Protein AF-A0A812IQA5-F1 (afdb_monomer)

Organism: Symbiodinium pilosum (NCBI:txid2952)

Structure (mmCIF, N/CA/C/O backbone):
data_AF-A0A812IQA5-F1
#
_entry.id   AF-A0A812IQA5-F1
#
loop_
_atom_site.group_PDB
_atom_site.id
_atom_site.type_symbol
_atom_site.label_atom_id
_atom_site.label_alt_id
_atom_site.label_comp_id
_atom_site.label_asym_id
_atom_site.label_entity_id
_atom_site.label_seq_id
_atom_site.pdbx_PDB_ins_code
_atom_site.Cartn_x
_atom_site.Cartn_y
_atom_site.Cartn_z
_atom_site.occupancy
_atom_site.B_iso_or_equiv
_atom_site.auth_seq_id
_atom_site.auth_comp_id
_atom_site.auth_asym_id
_atom_site.auth_atom_id
_atom_site.pdbx_PDB_model_num
ATOM 1 N N . MET A 1 1 ? 38.360 0.880 -17.223 1.00 26.31 1 MET A N 1
ATOM 2 C CA . MET A 1 1 ? 37.354 1.786 -16.631 1.00 26.31 1 MET A CA 1
ATOM 3 C C . MET A 1 1 ? 36.271 0.894 -16.059 1.00 26.31 1 MET A C 1
ATOM 5 O O . MET A 1 1 ? 35.450 0.382 -16.800 1.00 26.31 1 MET A O 1
ATOM 9 N N . THR A 1 2 ? 36.413 0.530 -14.790 1.00 23.48 2 THR A N 1
ATOM 10 C CA . THR A 1 2 ? 35.737 -0.622 -14.186 1.00 23.48 2 THR A CA 1
ATOM 11 C C . THR A 1 2 ? 34.393 -0.229 -13.582 1.00 23.48 2 THR A C 1
ATOM 13 O O . THR A 1 2 ? 34.337 0.437 -12.552 1.00 23.48 2 THR A O 1
ATOM 16 N N . SER A 1 3 ? 33.327 -0.639 -14.265 1.00 32.03 3 SER A N 1
ATOM 17 C CA . SER A 1 3 ? 32.239 -1.472 -13.732 1.00 32.03 3 SER A CA 1
ATOM 18 C C . SER A 1 3 ? 32.180 -1.653 -12.200 1.00 32.03 3 SER A C 1
ATOM 20 O O . SER A 1 3 ? 32.793 -2.570 -11.651 1.00 32.03 3 SER A O 1
ATOM 22 N N . SER A 1 4 ? 31.393 -0.819 -11.521 1.00 27.16 4 SER A N 1
ATOM 23 C CA . SER A 1 4 ? 30.667 -1.153 -10.282 1.00 27.16 4 SER A CA 1
ATOM 24 C C . SER A 1 4 ? 29.976 0.107 -9.762 1.00 27.16 4 SER A C 1
ATOM 26 O O . SER A 1 4 ? 30.590 0.900 -9.048 1.00 27.16 4 SER A O 1
ATOM 28 N N . ALA A 1 5 ? 28.701 0.308 -10.090 1.00 27.55 5 ALA A N 1
ATOM 29 C CA . ALA A 1 5 ? 27.875 1.256 -9.352 1.00 27.55 5 ALA A CA 1
ATOM 30 C C . ALA A 1 5 ? 27.618 0.660 -7.953 1.00 27.55 5 ALA A C 1
ATOM 32 O O . ALA A 1 5 ? 26.691 -0.114 -7.754 1.00 27.55 5 ALA A O 1
ATOM 33 N N . PHE A 1 6 ? 28.520 1.005 -7.028 1.00 27.02 6 PHE A N 1
ATOM 34 C CA . PHE A 1 6 ? 28.547 0.705 -5.592 1.00 27.02 6 PHE A CA 1
ATOM 35 C C . PHE A 1 6 ? 28.817 -0.752 -5.185 1.00 27.02 6 PHE A C 1
ATOM 37 O O . PHE A 1 6 ? 27.957 -1.455 -4.665 1.00 27.02 6 PHE A O 1
ATOM 44 N N . LYS A 1 7 ? 30.086 -1.168 -5.292 1.00 25.61 7 LYS A N 1
ATOM 45 C CA . LYS A 1 7 ? 30.652 -2.135 -4.340 1.00 25.61 7 LYS A CA 1
ATOM 46 C C . LYS A 1 7 ? 31.037 -1.379 -3.067 1.00 25.61 7 LYS A C 1
ATOM 48 O O . LYS A 1 7 ? 32.005 -0.626 -3.080 1.00 25.61 7 LYS A O 1
ATOM 53 N N . CYS A 1 8 ? 30.325 -1.598 -1.966 1.00 28.62 8 CYS A N 1
ATOM 54 C CA . CYS A 1 8 ? 30.925 -1.401 -0.649 1.00 28.62 8 CYS A CA 1
ATOM 55 C C . CYS A 1 8 ? 31.662 -2.694 -0.305 1.00 28.62 8 CYS A C 1
ATOM 57 O O . CYS A 1 8 ? 31.029 -3.727 -0.099 1.00 28.62 8 CYS A O 1
ATOM 59 N N . SER A 1 9 ? 32.993 -2.661 -0.287 1.00 25.81 9 SER A N 1
ATOM 60 C CA . SER A 1 9 ? 33.766 -3.746 0.308 1.00 25.81 9 SER A CA 1
ATOM 61 C C . SER A 1 9 ? 33.688 -3.626 1.826 1.00 25.81 9 SER A C 1
ATOM 63 O O . SER A 1 9 ? 34.120 -2.622 2.392 1.00 25.81 9 SER A O 1
ATOM 65 N N . THR A 1 10 ? 33.221 -4.668 2.498 1.00 27.59 10 THR A N 1
ATOM 66 C CA . THR A 1 10 ? 33.747 -4.999 3.819 1.00 27.59 10 THR A CA 1
ATOM 67 C C . THR A 1 10 ? 35.150 -5.565 3.596 1.00 27.59 10 THR A C 1
ATOM 69 O O . THR A 1 10 ? 35.298 -6.759 3.349 1.00 27.59 10 THR A O 1
ATOM 72 N N . GLU A 1 11 ? 36.191 -4.720 3.608 1.00 25.66 11 GLU A N 1
ATOM 73 C CA . GLU A 1 11 ? 37.501 -5.248 4.006 1.00 25.66 11 GLU A CA 1
ATOM 74 C C . GLU A 1 11 ? 37.342 -5.632 5.476 1.00 25.66 11 GLU A C 1
ATOM 76 O O . GLU A 1 11 ? 37.294 -4.779 6.362 1.00 25.66 11 GLU A O 1
ATOM 81 N N . GLU A 1 12 ? 37.208 -6.929 5.726 1.00 37.09 12 GLU A N 1
ATOM 82 C CA . GLU A 1 12 ? 37.552 -7.492 7.016 1.00 37.09 12 GLU A CA 1
ATOM 83 C C . GLU A 1 12 ? 39.066 -7.301 7.168 1.00 37.09 12 GLU A C 1
ATOM 85 O O . GLU A 1 12 ? 39.873 -8.031 6.593 1.00 37.09 12 GLU A O 1
ATOM 90 N N . LYS A 1 13 ? 39.468 -6.246 7.877 1.00 28.80 13 LYS A N 1
ATOM 91 C CA . LYS A 1 13 ? 40.841 -6.097 8.347 1.00 28.80 13 LYS A CA 1
ATOM 92 C C . LYS A 1 13 ? 40.847 -6.115 9.857 1.00 28.80 13 LYS A C 1
ATOM 94 O O . LYS A 1 13 ? 40.530 -5.119 10.492 1.00 28.80 13 LYS A O 1
ATOM 99 N N . GLY A 1 14 ? 41.259 -7.275 10.355 1.00 25.27 14 GLY A N 1
ATOM 100 C CA . GLY A 1 14 ? 42.124 -7.405 11.514 1.00 25.27 14 GLY A CA 1
ATOM 101 C C . GLY A 1 14 ? 41.494 -7.000 12.832 1.00 25.27 14 GLY A C 1
ATOM 102 O O . GLY A 1 14 ? 41.385 -5.825 13.162 1.00 25.27 14 GLY A O 1
ATOM 103 N N . THR A 1 15 ? 41.198 -8.015 13.634 1.00 39.09 15 THR A N 1
ATOM 104 C CA . THR A 1 15 ? 41.432 -7.978 15.079 1.00 39.09 15 THR A CA 1
ATOM 105 C C . THR A 1 15 ? 42.587 -7.033 15.443 1.00 39.09 15 THR A C 1
ATOM 107 O O . THR A 1 15 ? 43.662 -7.150 14.857 1.00 39.09 15 THR A O 1
ATOM 110 N N . ASP A 1 16 ? 42.340 -6.161 16.424 1.00 32.84 16 ASP A N 1
ATOM 111 C CA . ASP A 1 16 ? 43.286 -5.249 17.093 1.00 32.84 16 ASP A CA 1
ATOM 112 C C . ASP A 1 16 ? 43.366 -3.803 16.566 1.00 32.84 16 ASP A C 1
ATOM 114 O O . ASP A 1 16 ? 44.422 -3.363 16.134 1.00 32.84 16 ASP A O 1
ATOM 118 N N . ASP A 1 17 ? 42.301 -3.001 16.713 1.00 30.28 17 ASP A N 1
ATOM 119 C CA . ASP A 1 17 ? 42.470 -1.665 17.320 1.00 30.28 17 ASP A CA 1
ATOM 120 C C . ASP A 1 17 ? 41.134 -1.037 17.756 1.00 30.28 17 ASP A C 1
ATOM 122 O O . ASP A 1 17 ? 40.242 -0.763 16.954 1.00 30.28 17 ASP A O 1
ATOM 126 N N . ALA A 1 18 ? 40.993 -0.735 19.046 1.00 32.41 18 ALA A N 1
ATOM 127 C CA . ALA A 1 18 ? 39.806 -0.110 19.637 1.00 32.41 18 ALA A CA 1
ATOM 128 C C . ALA A 1 18 ? 39.704 1.410 19.350 1.00 32.41 18 ALA A C 1
ATOM 130 O O . ALA A 1 18 ? 39.201 2.167 20.183 1.00 32.41 18 ALA A O 1
ATOM 131 N N . ARG A 1 19 ? 40.239 1.898 18.221 1.00 31.25 19 ARG A N 1
ATOM 132 C CA . ARG A 1 19 ? 40.428 3.338 17.954 1.00 31.25 19 ARG A CA 1
ATOM 133 C C . ARG A 1 19 ? 40.271 3.754 16.489 1.00 31.25 19 ARG A C 1
ATOM 135 O O . ARG A 1 19 ? 41.036 4.582 16.001 1.00 31.25 19 ARG A O 1
ATOM 142 N N . THR A 1 20 ? 39.246 3.287 15.782 1.00 28.50 20 THR A N 1
ATOM 143 C CA . THR A 1 20 ? 38.805 4.026 14.584 1.00 28.50 20 THR A CA 1
ATOM 144 C C . THR A 1 20 ? 38.183 5.372 15.006 1.00 28.50 20 THR A C 1
ATOM 146 O O . THR A 1 20 ? 37.180 5.369 15.722 1.00 28.50 20 THR A O 1
ATOM 149 N N . PRO A 1 21 ? 38.731 6.529 14.582 1.00 29.64 21 PRO A N 1
ATOM 150 C CA . PRO A 1 21 ? 38.407 7.852 15.131 1.00 29.64 21 PRO A CA 1
ATOM 151 C C . PRO A 1 21 ? 37.111 8.482 14.582 1.00 29.64 21 PRO A C 1
ATOM 153 O O . PRO A 1 21 ? 36.900 9.680 14.741 1.00 29.64 21 PRO A O 1
ATOM 156 N N . PHE A 1 22 ? 36.220 7.698 13.968 1.00 31.23 22 PHE A N 1
ATOM 157 C CA . PHE A 1 22 ? 34.947 8.181 13.404 1.00 31.23 22 PHE A CA 1
ATOM 158 C C . PHE A 1 22 ? 33.717 7.536 14.054 1.00 31.23 22 PHE A C 1
ATOM 160 O O . PHE A 1 22 ? 32.647 7.437 13.462 1.00 31.23 22 PHE A O 1
ATOM 167 N N . PHE A 1 23 ? 33.866 7.124 15.311 1.00 32.41 23 PHE A N 1
ATOM 168 C CA . PHE A 1 23 ? 32.754 6.833 16.203 1.00 32.41 23 PHE A CA 1
ATOM 169 C C . PHE A 1 23 ? 32.533 8.082 17.061 1.00 32.41 23 PHE A C 1
ATOM 171 O O . PHE A 1 23 ? 33.305 8.329 17.983 1.00 32.41 23 PHE A O 1
ATOM 178 N N . TYR A 1 24 ? 31.531 8.906 16.742 1.00 30.58 24 TYR A N 1
ATOM 179 C CA . TYR A 1 24 ? 31.124 10.013 17.613 1.00 30.58 24 TYR A CA 1
ATOM 180 C C . TYR A 1 24 ? 29.982 9.537 18.521 1.00 30.58 24 TYR A C 1
ATOM 182 O O . TYR A 1 24 ? 28.840 9.464 18.067 1.00 30.58 24 TYR A O 1
ATOM 190 N N . PRO A 1 25 ? 30.237 9.250 19.813 1.00 33.84 25 PRO A N 1
ATOM 191 C CA . PRO A 1 25 ? 29.221 8.736 20.736 1.00 33.84 25 PRO A CA 1
ATOM 192 C C . PRO A 1 25 ? 28.160 9.786 21.111 1.00 33.84 25 PRO A C 1
ATOM 194 O O . PRO A 1 25 ? 27.193 9.472 21.796 1.00 33.84 25 PRO A O 1
ATOM 197 N N . ALA A 1 26 ? 28.354 11.046 20.704 1.00 32.19 26 ALA A N 1
ATOM 198 C CA . ALA A 1 26 ? 27.538 12.183 21.121 1.00 32.19 26 ALA A CA 1
ATOM 199 C C . ALA A 1 26 ? 26.220 12.341 20.339 1.00 32.19 26 ALA A C 1
ATOM 201 O O . ALA A 1 26 ? 25.354 13.088 20.780 1.00 32.19 26 ALA A O 1
ATOM 202 N N . PHE A 1 27 ? 26.032 11.629 19.223 1.00 33.38 27 PHE A N 1
ATOM 203 C CA . PHE A 1 27 ? 24.758 11.594 18.493 1.00 33.38 27 PHE A CA 1
ATOM 204 C C . PHE A 1 27 ? 23.940 10.360 18.887 1.00 33.38 27 PHE A C 1
ATOM 206 O O . PHE A 1 27 ? 23.565 9.534 18.060 1.00 33.38 27 PHE A O 1
ATOM 213 N N . ASN A 1 28 ? 23.672 10.235 20.186 1.00 33.66 28 ASN A N 1
ATOM 214 C CA . ASN A 1 28 ? 22.593 9.393 20.685 1.00 33.66 28 ASN A CA 1
ATOM 215 C C . ASN A 1 28 ? 21.272 10.150 20.499 1.00 33.66 28 ASN A C 1
ATOM 217 O O . ASN A 1 28 ? 20.727 10.704 21.451 1.00 33.66 28 ASN A O 1
ATOM 221 N N . ASP A 1 29 ? 20.802 10.232 19.256 1.00 29.80 29 ASP A N 1
ATOM 222 C CA . ASP A 1 29 ? 19.423 10.619 18.990 1.00 29.80 29 ASP A CA 1
ATOM 223 C C . ASP A 1 29 ? 18.600 9.331 19.074 1.00 29.80 29 ASP A C 1
ATOM 225 O O . ASP A 1 29 ? 18.625 8.485 18.177 1.00 29.80 29 ASP A O 1
ATOM 229 N N . SER A 1 30 ? 17.949 9.132 20.218 1.00 31.44 30 SER A N 1
ATOM 230 C CA . SER A 1 30 ? 17.305 7.890 20.673 1.00 31.44 30 SER A CA 1
ATOM 231 C C . SER A 1 30 ? 16.124 7.407 19.815 1.00 31.44 30 SER A C 1
ATOM 233 O O . SER A 1 30 ? 15.365 6.548 20.247 1.00 31.44 30 SER A O 1
ATOM 235 N N . HIS A 1 31 ? 15.955 7.953 18.612 1.00 29.36 31 HIS A N 1
ATOM 236 C CA . HIS A 1 31 ? 14.840 7.694 17.707 1.00 29.36 31 HIS A CA 1
ATOM 237 C C . HIS A 1 31 ? 15.262 7.036 16.384 1.00 29.36 31 HIS A C 1
ATOM 239 O O . HIS A 1 31 ? 14.399 6.799 15.547 1.00 29.36 31 HIS A O 1
ATOM 245 N N . TRP A 1 32 ? 16.551 6.731 16.154 1.00 28.27 32 TRP A N 1
ATOM 246 C CA . TRP A 1 32 ? 17.011 6.092 14.907 1.00 28.27 32 TRP A CA 1
ATOM 247 C C . TRP A 1 32 ? 18.226 5.161 15.122 1.00 28.27 32 TRP A C 1
ATOM 249 O O . TRP A 1 32 ? 19.057 5.415 15.996 1.00 28.27 32 TRP A O 1
ATOM 259 N N . PRO A 1 33 ? 18.376 4.065 14.347 1.00 31.86 33 PRO A N 1
ATOM 260 C CA . PRO A 1 33 ? 19.575 3.228 14.399 1.00 31.86 33 PRO A CA 1
ATOM 261 C C . PRO A 1 33 ? 20.843 3.935 13.879 1.00 31.86 33 PRO A C 1
ATOM 263 O O . PRO A 1 33 ? 20.771 4.873 13.088 1.00 31.86 33 PRO A O 1
ATOM 266 N N . ILE A 1 34 ? 22.009 3.461 14.347 1.00 32.03 34 ILE A N 1
ATOM 267 C CA . ILE A 1 34 ? 23.347 4.056 14.145 1.00 32.03 34 ILE A CA 1
ATOM 268 C C . ILE A 1 34 ? 23.674 4.221 12.653 1.00 32.03 34 ILE A C 1
ATOM 270 O O . ILE A 1 34 ? 23.636 3.258 11.889 1.00 32.03 34 ILE A O 1
ATOM 274 N N . SER A 1 35 ? 24.058 5.435 12.257 1.00 31.41 35 SER A N 1
ATOM 275 C CA . SER A 1 35 ? 24.627 5.741 10.943 1.00 31.41 35 SER A CA 1
ATOM 276 C C . SER A 1 35 ? 26.122 5.413 10.906 1.00 31.41 35 SER A C 1
ATOM 278 O O . SER A 1 35 ? 26.868 5.902 11.753 1.00 31.41 35 SER A O 1
ATOM 280 N N . ALA A 1 36 ? 26.578 4.655 9.908 1.00 32.62 36 ALA A N 1
ATOM 281 C CA . ALA A 1 36 ? 27.998 4.575 9.561 1.00 32.62 36 ALA A CA 1
ATOM 282 C C . ALA A 1 36 ? 28.327 5.644 8.504 1.00 32.62 36 ALA A C 1
ATOM 284 O O . ALA A 1 36 ? 27.586 5.799 7.531 1.00 32.62 36 ALA A O 1
ATOM 285 N N . GLU A 1 37 ? 29.414 6.394 8.691 1.00 32.72 37 GLU A N 1
ATOM 286 C CA . GLU A 1 37 ? 29.862 7.399 7.723 1.00 32.72 37 GLU A CA 1
ATOM 287 C C . GLU A 1 37 ? 30.648 6.734 6.576 1.00 32.72 37 GLU A C 1
ATOM 289 O O . GLU A 1 37 ? 31.534 5.915 6.818 1.00 32.72 37 GLU A O 1
ATOM 294 N N . GLN A 1 38 ? 30.330 7.081 5.322 1.00 35.94 38 GLN A N 1
ATOM 295 C CA . GLN A 1 38 ? 31.084 6.663 4.131 1.00 35.94 38 GLN A CA 1
ATOM 296 C C . GLN A 1 38 ? 31.637 7.869 3.358 1.00 35.94 38 GLN A C 1
ATOM 298 O O . GLN A 1 38 ? 31.126 8.984 3.478 1.00 35.94 38 GLN A O 1
ATOM 303 N N . GLN A 1 39 ? 32.696 7.632 2.572 1.00 33.91 39 GLN A N 1
ATOM 304 C CA . GLN A 1 39 ? 33.440 8.656 1.827 1.00 33.91 39 GLN A CA 1
ATOM 305 C C . GLN A 1 39 ? 32.573 9.446 0.826 1.00 33.91 39 GLN A C 1
ATOM 307 O O . GLN A 1 39 ? 31.611 8.931 0.253 1.00 33.91 39 GLN A O 1
ATOM 312 N N . GLU A 1 40 ? 32.974 10.702 0.585 1.00 32.91 40 GLU A N 1
ATOM 313 C CA . GLU A 1 40 ? 32.249 11.758 -0.148 1.00 32.91 40 GLU A CA 1
ATOM 314 C C . GLU A 1 40 ? 31.692 11.365 -1.526 1.00 32.91 40 GLU A C 1
ATOM 316 O O . GLU A 1 40 ? 30.670 11.908 -1.937 1.00 32.91 40 GLU A O 1
ATOM 321 N N . GLY A 1 41 ? 32.287 10.388 -2.217 1.00 35.31 41 GLY A N 1
ATOM 322 C CA . GLY A 1 41 ? 31.836 9.946 -3.542 1.00 35.31 41 GLY A CA 1
ATOM 323 C C . GLY A 1 41 ? 30.523 9.147 -3.567 1.00 35.31 41 GLY A C 1
ATOM 324 O O . GLY A 1 41 ? 29.964 8.950 -4.642 1.00 35.31 41 GLY A O 1
ATOM 325 N N . CYS A 1 42 ? 30.014 8.686 -2.416 1.00 34.28 42 CYS A N 1
ATOM 326 C CA . CYS A 1 42 ? 28.812 7.838 -2.350 1.00 34.28 42 CYS A CA 1
ATOM 327 C C . CYS A 1 42 ? 27.500 8.599 -2.089 1.00 34.28 42 CYS A C 1
ATOM 329 O O . CYS A 1 42 ? 26.430 7.991 -2.086 1.00 34.28 42 CYS A O 1
ATOM 331 N N . CYS A 1 43 ? 27.565 9.919 -1.884 1.00 40.00 43 CYS A N 1
ATOM 332 C CA . CYS A 1 43 ? 26.435 10.746 -1.463 1.00 40.00 43 CYS A CA 1
ATOM 333 C C . CYS A 1 43 ? 26.248 11.967 -2.378 1.00 40.00 43 CYS A C 1
ATOM 335 O O . CYS A 1 43 ? 26.956 12.956 -2.195 1.00 40.00 43 CYS A O 1
ATOM 337 N N . PRO A 1 44 ? 25.259 11.973 -3.296 1.00 37.44 44 PRO A N 1
ATOM 338 C CA . PRO A 1 44 ? 25.021 13.089 -4.226 1.00 37.44 44 PRO A CA 1
ATOM 339 C C . PRO A 1 44 ? 24.787 14.455 -3.552 1.00 37.44 44 PRO A C 1
ATOM 341 O O . PRO A 1 44 ? 24.936 15.495 -4.177 1.00 37.44 44 PRO A O 1
ATOM 344 N N . TRP A 1 45 ? 24.418 14.468 -2.271 1.00 42.22 45 TRP A N 1
ATOM 345 C CA . TRP A 1 45 ? 24.174 15.672 -1.467 1.00 42.22 45 TRP A CA 1
ATOM 346 C C . TRP A 1 45 ? 25.399 16.219 -0.731 1.00 42.22 45 TRP A C 1
ATOM 348 O O . TRP A 1 45 ? 25.294 17.266 -0.092 1.00 42.22 45 TRP A O 1
ATOM 358 N N . ARG A 1 46 ? 26.550 15.540 -0.812 1.00 35.94 46 ARG A N 1
ATOM 359 C CA . ARG A 1 46 ? 27.841 16.087 -0.371 1.00 35.94 46 ARG A CA 1
ATOM 360 C C . ARG A 1 46 ? 28.532 16.922 -1.459 1.00 35.94 46 ARG A C 1
ATOM 362 O O . ARG A 1 46 ? 29.564 17.508 -1.167 1.00 35.94 46 ARG A O 1
ATOM 369 N N . ASP A 1 47 ? 27.947 17.046 -2.659 1.00 39.88 47 ASP A N 1
ATOM 370 C CA . ASP A 1 47 ? 28.304 18.069 -3.654 1.00 39.88 47 ASP A CA 1
ATOM 371 C C . ASP A 1 47 ? 27.393 19.304 -3.475 1.00 39.88 47 ASP A C 1
ATOM 373 O O . ASP A 1 47 ? 26.238 19.312 -3.919 1.00 39.88 47 ASP A O 1
ATOM 377 N N . PRO A 1 48 ? 27.868 20.361 -2.791 1.00 42.19 48 PRO A N 1
ATOM 378 C CA . PRO A 1 48 ? 27.047 21.516 -2.455 1.00 42.19 48 PRO A CA 1
ATOM 379 C C . PRO A 1 48 ? 26.847 22.486 -3.630 1.00 42.19 48 PRO A C 1
ATOM 381 O O . PRO A 1 48 ? 26.162 23.492 -3.440 1.00 42.19 48 PRO A O 1
ATOM 384 N N . ARG A 1 49 ? 27.450 22.248 -4.808 1.00 42.06 49 ARG A N 1
ATOM 385 C CA . ARG A 1 49 ? 27.478 23.228 -5.910 1.00 42.06 49 ARG A CA 1
ATOM 386 C C . ARG A 1 49 ? 26.608 22.833 -7.098 1.00 42.06 49 ARG A C 1
ATOM 388 O O . ARG A 1 49 ? 25.749 23.623 -7.483 1.00 42.06 49 ARG A O 1
ATOM 395 N N . ASP A 1 50 ? 26.786 21.637 -7.656 1.00 40.66 50 ASP A N 1
ATOM 396 C CA . ASP A 1 50 ? 26.278 21.363 -9.011 1.00 40.66 50 ASP A CA 1
ATOM 397 C C . ASP A 1 50 ? 24.978 20.551 -9.066 1.00 40.66 50 ASP A C 1
ATOM 399 O O . ASP A 1 50 ? 24.198 20.693 -10.012 1.00 40.66 50 ASP A O 1
ATOM 403 N N . ILE A 1 51 ? 24.693 19.719 -8.063 1.00 43.75 51 ILE A N 1
ATOM 404 C CA . ILE A 1 51 ? 23.586 18.750 -8.149 1.00 43.75 51 ILE A CA 1
ATOM 405 C C . ILE A 1 51 ? 22.245 19.356 -7.701 1.00 43.75 51 ILE A C 1
ATOM 407 O O . ILE A 1 51 ? 21.217 19.134 -8.345 1.00 43.75 51 ILE A O 1
ATOM 411 N N . TRP A 1 52 ? 22.231 20.211 -6.675 1.00 40.81 52 TRP A N 1
ATOM 412 C CA . TRP A 1 52 ? 20.997 20.846 -6.179 1.00 40.81 52 TRP A CA 1
ATOM 413 C C . TRP A 1 52 ? 20.372 21.839 -7.165 1.00 40.81 52 TRP A C 1
ATOM 415 O O . TRP A 1 52 ? 19.148 21.978 -7.221 1.00 40.81 52 TRP A O 1
ATOM 425 N N . GLY A 1 53 ? 21.204 22.486 -7.987 1.00 37.62 53 GLY A N 1
ATOM 426 C CA . GLY A 1 53 ? 20.746 23.325 -9.094 1.00 37.62 53 GLY A CA 1
ATOM 427 C C . GLY A 1 53 ? 20.022 22.524 -10.180 1.00 37.62 53 GLY A C 1
ATOM 428 O O . GLY A 1 53 ? 19.038 23.013 -10.735 1.00 37.62 53 GLY A O 1
ATOM 429 N N . ARG A 1 54 ? 20.451 21.278 -10.432 1.00 38.81 54 ARG A N 1
ATOM 430 C CA . ARG A 1 54 ? 19.845 20.367 -11.422 1.00 38.81 54 ARG A CA 1
ATOM 431 C C . ARG A 1 54 ? 18.515 19.771 -10.955 1.00 38.81 54 ARG A C 1
ATOM 433 O O . ARG A 1 54 ? 17.659 19.501 -11.785 1.00 38.81 54 ARG A O 1
ATOM 440 N N . LEU A 1 55 ? 18.322 19.613 -9.642 1.00 36.34 55 LEU A N 1
ATOM 441 C CA . LEU A 1 55 ? 17.076 19.114 -9.034 1.00 36.34 55 LEU A CA 1
ATOM 442 C C . LEU A 1 55 ? 16.016 20.208 -8.800 1.00 36.34 55 LEU A C 1
ATOM 444 O O . LEU A 1 55 ? 14.976 19.938 -8.207 1.00 36.34 55 LEU A O 1
ATOM 448 N N . ASN A 1 56 ? 16.284 21.453 -9.214 1.00 36.00 56 ASN A N 1
ATOM 449 C CA . ASN A 1 56 ? 15.425 22.625 -9.002 1.00 36.00 56 ASN A CA 1
ATOM 450 C C . ASN A 1 56 ? 15.004 22.859 -7.526 1.00 36.00 56 ASN A C 1
ATOM 452 O O . ASN A 1 56 ? 14.038 23.562 -7.240 1.00 36.00 56 ASN A O 1
ATOM 456 N N . ALA A 1 57 ? 15.765 22.317 -6.566 1.00 36.53 57 ALA A N 1
ATOM 457 C CA . ALA A 1 57 ? 15.486 22.346 -5.128 1.00 36.53 57 ALA A CA 1
ATOM 458 C C . ALA A 1 57 ? 16.326 23.416 -4.398 1.00 36.53 57 ALA A C 1
ATOM 460 O O . ALA A 1 57 ? 16.977 23.163 -3.385 1.00 36.53 57 ALA A O 1
ATOM 461 N N . ARG A 1 58 ? 16.319 24.649 -4.924 1.00 34.97 58 ARG A N 1
ATOM 462 C CA . ARG A 1 58 ? 17.194 25.767 -4.491 1.00 34.97 58 ARG A CA 1
ATOM 463 C C . ARG A 1 58 ? 17.004 26.227 -3.037 1.00 34.97 58 ARG A C 1
ATOM 465 O O . ARG A 1 58 ? 17.852 26.926 -2.500 1.00 34.97 58 ARG A O 1
ATOM 472 N N . TRP A 1 59 ? 15.901 25.837 -2.413 1.00 38.62 59 TRP A N 1
ATOM 473 C CA . TRP A 1 59 ? 15.491 26.174 -1.049 1.00 38.62 59 TRP A CA 1
ATOM 474 C C . TRP A 1 59 ? 16.149 25.283 0.021 1.00 38.62 59 TRP A C 1
ATOM 476 O O . TRP A 1 59 ? 16.102 25.609 1.204 1.00 38.62 59 TRP A O 1
ATOM 486 N N . ILE A 1 60 ? 16.784 24.183 -0.400 1.00 37.22 60 ILE A N 1
ATOM 487 C CA . ILE A 1 60 ? 17.461 23.201 0.461 1.00 37.22 60 ILE A CA 1
ATOM 488 C C . ILE A 1 60 ? 18.989 23.435 0.483 1.00 37.22 60 ILE A C 1
ATOM 490 O O . ILE A 1 60 ? 19.672 23.046 1.431 1.00 37.22 60 ILE A O 1
ATOM 494 N N . GLY A 1 61 ? 19.525 24.094 -0.552 1.00 41.28 61 GLY A N 1
ATOM 495 C CA . GLY A 1 61 ? 20.956 24.350 -0.739 1.00 41.28 61 GLY A CA 1
ATOM 496 C C . GLY A 1 61 ? 21.476 25.661 -0.130 1.00 41.28 61 GLY A C 1
ATOM 497 O O . GLY A 1 61 ? 20.735 26.482 0.415 1.00 41.28 61 GLY A O 1
ATOM 498 N N . LEU A 1 62 ? 22.794 25.862 -0.240 1.00 39.28 62 LEU A N 1
ATOM 499 C CA . LEU A 1 62 ? 23.466 27.105 0.154 1.00 39.28 62 LEU A CA 1
ATOM 500 C C . LEU A 1 62 ? 23.005 28.276 -0.723 1.00 39.28 62 LEU A C 1
ATOM 502 O O . LEU A 1 62 ? 22.835 28.124 -1.932 1.00 39.28 62 LEU A O 1
ATOM 506 N N . ASN A 1 63 ? 22.875 29.468 -0.133 1.00 42.66 63 ASN A N 1
ATOM 507 C CA . ASN A 1 63 ? 22.748 30.691 -0.917 1.00 42.66 63 ASN A CA 1
ATOM 508 C C . ASN A 1 63 ? 24.059 30.907 -1.698 1.00 42.66 63 ASN A C 1
ATOM 510 O O . ASN A 1 63 ? 25.104 31.080 -1.064 1.00 42.66 63 ASN A O 1
ATOM 514 N N . PRO A 1 64 ? 24.042 30.937 -3.042 1.00 42.16 64 PRO A N 1
ATOM 515 C CA . PRO A 1 64 ? 25.264 31.057 -3.837 1.00 42.16 64 PRO A CA 1
ATOM 516 C C . PRO A 1 64 ? 25.997 32.392 -3.634 1.00 42.16 64 PRO A C 1
ATOM 518 O O . PRO A 1 64 ? 27.182 32.480 -3.940 1.00 42.16 64 PRO A O 1
ATOM 521 N N . LEU A 1 65 ? 25.324 33.424 -3.107 1.00 42.38 65 LEU A N 1
ATOM 522 C CA . LEU A 1 65 ? 25.915 34.743 -2.857 1.00 42.38 65 LEU A CA 1
ATOM 523 C C . LEU A 1 65 ? 26.598 34.861 -1.492 1.00 42.38 65 LEU A C 1
ATOM 525 O O . LEU A 1 65 ? 27.482 35.698 -1.328 1.00 42.38 65 LEU A O 1
ATOM 529 N N . THR A 1 66 ? 26.186 34.066 -0.504 1.00 46.88 66 THR A N 1
ATOM 530 C CA . THR A 1 66 ? 26.676 34.201 0.878 1.00 46.88 66 THR A CA 1
ATOM 531 C C . THR A 1 66 ? 27.303 32.929 1.435 1.00 46.88 66 THR A C 1
ATOM 533 O O . THR A 1 66 ? 27.878 32.983 2.515 1.00 46.88 66 THR A O 1
ATOM 536 N N . PHE A 1 67 ? 27.224 31.793 0.729 1.00 47.84 67 PHE A N 1
ATOM 537 C CA . PHE A 1 67 ? 27.669 30.473 1.205 1.00 47.84 67 PHE A CA 1
ATOM 538 C C . PHE A 1 67 ? 27.074 30.067 2.567 1.00 47.84 67 PHE A C 1
ATOM 540 O O . PHE A 1 67 ? 27.589 29.177 3.239 1.00 47.84 67 PHE A O 1
ATOM 547 N N . VAL A 1 68 ? 25.961 30.688 2.966 1.00 41.78 68 VAL A N 1
ATOM 548 C CA . VAL A 1 68 ? 25.193 30.342 4.166 1.00 41.78 68 VAL A CA 1
ATOM 549 C C . VAL A 1 68 ? 23.953 29.566 3.734 1.00 41.78 68 VAL A C 1
ATOM 551 O O . VAL A 1 68 ? 23.309 29.910 2.739 1.00 41.78 68 VAL A O 1
ATOM 554 N N . ASN A 1 69 ? 23.615 28.501 4.463 1.00 41.16 69 ASN A N 1
ATOM 555 C CA . ASN A 1 69 ? 22.406 27.727 4.197 1.00 41.16 69 ASN A CA 1
ATOM 556 C C . ASN A 1 69 ? 21.167 28.600 4.452 1.00 41.16 69 ASN A C 1
ATOM 558 O O . ASN A 1 69 ? 20.988 29.106 5.561 1.00 41.16 69 ASN A O 1
ATOM 562 N N . ILE A 1 70 ? 20.314 28.761 3.435 1.00 43.03 70 ILE A N 1
ATOM 563 C CA . ILE A 1 70 ? 19.083 29.573 3.500 1.00 43.03 70 ILE A CA 1
ATOM 564 C C . ILE A 1 70 ? 18.134 29.035 4.583 1.00 43.03 70 ILE A C 1
ATOM 566 O O . ILE A 1 70 ? 17.357 29.786 5.166 1.00 43.03 70 ILE A O 1
ATOM 570 N N . SER A 1 71 ? 18.240 27.742 4.893 1.00 39.19 71 SER A N 1
ATOM 571 C CA . SER A 1 71 ? 17.396 27.025 5.847 1.00 39.19 71 SER A CA 1
ATOM 572 C C . SER A 1 71 ? 18.101 26.655 7.166 1.00 39.19 71 SER A C 1
ATOM 574 O O . SER A 1 71 ? 17.560 25.864 7.942 1.00 39.19 71 SER A O 1
ATOM 576 N N . GLY A 1 72 ? 19.283 27.231 7.440 1.00 38.41 72 GLY A N 1
ATOM 577 C CA . GLY A 1 72 ? 20.136 26.872 8.585 1.00 38.41 72 GLY A CA 1
ATOM 578 C C . GLY A 1 72 ? 20.945 25.581 8.359 1.00 38.41 72 GLY A C 1
ATOM 579 O O . GLY A 1 72 ? 20.771 24.928 7.335 1.00 38.41 72 GLY A O 1
ATOM 580 N N . PRO A 1 73 ? 21.877 25.200 9.253 1.00 35.59 73 PRO A N 1
ATOM 581 C CA . PRO A 1 73 ? 22.726 24.024 9.052 1.00 35.59 73 PRO A CA 1
ATOM 582 C C . PRO A 1 73 ? 21.876 22.745 9.025 1.00 35.59 73 PRO A C 1
ATOM 584 O O . PRO A 1 73 ? 21.293 22.352 10.032 1.00 35.59 73 PRO A O 1
ATOM 587 N N . ARG A 1 74 ? 21.802 22.091 7.861 1.00 37.00 74 ARG A N 1
ATOM 588 C CA . ARG A 1 74 ? 21.148 20.789 7.680 1.00 37.00 74 ARG A CA 1
ATOM 589 C C . ARG A 1 74 ? 22.184 19.770 7.223 1.00 37.00 74 ARG A C 1
ATOM 591 O O . ARG A 1 74 ? 22.838 19.982 6.206 1.00 37.00 74 ARG A O 1
ATOM 598 N N . ASN A 1 75 ? 22.311 18.674 7.968 1.00 33.22 75 ASN A N 1
ATOM 599 C CA . ASN A 1 75 ? 23.133 17.526 7.591 1.00 33.22 75 ASN A CA 1
ATOM 600 C C . ASN A 1 75 ? 22.258 16.490 6.877 1.00 33.22 75 ASN A C 1
ATOM 602 O O . ASN A 1 75 ? 21.202 16.110 7.383 1.00 33.22 75 ASN A O 1
ATOM 606 N N . PHE A 1 76 ? 22.703 16.028 5.710 1.00 33.41 76 PHE A N 1
ATOM 607 C CA . PHE A 1 76 ? 22.016 15.018 4.904 1.00 33.41 76 PHE A CA 1
ATOM 608 C C . PHE A 1 76 ? 22.805 13.702 4.961 1.00 33.41 76 PHE A C 1
ATOM 610 O O . PHE A 1 76 ? 23.986 13.671 4.616 1.00 33.41 76 PHE A O 1
ATOM 617 N N . ASN A 1 77 ? 22.163 12.606 5.377 1.00 34.06 77 ASN A N 1
ATOM 618 C CA . ASN A 1 77 ? 22.808 11.299 5.569 1.00 34.06 77 ASN A CA 1
ATOM 619 C C . ASN A 1 77 ? 22.333 10.268 4.531 1.00 34.06 77 ASN A C 1
ATOM 621 O O . ASN A 1 77 ? 21.128 10.102 4.345 1.00 34.06 77 ASN A O 1
ATOM 625 N N . CYS A 1 78 ? 23.278 9.570 3.882 1.00 31.62 78 CYS A N 1
ATOM 626 C CA . CYS A 1 78 ? 23.045 8.463 2.936 1.00 31.62 78 CYS A CA 1
ATOM 627 C C . CYS A 1 78 ? 22.413 7.243 3.579 1.00 31.62 78 CYS A C 1
ATOM 629 O O . CYS A 1 78 ? 22.828 6.803 4.646 1.00 31.62 78 CYS A O 1
ATOM 631 N N . ARG A 1 79 ? 21.414 6.688 2.888 1.00 36.06 79 ARG A N 1
ATOM 632 C CA . ARG A 1 79 ? 20.763 5.419 3.211 1.00 36.06 79 ARG A CA 1
ATOM 633 C C . ARG A 1 79 ? 20.781 4.558 1.943 1.00 36.06 79 ARG A C 1
ATOM 635 O O . ARG A 1 79 ? 20.486 5.062 0.862 1.00 36.06 79 ARG A O 1
ATOM 642 N N . TYR A 1 80 ? 21.209 3.303 2.071 1.00 30.31 80 TYR A N 1
ATOM 643 C CA . TYR A 1 80 ? 21.381 2.361 0.957 1.00 30.31 80 TYR A CA 1
ATOM 644 C C . TYR A 1 80 ? 20.072 2.010 0.250 1.00 30.31 80 TYR A C 1
ATOM 646 O O . TYR A 1 80 ? 19.009 2.094 0.844 1.00 30.31 80 TYR A O 1
ATOM 654 N N . ARG A 1 81 ? 20.170 1.540 -0.998 1.00 30.45 81 ARG A N 1
ATOM 655 C CA . ARG A 1 81 ? 19.081 0.920 -1.762 1.00 30.45 81 ARG A CA 1
ATOM 656 C C . ARG A 1 81 ? 19.173 -0.602 -1.593 1.00 30.45 81 ARG A C 1
ATOM 658 O O . ARG A 1 81 ? 20.145 -1.187 -2.056 1.00 30.45 81 ARG A O 1
ATOM 665 N N . ILE A 1 82 ? 18.200 -1.227 -0.934 1.00 32.59 82 ILE A N 1
ATOM 666 C CA . ILE A 1 82 ? 18.004 -2.689 -0.957 1.00 32.59 82 ILE A CA 1
ATOM 667 C C . ILE A 1 82 ? 16.676 -2.928 -1.697 1.00 32.59 82 ILE A C 1
ATOM 669 O O . ILE A 1 82 ? 15.723 -2.216 -1.386 1.00 32.59 82 ILE A O 1
ATOM 673 N N . PRO A 1 83 ? 16.604 -3.812 -2.710 1.00 34.38 83 PRO A N 1
ATOM 674 C CA . PRO A 1 83 ? 15.368 -4.092 -3.442 1.00 34.38 83 PRO A CA 1
ATOM 675 C C . PRO A 1 83 ? 14.259 -4.643 -2.533 1.00 34.38 83 P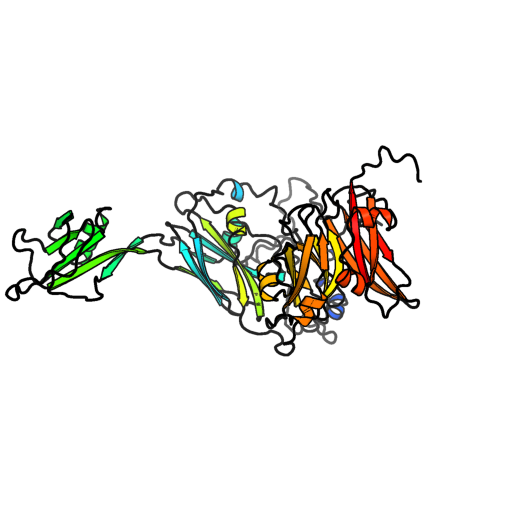RO A C 1
ATOM 677 O O . PRO A 1 83 ? 14.529 -5.435 -1.629 1.00 34.38 83 PRO A O 1
ATOM 680 N N . GLY A 1 84 ? 13.017 -4.233 -2.803 1.00 34.28 84 GLY A N 1
ATOM 681 C CA . GLY A 1 84 ? 11.842 -4.462 -1.951 1.00 34.28 84 GLY A CA 1
ATOM 682 C C . GLY A 1 84 ? 11.439 -5.923 -1.729 1.00 34.28 84 GLY A C 1
ATOM 683 O O . GLY A 1 84 ? 10.709 -6.187 -0.777 1.00 34.28 84 GLY A O 1
ATOM 684 N N . ASP A 1 85 ? 11.980 -6.859 -2.513 1.00 39.09 85 ASP A N 1
ATOM 685 C CA . ASP A 1 85 ? 11.538 -8.263 -2.524 1.00 39.09 85 ASP A CA 1
ATOM 686 C C . ASP A 1 85 ? 12.589 -9.244 -1.991 1.00 39.09 85 ASP A C 1
ATOM 688 O O . ASP A 1 85 ? 12.356 -10.450 -1.910 1.00 39.09 85 ASP A O 1
ATOM 692 N N . THR A 1 86 ? 13.767 -8.757 -1.590 1.00 40.25 86 THR A N 1
ATOM 693 C CA . THR A 1 86 ? 14.729 -9.625 -0.905 1.00 40.25 86 THR A CA 1
ATOM 694 C C . THR A 1 86 ? 14.226 -9.930 0.502 1.00 40.25 86 THR A C 1
ATOM 696 O O . THR A 1 86 ? 14.408 -9.126 1.419 1.00 40.25 86 THR A O 1
ATOM 699 N N . VAL A 1 87 ? 13.641 -11.121 0.690 1.00 43.12 87 VAL A N 1
ATOM 700 C CA . VAL A 1 87 ? 13.651 -11.803 1.993 1.00 43.12 87 VAL A CA 1
ATOM 701 C C . VAL A 1 87 ? 15.084 -11.677 2.505 1.00 43.12 87 VAL A C 1
ATOM 703 O O . VAL A 1 87 ? 15.995 -12.120 1.800 1.00 43.12 87 VAL A O 1
ATOM 706 N N . PRO A 1 88 ? 15.341 -11.031 3.656 1.00 48.22 88 PRO A N 1
ATOM 707 C CA . PRO A 1 88 ? 16.708 -10.890 4.121 1.00 48.22 88 PRO A CA 1
ATOM 708 C C . PRO A 1 88 ? 17.241 -12.300 4.391 1.00 48.22 88 PRO A C 1
ATOM 710 O O . PRO A 1 88 ? 16.869 -12.936 5.373 1.00 48.22 88 PRO A O 1
ATOM 713 N N . THR A 1 89 ? 18.086 -12.817 3.496 1.00 40.41 89 THR A N 1
ATOM 714 C CA . THR A 1 89 ? 18.568 -14.208 3.530 1.00 40.41 89 THR A CA 1
ATOM 715 C C . THR A 1 89 ? 19.489 -14.487 4.717 1.00 40.41 89 THR A C 1
ATOM 717 O O . THR A 1 89 ? 19.859 -15.631 4.936 1.00 40.41 89 THR A O 1
ATOM 720 N N . ASN A 1 90 ? 19.807 -13.464 5.519 1.00 47.97 90 ASN A N 1
ATOM 721 C CA . ASN A 1 90 ? 20.605 -13.538 6.738 1.00 47.97 90 ASN A CA 1
ATOM 722 C C . ASN A 1 90 ? 20.109 -12.504 7.765 1.00 47.97 90 ASN A C 1
ATOM 724 O O . ASN A 1 90 ? 20.784 -11.508 8.037 1.00 47.97 90 ASN A O 1
ATOM 728 N N . LEU A 1 91 ? 18.903 -12.692 8.310 1.00 50.69 91 LEU A N 1
ATOM 729 C CA . LEU A 1 91 ? 18.477 -11.911 9.476 1.00 50.69 91 LEU A CA 1
ATOM 730 C C . LEU A 1 91 ? 19.404 -12.209 10.676 1.00 50.69 91 LEU A C 1
ATOM 732 O O . LEU A 1 91 ? 19.868 -13.343 10.816 1.00 50.69 91 LEU A O 1
ATOM 736 N N . PRO A 1 92 ? 19.691 -11.223 11.550 1.00 53.41 92 PRO A N 1
ATOM 737 C CA . PRO A 1 92 ? 20.494 -11.458 12.747 1.00 53.41 92 PRO A CA 1
ATOM 738 C C . PRO A 1 92 ? 19.874 -12.565 13.606 1.00 53.41 92 PRO A C 1
ATOM 740 O O . PRO A 1 92 ? 18.652 -12.642 13.712 1.00 53.41 92 PRO A O 1
ATOM 743 N N . ALA A 1 93 ? 20.692 -13.365 14.296 1.00 56.50 93 ALA A N 1
ATOM 744 C CA . ALA A 1 93 ? 20.190 -14.438 15.165 1.00 56.50 93 ALA A CA 1
ATOM 745 C C . ALA A 1 93 ? 19.189 -13.930 16.223 1.00 56.50 93 ALA A C 1
ATOM 747 O O . ALA A 1 93 ? 18.223 -14.610 16.551 1.00 56.50 93 ALA A O 1
ATOM 748 N N . THR A 1 94 ? 19.373 -12.700 16.709 1.00 61.47 94 THR A N 1
ATOM 749 C CA . THR A 1 94 ? 18.455 -12.039 17.652 1.00 61.47 94 THR A CA 1
ATOM 750 C C . THR A 1 94 ? 17.070 -11.753 17.070 1.00 61.47 94 THR A C 1
ATOM 752 O O . THR A 1 94 ? 16.139 -11.521 17.824 1.00 61.47 94 THR A O 1
ATOM 755 N N . GLU A 1 95 ? 16.932 -11.733 15.746 1.00 64.31 95 GLU A N 1
ATOM 756 C CA . GLU A 1 95 ? 15.656 -11.576 15.049 1.00 64.31 95 GLU A CA 1
ATOM 757 C C . GLU A 1 95 ? 15.039 -12.935 14.700 1.00 64.31 95 GLU A C 1
ATOM 759 O O . GLU A 1 95 ? 13.825 -13.075 14.705 1.00 64.31 95 GLU A O 1
ATOM 764 N N . THR A 1 96 ? 15.843 -13.957 14.395 1.00 64.56 96 THR A N 1
ATOM 765 C CA . THR A 1 96 ? 15.320 -15.257 13.936 1.00 64.56 96 THR A CA 1
ATOM 766 C C . THR A 1 96 ? 15.021 -16.239 15.063 1.00 64.56 96 THR A C 1
ATOM 768 O O . THR A 1 96 ? 14.180 -17.110 14.884 1.00 64.56 96 THR A O 1
ATOM 771 N N . VAL A 1 97 ? 15.704 -16.140 16.209 1.00 74.12 97 VAL A N 1
ATOM 772 C CA . VAL A 1 97 ? 15.562 -17.105 17.319 1.00 74.12 97 VAL A CA 1
ATOM 773 C C . VAL A 1 97 ? 14.236 -16.943 18.067 1.00 74.12 97 VAL A C 1
ATOM 775 O O . VAL A 1 97 ? 13.690 -17.933 18.542 1.00 74.12 97 VAL A O 1
ATOM 778 N N . GLN A 1 98 ? 13.721 -15.716 18.165 1.00 83.25 98 GLN A N 1
ATOM 779 C CA . GLN A 1 98 ? 12.484 -15.392 18.891 1.00 83.25 98 GLN A CA 1
ATOM 780 C C . GLN A 1 98 ? 11.298 -15.092 17.963 1.00 83.25 98 GLN A C 1
ATOM 782 O O . GLN A 1 98 ? 10.197 -14.819 18.440 1.00 83.25 98 GLN A O 1
ATOM 787 N N . ALA A 1 99 ? 11.497 -15.155 16.644 1.00 83.50 99 ALA A N 1
ATOM 788 C CA . ALA A 1 99 ? 10.425 -14.988 15.674 1.00 83.50 99 ALA A CA 1
ATOM 789 C C . ALA A 1 99 ? 9.487 -16.204 15.692 1.00 83.50 99 ALA A C 1
ATOM 791 O O . ALA A 1 99 ? 9.890 -17.315 15.352 1.00 83.50 99 ALA A O 1
ATOM 792 N N . ASP A 1 100 ? 8.221 -15.976 16.035 1.00 87.50 100 ASP A N 1
ATOM 793 C CA . ASP A 1 100 ? 7.217 -17.030 16.176 1.00 87.50 100 ASP A CA 1
ATOM 794 C C . ASP A 1 100 ? 5.880 -16.588 15.555 1.00 87.50 100 ASP A C 1
ATOM 796 O O . ASP A 1 100 ? 5.477 -15.423 15.612 1.00 87.50 100 ASP A O 1
ATOM 800 N N . VAL A 1 101 ? 5.182 -17.524 14.915 1.00 85.19 101 VAL A N 1
ATOM 801 C CA . VAL A 1 101 ? 3.844 -17.301 14.349 1.00 85.19 101 VAL A CA 1
ATOM 802 C C . VAL A 1 101 ? 2.756 -17.309 15.427 1.00 85.19 101 VAL A C 1
ATOM 804 O O . VAL A 1 101 ? 1.702 -16.706 15.225 1.00 85.19 101 VAL A O 1
ATOM 807 N N . LEU A 1 102 ? 3.022 -17.933 16.581 1.00 87.50 102 LEU A N 1
ATOM 808 C CA . LEU A 1 102 ? 2.102 -18.085 17.713 1.00 87.50 102 LEU A CA 1
ATOM 809 C C . LEU A 1 102 ? 2.122 -16.912 18.700 1.00 87.50 102 LEU A C 1
ATOM 811 O O . LEU A 1 102 ? 1.503 -17.003 19.763 1.00 87.50 102 LEU A O 1
ATOM 815 N N . VAL A 1 103 ? 2.785 -15.805 18.372 1.00 90.81 103 VAL A N 1
ATOM 816 C CA . VAL A 1 103 ? 2.721 -14.566 19.164 1.00 90.81 103 VAL A CA 1
ATOM 817 C C . VAL A 1 103 ? 1.319 -13.947 19.133 1.00 90.81 103 VAL A C 1
ATOM 819 O O . VAL A 1 103 ? 0.529 -14.285 18.241 1.00 90.81 103 VAL A O 1
ATOM 822 N N . PRO A 1 104 ? 0.988 -13.031 20.066 1.00 90.38 104 PRO A N 1
ATOM 823 C CA . PRO A 1 104 ? -0.264 -12.283 20.024 1.00 90.38 104 PRO A CA 1
ATOM 824 C C . PRO A 1 104 ? -0.553 -11.691 18.636 1.00 90.38 104 PRO A C 1
ATOM 826 O O . PRO A 1 104 ? 0.345 -11.443 17.824 1.00 90.38 104 PRO A O 1
ATOM 829 N N . THR A 1 105 ? -1.824 -11.497 18.326 1.00 88.25 105 THR A N 1
ATOM 830 C CA . THR A 1 105 ? -2.280 -10.932 17.057 1.00 88.25 105 THR A CA 1
ATOM 831 C C . THR A 1 105 ? -2.676 -9.488 17.277 1.00 88.25 105 THR A C 1
ATOM 833 O O . THR A 1 105 ? -3.553 -9.206 18.089 1.00 88.25 105 THR A O 1
ATOM 836 N N . LEU A 1 106 ? -2.045 -8.579 16.535 1.00 88.25 106 LEU A N 1
ATOM 837 C CA . LEU A 1 106 ? -2.398 -7.166 16.517 1.00 88.25 106 LEU A CA 1
ATOM 838 C C . LEU A 1 106 ? -3.191 -6.837 15.264 1.00 88.25 106 LEU A C 1
ATOM 840 O O . LEU A 1 106 ? -2.767 -7.160 14.154 1.00 88.25 106 LEU A O 1
ATOM 844 N N . ASN A 1 107 ? -4.307 -6.143 15.467 1.00 85.31 107 ASN A N 1
ATOM 845 C CA . ASN A 1 107 ? -5.128 -5.578 14.408 1.00 85.31 107 ASN A CA 1
ATOM 846 C C . ASN A 1 107 ? -5.139 -4.057 14.538 1.00 85.31 107 ASN A C 1
ATOM 848 O O . ASN A 1 107 ? -5.558 -3.519 15.567 1.00 85.31 107 ASN A O 1
ATOM 852 N N . VAL A 1 108 ? -4.713 -3.364 13.483 1.00 82.56 108 VAL A N 1
ATOM 853 C CA . VAL A 1 108 ? -4.852 -1.909 13.373 1.00 82.56 108 VAL A CA 1
ATOM 854 C C . VAL A 1 108 ? -6.226 -1.614 12.777 1.00 82.56 108 VAL A C 1
ATOM 856 O O . VAL A 1 108 ? -6.555 -2.081 11.692 1.00 82.56 108 VAL A O 1
ATOM 859 N N . SER A 1 109 ? -7.045 -0.875 13.518 1.00 76.94 109 SER A N 1
ATOM 860 C CA . SER A 1 109 ? -8.425 -0.532 13.141 1.00 76.94 109 SER A CA 1
ATOM 861 C C . SER A 1 109 ? -8.544 0.850 12.497 1.00 76.94 109 SER A C 1
ATOM 863 O O . SER A 1 109 ? -9.436 1.072 11.684 1.00 76.94 109 SER A O 1
ATOM 865 N N . ALA A 1 110 ? -7.645 1.773 12.848 1.00 73.69 110 ALA A N 1
ATOM 866 C CA . ALA A 1 110 ? -7.594 3.117 12.288 1.00 73.69 110 ALA A CA 1
ATOM 867 C C . ALA A 1 110 ? -6.172 3.681 12.365 1.00 73.69 110 ALA A C 1
ATOM 869 O O . ALA A 1 110 ? -5.470 3.470 13.357 1.00 73.69 110 ALA A O 1
ATOM 870 N N . VAL A 1 111 ? -5.776 4.441 11.345 1.00 75.94 111 VAL A N 1
ATOM 871 C CA . VAL A 1 111 ? -4.527 5.206 11.299 1.00 75.94 111 VAL A CA 1
ATOM 872 C C . VAL A 1 111 ? -4.876 6.643 10.919 1.00 75.94 111 VAL A C 1
ATOM 874 O O . VAL A 1 111 ? -5.545 6.885 9.923 1.00 75.94 111 VAL A O 1
ATOM 877 N N . GLN A 1 112 ? -4.447 7.603 11.732 1.00 72.38 112 GLN A N 1
ATOM 878 C CA . GLN A 1 112 ? -4.636 9.034 11.505 1.00 72.38 112 GLN A CA 1
ATOM 879 C C . GLN A 1 112 ? -3.265 9.692 11.400 1.00 72.38 112 GLN A C 1
ATOM 881 O O . GLN A 1 112 ? -2.567 9.823 12.408 1.00 72.38 112 GLN A O 1
ATOM 886 N N . LEU A 1 113 ? -2.878 10.095 10.190 1.00 66.94 113 LEU A N 1
ATOM 887 C CA . LEU A 1 113 ? -1.617 10.784 9.928 1.00 66.94 113 LEU A CA 1
ATOM 888 C C . LEU A 1 113 ? -1.836 12.296 9.856 1.00 66.94 113 LEU A C 1
ATOM 890 O O . LEU A 1 113 ? -2.412 12.803 8.897 1.00 66.94 113 LEU A O 1
ATOM 894 N N . SER A 1 114 ? -1.297 13.039 10.819 1.00 56.66 114 SER A N 1
ATOM 895 C CA . SER A 1 114 ? -1.153 14.494 10.690 1.00 56.66 114 SER A CA 1
ATOM 896 C C . SER A 1 114 ? 0.309 14.879 10.457 1.00 56.66 114 SER A C 1
ATOM 898 O O . SER A 1 114 ? 1.220 14.077 10.659 1.00 56.66 114 SER A O 1
ATOM 900 N N . THR A 1 115 ? 0.559 16.133 10.077 1.00 52.28 115 THR A N 1
ATOM 901 C CA . THR A 1 115 ? 1.919 16.669 9.886 1.00 52.28 115 THR A CA 1
ATOM 902 C C . THR A 1 115 ? 2.762 16.706 11.164 1.00 52.28 115 THR A C 1
ATOM 904 O O . THR A 1 115 ? 3.955 16.983 11.091 1.00 52.28 115 THR A O 1
ATOM 907 N N . SER A 1 116 ? 2.170 16.485 12.341 1.00 46.84 116 SER A N 1
ATOM 908 C CA . SER A 1 116 ? 2.853 16.584 13.641 1.00 46.84 116 SER A CA 1
ATOM 909 C C . SER A 1 116 ? 2.728 15.330 14.506 1.00 46.84 116 SER A C 1
ATOM 911 O O . SER A 1 116 ? 3.646 14.999 15.261 1.00 46.84 116 SER A O 1
ATOM 913 N N . VAL A 1 117 ? 1.590 14.642 14.427 1.00 55.41 117 VAL A N 1
ATOM 914 C CA . VAL A 1 117 ? 1.270 13.484 15.261 1.00 55.41 117 VAL A CA 1
ATOM 915 C C . VAL A 1 117 ? 0.542 12.438 14.433 1.00 55.41 117 VAL A C 1
ATOM 917 O O . VAL A 1 117 ? -0.496 12.717 13.833 1.00 55.41 117 VAL A O 1
ATOM 920 N N . THR A 1 118 ? 1.043 11.212 14.459 1.00 61.97 118 THR A N 1
ATOM 921 C CA . THR A 1 118 ? 0.282 10.058 13.992 1.00 61.97 118 THR A CA 1
ATOM 922 C C . THR A 1 118 ? -0.343 9.332 15.163 1.00 61.97 118 THR A C 1
ATOM 924 O O . THR A 1 118 ? 0.336 9.055 16.152 1.00 61.97 118 THR A O 1
ATOM 927 N N . LYS A 1 119 ? -1.619 8.978 15.032 1.00 72.69 119 LYS A N 1
ATOM 928 C CA . LYS A 1 119 ? -2.329 8.125 15.984 1.00 72.69 119 LYS A CA 1
ATOM 929 C C . LYS A 1 119 ? -2.790 6.857 15.292 1.00 72.69 119 LYS A C 1
ATOM 931 O O . LYS A 1 119 ? -3.307 6.910 14.183 1.00 72.69 119 LYS A O 1
ATOM 936 N N . MET A 1 120 ? -2.616 5.726 15.955 1.00 77.75 120 MET A N 1
ATOM 937 C CA . MET A 1 120 ? -3.042 4.426 15.452 1.00 77.75 120 MET A CA 1
ATOM 938 C C . MET A 1 120 ? -3.861 3.742 16.528 1.00 77.75 120 MET A C 1
ATOM 940 O O . MET A 1 120 ? -3.410 3.637 17.669 1.00 77.75 120 MET A O 1
ATOM 944 N N . THR A 1 121 ? -5.048 3.272 16.170 1.00 81.19 121 THR A N 1
ATOM 945 C CA . THR A 1 121 ? -5.909 2.517 17.076 1.00 81.19 121 THR A CA 1
ATOM 946 C C . THR A 1 121 ? -5.709 1.033 16.822 1.00 81.19 121 THR A C 1
ATOM 948 O O . THR A 1 121 ? -6.060 0.524 15.756 1.00 81.19 121 THR A O 1
ATOM 951 N N . VAL A 1 122 ? -5.148 0.337 17.804 1.00 83.94 122 VAL A N 1
ATOM 952 C CA . VAL A 1 122 ? -4.797 -1.082 17.722 1.00 83.94 122 VAL A CA 1
ATOM 953 C C . VAL A 1 122 ? -5.581 -1.898 18.742 1.00 83.94 122 VAL A C 1
ATOM 955 O O . VAL A 1 122 ? -5.898 -1.420 19.825 1.00 83.94 122 VAL A O 1
ATOM 958 N N . THR A 1 123 ? -5.880 -3.145 18.403 1.00 86.50 123 THR A N 1
ATOM 959 C CA . THR A 1 123 ? -6.442 -4.144 19.324 1.00 86.50 123 THR A CA 1
ATOM 960 C C . THR A 1 123 ? -5.560 -5.382 19.302 1.00 86.50 123 THR A C 1
ATOM 962 O O . THR A 1 123 ? -4.947 -5.682 18.275 1.00 86.50 123 THR A O 1
ATOM 965 N N . VAL A 1 124 ? -5.487 -6.087 20.430 1.00 89.19 124 VAL A N 1
ATOM 966 C CA . VAL A 1 124 ? -4.737 -7.342 20.553 1.00 89.19 124 VAL A CA 1
ATOM 967 C C . VAL A 1 124 ? -5.645 -8.452 21.081 1.00 89.19 124 VAL A C 1
ATOM 969 O O . VAL A 1 124 ? -6.610 -8.179 21.792 1.00 89.19 124 VAL A O 1
ATOM 972 N N . ASP A 1 125 ? -5.386 -9.694 20.679 1.00 87.38 125 ASP A N 1
ATOM 973 C CA . ASP A 1 125 ? -6.155 -10.872 21.111 1.00 87.38 125 ASP A CA 1
ATOM 974 C C . ASP A 1 125 ? -5.822 -11.292 22.554 1.00 87.38 125 ASP A C 1
ATOM 976 O O . ASP A 1 125 ? -6.703 -11.652 23.325 1.00 87.38 125 ASP A O 1
ATOM 980 N N . ARG A 1 126 ? -4.560 -11.172 22.959 1.00 88.50 126 ARG A N 1
ATOM 981 C CA . ARG A 1 126 ? -4.063 -11.444 24.313 1.00 88.50 126 ARG A CA 1
ATOM 982 C C . ARG A 1 126 ? -2.996 -10.424 24.698 1.00 88.50 126 ARG A C 1
ATOM 984 O O . ARG A 1 126 ? -2.575 -9.620 23.868 1.00 88.50 126 ARG A O 1
ATOM 991 N N . THR A 1 127 ? -2.567 -10.456 25.956 1.00 90.62 127 THR A N 1
ATOM 992 C CA . THR A 1 127 ? -1.599 -9.493 26.491 1.00 90.62 127 THR A CA 1
ATOM 993 C C . THR A 1 127 ? -0.329 -9.424 25.641 1.00 90.62 127 THR A C 1
ATOM 995 O O . THR A 1 127 ? 0.285 -10.454 25.367 1.00 90.62 127 THR A O 1
ATOM 998 N N . ALA A 1 128 ? 0.052 -8.217 25.213 1.00 93.31 128 ALA A N 1
ATOM 999 C CA . ALA A 1 128 ? 1.139 -8.017 24.254 1.00 93.31 128 ALA A CA 1
ATOM 1000 C C . ALA A 1 128 ? 1.885 -6.693 24.468 1.00 93.31 128 ALA A C 1
ATOM 1002 O O . ALA A 1 128 ? 1.315 -5.708 24.936 1.00 93.31 128 ALA A O 1
ATOM 1003 N N . ASN A 1 129 ? 3.142 -6.641 24.039 1.00 93.06 129 ASN A N 1
ATOM 1004 C CA . ASN A 1 129 ? 3.846 -5.395 23.752 1.00 93.06 129 ASN A CA 1
ATOM 1005 C C . ASN A 1 129 ? 3.750 -5.124 22.248 1.00 93.06 129 ASN A C 1
ATOM 1007 O O . ASN A 1 129 ? 3.978 -6.031 21.449 1.00 93.06 129 ASN A O 1
ATOM 1011 N N . ALA A 1 130 ? 3.425 -3.896 21.851 1.00 91.19 130 ALA A N 1
ATOM 1012 C CA . ALA A 1 130 ? 3.339 -3.498 20.449 1.00 91.19 130 ALA A CA 1
ATOM 1013 C C . ALA A 1 130 ? 4.336 -2.390 20.134 1.00 91.19 130 ALA A C 1
ATOM 1015 O O . ALA A 1 130 ? 4.449 -1.423 20.884 1.00 91.19 130 ALA A O 1
ATOM 1016 N N . TYR A 1 131 ? 5.003 -2.506 18.991 1.00 86.56 131 TYR A N 1
ATOM 1017 C CA . TYR A 1 131 ? 5.942 -1.519 18.475 1.00 86.56 131 TYR A CA 1
ATOM 1018 C C . TYR A 1 131 ? 5.542 -1.161 17.056 1.00 86.56 131 TYR A C 1
ATOM 1020 O O . TYR A 1 131 ? 5.539 -2.024 16.177 1.00 86.56 131 TYR A O 1
ATOM 1028 N N . CYS A 1 132 ? 5.201 0.104 16.830 1.00 81.25 132 CYS A N 1
ATOM 1029 C CA . CYS A 1 132 ? 4.761 0.574 15.526 1.00 81.25 132 CYS A CA 1
ATOM 1030 C C . CYS A 1 132 ? 5.609 1.746 15.043 1.00 81.25 132 CYS A C 1
ATOM 1032 O O . CYS A 1 132 ? 5.895 2.686 15.785 1.00 81.25 132 CYS A O 1
ATOM 1034 N N . GLY A 1 133 ? 5.990 1.697 13.776 1.00 74.06 133 GLY A N 1
ATOM 1035 C CA . GLY A 1 133 ? 6.866 2.663 13.141 1.00 74.06 133 GLY A CA 1
ATOM 1036 C C . GLY A 1 133 ? 6.298 3.148 11.816 1.00 74.06 133 GLY A C 1
ATOM 1037 O O . GLY A 1 133 ? 5.556 2.437 11.143 1.00 74.06 133 GLY A O 1
ATOM 1038 N N . ILE A 1 134 ? 6.661 4.374 11.451 1.00 68.69 134 ILE A N 1
ATOM 1039 C CA . ILE A 1 134 ? 6.166 5.066 10.265 1.00 68.69 134 ILE A CA 1
ATOM 1040 C C . ILE A 1 134 ? 7.341 5.389 9.355 1.00 68.69 134 ILE A C 1
ATOM 1042 O O . ILE A 1 134 ? 8.330 5.982 9.787 1.00 68.69 134 ILE A O 1
ATOM 1046 N N . ILE A 1 135 ? 7.219 5.015 8.087 1.00 63.66 135 ILE A N 1
ATOM 1047 C CA . ILE A 1 135 ? 8.236 5.240 7.064 1.00 63.66 135 ILE A CA 1
ATOM 1048 C C . ILE A 1 135 ? 7.575 5.967 5.902 1.00 63.66 135 ILE A C 1
ATOM 1050 O O . ILE A 1 135 ? 6.526 5.555 5.424 1.00 63.66 135 ILE A O 1
ATOM 1054 N N . ASP A 1 136 ? 8.175 7.059 5.435 1.00 58.19 136 ASP A N 1
ATOM 1055 C CA . ASP A 1 136 ? 7.736 7.710 4.197 1.00 58.19 136 ASP A CA 1
ATOM 1056 C C . ASP A 1 136 ? 7.806 6.690 3.057 1.00 58.19 136 ASP A C 1
ATOM 1058 O O . ASP A 1 136 ? 8.870 6.114 2.812 1.00 58.19 136 ASP A O 1
ATOM 1062 N N . ALA A 1 137 ? 6.691 6.466 2.360 1.00 57.16 137 ALA A N 1
ATOM 1063 C CA . ALA A 1 137 ? 6.604 5.444 1.321 1.00 57.16 137 ALA A CA 1
ATOM 1064 C C . ALA A 1 137 ? 7.632 5.669 0.195 1.00 57.16 137 ALA A C 1
ATOM 1066 O O . ALA A 1 137 ? 8.050 4.717 -0.456 1.00 57.16 137 ALA A O 1
ATOM 1067 N N . ARG A 1 138 ? 8.099 6.912 -0.010 1.00 47.31 138 ARG A N 1
ATOM 1068 C CA . ARG A 1 138 ? 9.157 7.238 -0.985 1.00 47.31 138 ARG A CA 1
ATOM 1069 C C . ARG A 1 138 ? 10.528 6.699 -0.589 1.00 47.31 138 ARG A C 1
ATOM 1071 O O . ARG A 1 138 ? 11.377 6.502 -1.454 1.00 47.31 138 ARG A O 1
ATOM 1078 N N . TYR A 1 139 ? 10.757 6.514 0.707 1.00 45.56 139 TYR A N 1
ATOM 1079 C CA . TYR A 1 139 ? 12.024 6.062 1.278 1.00 45.56 139 TYR A CA 1
ATOM 1080 C C . TYR A 1 139 ? 11.930 4.649 1.862 1.00 45.56 139 TYR A C 1
ATOM 1082 O O . TYR A 1 139 ? 12.880 4.197 2.503 1.00 45.56 139 TYR A O 1
ATOM 1090 N N . GLN A 1 140 ? 10.807 3.948 1.674 1.00 46.03 140 GLN A N 1
ATOM 1091 C CA . GLN A 1 140 ? 10.676 2.566 2.113 1.00 46.03 140 GLN A CA 1
ATOM 1092 C C . GLN A 1 140 ? 11.509 1.658 1.200 1.00 46.03 140 GLN A C 1
ATOM 1094 O O . GLN A 1 140 ? 11.252 1.533 0.008 1.00 46.03 140 GLN A O 1
ATOM 1099 N N . LEU A 1 141 ? 12.522 1.027 1.790 1.00 47.25 141 LEU A N 1
ATOM 1100 C CA . LEU A 1 141 ? 13.465 0.146 1.094 1.00 47.25 141 LEU A CA 1
ATOM 1101 C C . LEU A 1 141 ? 13.093 -1.333 1.248 1.00 47.25 141 LEU A C 1
ATOM 1103 O O . LEU A 1 141 ? 13.246 -2.112 0.320 1.00 47.25 141 LEU A O 1
ATOM 1107 N N . ARG A 1 142 ? 12.603 -1.711 2.431 1.00 57.62 142 ARG A N 1
ATOM 1108 C CA . ARG A 1 142 ? 12.052 -3.030 2.765 1.00 57.62 142 ARG A CA 1
ATOM 1109 C C . ARG A 1 142 ? 11.154 -2.909 3.989 1.00 57.62 142 ARG A C 1
ATOM 1111 O O . ARG A 1 142 ? 11.205 -1.897 4.693 1.00 57.62 142 ARG A O 1
ATOM 1118 N N . THR A 1 143 ? 10.390 -3.954 4.283 1.00 61.88 143 THR A N 1
ATOM 1119 C CA . THR A 1 143 ? 9.692 -4.077 5.567 1.00 61.88 143 THR A CA 1
ATOM 1120 C C . THR A 1 143 ? 10.711 -4.087 6.722 1.00 61.88 143 THR A C 1
ATOM 1122 O O . THR A 1 143 ? 11.713 -4.819 6.643 1.00 61.88 143 THR A O 1
ATOM 1125 N N . PRO A 1 144 ? 10.503 -3.282 7.782 1.00 66.69 144 PRO A N 1
ATOM 1126 C CA . PRO A 1 144 ? 11.353 -3.293 8.968 1.00 66.69 144 PRO A CA 1
ATOM 1127 C C . PRO A 1 144 ? 11.202 -4.600 9.760 1.00 66.69 144 PRO A C 1
ATOM 1129 O O . PRO A 1 144 ? 10.166 -5.261 9.708 1.00 66.69 144 PRO A O 1
ATOM 1132 N N . THR A 1 145 ? 12.238 -4.983 10.502 1.00 70.88 145 THR A N 1
ATOM 1133 C CA . THR A 1 145 ? 12.189 -6.140 11.408 1.00 70.88 145 THR A CA 1
ATOM 1134 C C . THR A 1 145 ? 11.576 -5.766 12.764 1.00 70.88 145 THR A C 1
ATOM 1136 O O . THR A 1 145 ? 11.406 -4.579 13.067 1.00 70.88 145 THR A O 1
ATOM 1139 N N . HIS A 1 146 ? 11.254 -6.753 13.607 1.00 79.19 146 HIS A N 1
ATOM 1140 C CA . HIS A 1 146 ? 10.748 -6.496 14.955 1.00 79.19 146 HIS A CA 1
ATOM 1141 C C . HIS A 1 146 ? 11.741 -5.663 15.771 1.00 79.19 146 HIS A C 1
ATOM 1143 O O . HIS A 1 146 ? 11.356 -4.639 16.329 1.00 79.19 146 HIS A O 1
ATOM 1149 N N . ASN A 1 147 ? 13.024 -6.041 15.798 1.00 70.00 147 ASN A N 1
ATOM 1150 C CA . ASN A 1 147 ? 14.023 -5.316 16.587 1.00 70.00 147 ASN A CA 1
ATOM 1151 C C . ASN A 1 147 ? 14.268 -3.890 16.075 1.00 70.00 147 ASN A C 1
ATOM 1153 O O . ASN A 1 147 ? 14.586 -2.993 16.857 1.00 70.00 147 ASN A O 1
ATOM 1157 N N . GLU A 1 148 ? 14.100 -3.652 14.773 1.00 63.06 148 GLU A N 1
ATOM 1158 C CA . GLU A 1 148 ? 14.128 -2.299 14.223 1.00 63.06 148 GLU A CA 1
ATOM 1159 C C . GLU A 1 148 ? 12.947 -1.488 14.756 1.00 63.06 148 GLU A C 1
ATOM 1161 O O . GLU A 1 148 ? 13.158 -0.434 15.354 1.00 63.06 148 GLU A O 1
ATOM 1166 N N . LEU A 1 149 ? 11.722 -2.005 14.629 1.00 67.19 149 LEU A N 1
ATOM 1167 C CA . LEU A 1 149 ? 10.522 -1.345 15.149 1.00 67.19 149 LEU A CA 1
ATOM 1168 C C . LEU A 1 149 ? 10.584 -1.123 16.663 1.00 67.19 149 LEU A C 1
ATOM 1170 O O . LEU A 1 149 ? 10.206 -0.057 17.132 1.00 67.19 149 LEU A O 1
ATOM 1174 N N . LYS A 1 150 ? 11.125 -2.073 17.425 1.00 73.81 150 LYS A N 1
ATOM 1175 C CA . LYS A 1 150 ? 11.343 -1.944 18.871 1.00 73.81 150 LYS A CA 1
ATOM 1176 C C . LYS A 1 150 ? 12.338 -0.838 19.226 1.00 73.81 150 LYS A C 1
ATOM 1178 O O . LYS A 1 150 ? 12.246 -0.253 20.302 1.00 73.81 150 LYS A O 1
ATOM 1183 N N . ARG A 1 151 ? 13.290 -0.546 18.336 1.00 63.66 151 ARG A N 1
ATOM 1184 C CA . ARG A 1 151 ? 14.348 0.445 18.560 1.00 63.66 151 ARG A CA 1
ATOM 1185 C C . ARG A 1 151 ? 13.931 1.876 18.230 1.00 63.66 151 ARG A C 1
ATOM 1187 O O . ARG A 1 151 ? 14.336 2.781 18.950 1.00 63.66 151 ARG A O 1
ATOM 1194 N N . TRP A 1 152 ? 13.222 2.093 17.122 1.00 59.16 152 TRP A N 1
ATOM 1195 C CA . TRP A 1 152 ? 12.870 3.444 16.650 1.00 59.16 152 TRP A CA 1
ATOM 1196 C C . TRP A 1 152 ? 11.362 3.710 16.584 1.00 59.16 152 TRP A C 1
ATOM 1198 O O . TRP A 1 152 ? 10.947 4.867 16.530 1.00 59.16 152 TRP A O 1
ATOM 1208 N N . GLY A 1 153 ? 10.541 2.662 16.566 1.00 62.28 153 GLY A N 1
ATOM 1209 C CA . GLY A 1 153 ? 9.090 2.779 16.594 1.00 62.28 153 GLY A CA 1
ATOM 1210 C C . GLY A 1 153 ? 8.573 3.197 17.969 1.00 62.28 153 GLY A C 1
ATOM 1211 O O . GLY A 1 153 ? 9.266 3.129 18.984 1.00 62.28 153 GLY A O 1
ATOM 1212 N N . SER A 1 154 ? 7.315 3.624 18.000 1.00 71.12 154 SER A N 1
ATOM 1213 C CA . SER A 1 154 ? 6.611 3.906 19.244 1.00 71.12 154 SER A CA 1
ATOM 1214 C C . SER A 1 154 ? 6.125 2.600 19.862 1.00 71.12 154 SER A C 1
ATOM 1216 O O . SER A 1 154 ? 5.414 1.825 19.216 1.00 71.12 154 SER A O 1
ATOM 1218 N N . GLY A 1 155 ? 6.547 2.354 21.101 1.00 80.38 155 GLY A N 1
ATOM 1219 C CA . GLY A 1 155 ? 6.190 1.170 21.868 1.00 80.38 155 GLY A CA 1
ATOM 1220 C C . GLY A 1 155 ? 5.047 1.435 22.845 1.00 80.38 155 GLY A C 1
ATOM 1221 O O . GLY A 1 155 ? 5.110 2.381 23.627 1.00 80.38 155 GLY A O 1
ATOM 1222 N N . LEU A 1 156 ? 4.045 0.559 22.861 1.00 84.44 156 LEU A N 1
ATOM 1223 C CA . LEU A 1 156 ? 3.114 0.404 23.977 1.00 84.44 156 LEU A CA 1
ATOM 1224 C C . LEU A 1 156 ? 3.358 -0.945 24.646 1.00 84.44 156 LEU A C 1
ATOM 1226 O O . LEU A 1 156 ? 3.381 -1.982 23.984 1.00 84.44 156 LEU A O 1
ATOM 1230 N N . GLN A 1 157 ? 3.524 -0.924 25.963 1.00 90.25 157 GLN A N 1
ATOM 1231 C CA . GLN A 1 157 ? 3.757 -2.128 26.754 1.00 90.25 157 GLN A CA 1
ATOM 1232 C C . GLN A 1 157 ? 2.487 -2.562 27.481 1.00 90.25 157 GLN A C 1
ATOM 1234 O O . GLN A 1 157 ? 1.673 -1.719 27.857 1.00 90.25 157 GLN A O 1
ATOM 1239 N N . ASN A 1 158 ? 2.361 -3.868 27.724 1.00 87.25 158 ASN A N 1
ATOM 1240 C CA . ASN A 1 158 ? 1.267 -4.480 28.481 1.00 87.25 158 ASN A CA 1
ATOM 1241 C C . ASN A 1 158 ? -0.126 -4.109 27.951 1.00 87.25 158 ASN A C 1
ATOM 1243 O O . ASN A 1 158 ? -1.042 -3.811 28.722 1.00 87.25 158 ASN A O 1
ATOM 1247 N N . LEU A 1 159 ? -0.288 -4.129 26.627 1.00 88.06 159 LEU A N 1
ATOM 1248 C CA . LEU A 1 159 ? -1.594 -3.982 26.001 1.00 88.06 159 LEU A CA 1
ATOM 1249 C C . LEU A 1 159 ? -2.509 -5.095 26.493 1.00 88.06 159 LEU A C 1
ATOM 1251 O O . LEU A 1 159 ? -2.168 -6.271 26.387 1.00 88.06 159 LEU A O 1
ATOM 1255 N N . GLN A 1 160 ? -3.671 -4.718 27.014 1.00 86.94 160 GLN A N 1
ATOM 1256 C CA . GLN A 1 160 ? -4.692 -5.677 27.412 1.00 86.94 160 GLN A CA 1
ATOM 1257 C C . GLN A 1 160 ? -5.330 -6.294 26.166 1.00 86.94 160 GLN A C 1
ATOM 1259 O O . GLN A 1 160 ? -5.738 -5.566 25.258 1.00 86.94 160 GLN A O 1
ATOM 1264 N N . GLY A 1 161 ? -5.387 -7.625 26.126 1.00 85.69 161 GLY A N 1
ATOM 1265 C CA . GLY A 1 161 ? -6.085 -8.365 25.078 1.00 85.69 161 GLY A CA 1
ATOM 1266 C C . GLY A 1 161 ? -7.570 -8.511 25.351 1.00 85.69 161 GLY A C 1
ATOM 1267 O O . GLY A 1 161 ? -8.189 -7.638 25.955 1.00 85.69 161 GLY A O 1
ATOM 1268 N N . GLU A 1 162 ? -8.141 -9.623 24.902 1.00 84.56 162 GLU A N 1
ATOM 1269 C CA . GLU A 1 162 ? -9.532 -9.958 25.172 1.00 84.56 162 GLU A CA 1
ATOM 1270 C C . GLU A 1 162 ? -9.833 -9.951 26.673 1.00 84.56 162 GLU A C 1
ATOM 1272 O O . GLU A 1 162 ? -9.156 -10.602 27.472 1.00 84.56 162 GLU A O 1
ATOM 1277 N N . LEU A 1 163 ? -10.869 -9.208 27.052 1.00 85.38 163 LEU A N 1
ATOM 1278 C CA . LEU A 1 163 ? -11.378 -9.176 28.414 1.00 85.38 163 LEU A CA 1
ATOM 1279 C C . LEU A 1 163 ? -12.900 -9.210 28.410 1.00 85.38 163 LEU A C 1
ATOM 1281 O O . LEU A 1 163 ? -13.561 -8.721 27.493 1.00 85.38 163 LEU A O 1
ATOM 1285 N N . TYR A 1 164 ? -13.458 -9.809 29.452 1.00 85.50 164 TYR A N 1
ATOM 1286 C CA . TYR A 1 164 ? -14.894 -9.812 29.657 1.00 85.50 164 TYR A CA 1
ATOM 1287 C C . TYR A 1 164 ? -15.311 -8.521 30.354 1.00 85.50 164 TYR A C 1
ATOM 1289 O O . TYR A 1 164 ? -14.776 -8.181 31.408 1.00 85.50 164 TYR A O 1
ATOM 1297 N N . ILE A 1 165 ? -16.277 -7.824 29.765 1.00 87.25 165 ILE A N 1
ATOM 1298 C CA . ILE A 1 165 ? -16.992 -6.712 30.391 1.00 87.25 165 ILE A CA 1
ATOM 1299 C C . ILE A 1 165 ? -18.446 -7.098 30.619 1.00 87.25 165 ILE A C 1
ATOM 1301 O O . ILE A 1 165 ? -18.962 -8.036 30.006 1.00 87.25 165 ILE A O 1
ATOM 1305 N N . PHE A 1 166 ? -19.122 -6.325 31.456 1.00 90.69 166 PHE A N 1
ATOM 1306 C CA . PHE A 1 166 ? -20.547 -6.461 31.687 1.00 90.69 166 PHE A CA 1
ATOM 1307 C C . PHE A 1 166 ? -21.296 -5.269 31.099 1.00 90.69 166 PHE A C 1
ATOM 1309 O O . PHE A 1 166 ? -20.945 -4.115 31.340 1.00 90.69 166 PHE A O 1
ATOM 1316 N N . GLN A 1 167 ? -22.325 -5.550 30.303 1.00 90.56 167 GLN A N 1
ATOM 1317 C CA . GLN A 1 167 ? -23.201 -4.536 29.717 1.00 90.56 167 GLN A CA 1
ATOM 1318 C C . GLN A 1 167 ? -24.617 -4.692 30.253 1.00 90.56 167 GLN A C 1
ATOM 1320 O O . GLN A 1 167 ? -25.077 -5.814 30.449 1.00 90.56 167 GLN A O 1
ATOM 1325 N N . LEU A 1 168 ? -25.308 -3.572 30.473 1.00 90.94 168 LEU A N 1
ATOM 1326 C CA . LEU A 1 168 ? -26.692 -3.574 30.943 1.00 90.94 168 LEU A CA 1
ATOM 1327 C C . LEU A 1 168 ? -27.614 -4.241 29.918 1.00 90.94 168 LEU A C 1
ATOM 1329 O O . LEU A 1 168 ? -27.587 -3.909 28.730 1.00 90.94 168 LEU A O 1
ATOM 1333 N N . ILE A 1 169 ? -28.463 -5.148 30.392 1.00 86.69 169 ILE A N 1
ATOM 1334 C CA . ILE A 1 169 ? -29.544 -5.732 29.596 1.00 86.69 169 ILE A CA 1
ATOM 1335 C C . ILE A 1 169 ? -30.620 -4.656 29.399 1.00 86.69 169 ILE A C 1
ATOM 1337 O O . ILE A 1 169 ? -30.959 -3.920 30.323 1.00 86.69 169 ILE A O 1
ATOM 1341 N N . ASP A 1 170 ? -31.110 -4.510 28.165 1.00 81.62 170 ASP A N 1
ATOM 1342 C CA . ASP A 1 170 ? -32.079 -3.482 27.744 1.00 81.62 170 ASP A CA 1
ATOM 1343 C C . ASP A 1 170 ? -31.642 -2.015 27.982 1.00 81.62 170 ASP A C 1
ATOM 1345 O O . ASP A 1 170 ? -32.442 -1.091 27.826 1.00 81.62 170 ASP A O 1
ATOM 1349 N N . GLY A 1 171 ? -30.371 -1.772 28.336 1.00 78.50 171 GLY A N 1
ATOM 1350 C CA . GLY A 1 171 ? -29.825 -0.435 28.606 1.00 78.50 171 GLY A CA 1
ATOM 1351 C C . GLY A 1 171 ? -30.393 0.254 29.855 1.00 78.50 171 GLY A C 1
ATOM 1352 O O . GLY A 1 171 ? -30.145 1.443 30.055 1.00 78.50 171 GLY A O 1
ATOM 1353 N N . ALA A 1 172 ? -31.156 -0.464 30.683 1.00 77.75 172 ALA A N 1
ATOM 1354 C CA . ALA A 1 172 ? -31.738 0.056 31.913 1.00 77.75 172 ALA A CA 1
ATOM 1355 C C . ALA A 1 172 ? -30.841 -0.280 33.110 1.00 77.75 172 ALA A C 1
ATOM 1357 O O . ALA A 1 172 ? -30.503 -1.438 33.330 1.00 77.75 172 ALA A O 1
ATOM 1358 N N . GLU A 1 173 ? -30.479 0.733 33.899 1.00 83.88 173 GLU A N 1
ATOM 1359 C CA . GLU A 1 173 ? -29.673 0.548 35.116 1.00 83.88 173 GLU A CA 1
ATOM 1360 C C . GLU A 1 173 ? -30.444 -0.239 36.181 1.00 83.88 173 GLU A C 1
ATOM 1362 O O . GLU A 1 173 ? -29.902 -1.141 36.810 1.00 83.88 173 GLU A O 1
ATOM 1367 N N . PHE A 1 174 ? -31.740 0.053 36.318 1.00 85.44 174 PHE A N 1
ATOM 1368 C CA . PHE A 1 174 ? -32.629 -0.618 37.254 1.00 85.44 174 PHE A CA 1
ATOM 1369 C C . PHE A 1 174 ? -33.880 -1.127 36.551 1.00 85.44 174 PHE A C 1
ATOM 1371 O O . PHE A 1 174 ? -34.509 -0.422 35.757 1.00 85.44 174 PHE A O 1
ATOM 1378 N N . THR A 1 175 ? -34.297 -2.332 36.913 1.00 83.88 175 THR A N 1
ATOM 1379 C CA . THR A 1 175 ? -35.566 -2.917 36.486 1.00 83.88 175 THR A CA 1
ATOM 1380 C C . THR A 1 175 ? -36.279 -3.577 37.659 1.00 83.88 175 THR A C 1
ATOM 1382 O O . THR A 1 175 ? -35.674 -3.926 38.663 1.00 83.88 175 THR A O 1
ATOM 1385 N N . SER A 1 176 ? -37.596 -3.731 37.544 1.00 81.31 176 SER A N 1
ATOM 1386 C CA . SER A 1 176 ? -38.433 -4.494 38.490 1.00 81.31 176 SER A CA 1
ATOM 1387 C C . SER A 1 176 ? -38.791 -5.886 37.954 1.00 81.31 176 SER A C 1
ATOM 1389 O O . SER A 1 176 ? -39.620 -6.596 38.524 1.00 81.31 176 SER A O 1
ATOM 1391 N N . ARG A 1 177 ? -38.218 -6.259 36.806 1.00 81.25 177 ARG A N 1
ATOM 1392 C CA . ARG A 1 177 ? -38.436 -7.544 36.139 1.00 81.25 177 ARG A CA 1
ATOM 1393 C C . ARG A 1 177 ? -37.275 -8.459 36.458 1.00 81.25 177 ARG A C 1
ATOM 1395 O O . ARG A 1 177 ? -36.153 -8.000 36.333 1.00 81.25 177 ARG A O 1
ATOM 1402 N N . GLU A 1 178 ? -37.538 -9.704 36.828 1.00 82.06 178 GLU A N 1
ATOM 1403 C CA . GLU A 1 178 ? -36.492 -10.717 37.006 1.00 82.06 178 GLU A CA 1
ATOM 1404 C C . GLU A 1 178 ? -36.217 -11.394 35.655 1.00 82.06 178 GLU A C 1
ATOM 1406 O O . GLU A 1 178 ? -37.133 -11.596 34.852 1.00 82.06 178 GLU A O 1
ATOM 1411 N N . LEU A 1 179 ? -34.966 -11.767 35.383 1.00 84.94 179 LEU A N 1
ATOM 1412 C CA . LEU A 1 179 ? -34.638 -12.575 34.211 1.00 84.94 179 LEU A CA 1
ATOM 1413 C C . LEU A 1 179 ? -35.166 -13.995 34.388 1.00 84.94 179 LEU A C 1
ATOM 1415 O O . LEU A 1 179 ? -34.733 -14.723 35.288 1.00 84.94 179 LEU A O 1
ATOM 1419 N N . ASN A 1 180 ? -36.018 -14.436 33.466 1.00 85.25 180 ASN A N 1
ATOM 1420 C CA . ASN A 1 180 ? -36.350 -15.849 33.368 1.00 85.25 180 ASN A CA 1
ATOM 1421 C C . ASN A 1 180 ? -35.223 -16.564 32.612 1.00 85.25 180 ASN A C 1
ATOM 1423 O O . ASN A 1 180 ? -35.073 -16.399 31.395 1.00 85.25 180 ASN A O 1
ATOM 1427 N N . ALA A 1 181 ? -34.387 -17.291 33.352 1.00 85.19 181 ALA A N 1
ATOM 1428 C CA . ALA A 1 181 ? -33.204 -17.951 32.824 1.00 85.19 181 ALA A CA 1
ATOM 1429 C C . ALA A 1 181 ? -32.763 -19.126 33.703 1.00 85.19 181 ALA A C 1
ATOM 1431 O O . ALA A 1 181 ? -33.052 -19.171 34.903 1.00 85.19 181 ALA A O 1
ATOM 1432 N N . THR A 1 182 ? -31.998 -20.048 33.116 1.00 88.81 182 THR A N 1
ATOM 1433 C CA . THR A 1 182 ? -31.343 -21.128 33.858 1.00 88.81 182 THR A CA 1
ATOM 1434 C C . THR A 1 182 ? -30.319 -20.540 34.823 1.00 88.81 182 THR A C 1
ATOM 1436 O O . THR A 1 182 ? -29.372 -19.860 34.425 1.00 88.81 182 THR A O 1
ATOM 1439 N N . VAL A 1 183 ? -30.536 -20.782 36.114 1.00 90.75 183 VAL A N 1
ATOM 1440 C CA . VAL A 1 183 ? -29.657 -20.304 37.178 1.00 90.75 183 VAL A CA 1
ATOM 1441 C C . VAL A 1 183 ? -28.445 -21.222 37.270 1.00 90.75 183 VAL A C 1
ATOM 1443 O O . VAL A 1 183 ? -28.585 -22.403 37.583 1.00 90.75 183 VAL A O 1
ATOM 1446 N N . LEU A 1 184 ? -27.261 -20.655 37.051 1.00 92.44 184 LEU A N 1
ATOM 1447 C CA . LEU A 1 184 ? -25.987 -21.324 37.288 1.00 92.44 184 LEU A CA 1
ATOM 1448 C C . LEU A 1 184 ? -25.708 -21.409 38.791 1.00 92.44 184 LEU A C 1
ATOM 1450 O O . LEU A 1 184 ? -25.423 -22.478 39.323 1.00 92.44 184 LEU A O 1
ATOM 1454 N N . TYR A 1 185 ? -25.792 -20.267 39.477 1.00 91.94 185 TYR A N 1
ATOM 1455 C CA . TYR A 1 185 ? -25.475 -20.157 40.897 1.00 91.94 185 TYR A CA 1
ATOM 1456 C C . TYR A 1 185 ? -26.188 -18.956 41.527 1.00 91.94 185 TYR A C 1
ATOM 1458 O O . TYR A 1 185 ? -26.387 -17.933 40.871 1.00 91.94 185 TYR A O 1
ATOM 1466 N N . ARG A 1 186 ? -26.556 -19.060 42.807 1.00 93.44 186 ARG A N 1
ATOM 1467 C CA . ARG A 1 186 ? -27.041 -17.932 43.617 1.00 93.44 186 ARG A CA 1
ATOM 1468 C C . ARG A 1 186 ? -26.088 -17.720 44.781 1.00 93.44 186 ARG A C 1
ATOM 1470 O O . ARG A 1 186 ? -25.741 -18.674 45.474 1.00 93.44 186 ARG A O 1
ATOM 1477 N N . VAL A 1 187 ? -25.667 -16.481 44.983 1.00 94.75 187 VAL A N 1
ATOM 1478 C CA . VAL A 1 187 ? -24.646 -16.123 45.968 1.00 94.75 187 VAL A CA 1
ATOM 1479 C C . VAL A 1 187 ? -24.990 -14.797 46.621 1.00 94.75 187 VAL A C 1
ATOM 1481 O O . VAL A 1 187 ? -25.646 -13.955 46.015 1.00 94.75 187 VAL A O 1
ATOM 1484 N N . ASP A 1 188 ? -24.587 -14.651 47.876 1.00 94.62 188 ASP A N 1
ATOM 1485 C CA . ASP A 1 188 ? -24.654 -13.380 48.580 1.00 94.62 188 ASP A CA 1
ATOM 1486 C C . ASP A 1 188 ? -23.314 -12.658 48.428 1.00 94.62 188 ASP A C 1
ATOM 1488 O O . ASP A 1 188 ? -22.252 -13.248 48.650 1.00 94.62 188 ASP A O 1
ATOM 1492 N N . VAL A 1 189 ? -23.362 -11.413 47.976 1.00 95.62 189 VAL A N 1
ATOM 1493 C CA . VAL A 1 189 ? -22.194 -10.580 47.679 1.00 95.62 189 VAL A CA 1
ATOM 1494 C C . VAL A 1 189 ? -22.361 -9.199 48.297 1.00 95.62 189 VAL A C 1
ATOM 1496 O O . VAL A 1 189 ? -23.468 -8.786 48.624 1.00 95.62 189 VAL A O 1
ATOM 1499 N N . GLU A 1 190 ? -21.260 -8.479 48.480 1.00 93.88 190 GLU A N 1
ATOM 1500 C CA . GLU A 1 190 ? -21.298 -7.152 49.102 1.00 93.88 190 GLU A CA 1
ATOM 1501 C C . GLU A 1 190 ? -21.940 -6.108 48.178 1.00 93.88 190 GLU A C 1
ATOM 1503 O O . GLU A 1 190 ? -22.781 -5.321 48.609 1.00 93.88 190 GLU A O 1
ATOM 1508 N N . ASP A 1 191 ? -21.607 -6.163 46.890 1.00 93.62 191 ASP A N 1
ATOM 1509 C CA . ASP A 1 191 ? -22.036 -5.206 45.881 1.00 93.62 191 ASP A CA 1
ATOM 1510 C C . ASP A 1 191 ? -22.171 -5.854 44.489 1.00 93.62 191 ASP A C 1
ATOM 1512 O O . ASP A 1 191 ? -21.993 -7.062 44.287 1.00 93.62 191 ASP A O 1
ATOM 1516 N N . GLU A 1 192 ? -22.535 -5.025 43.518 1.00 93.50 192 GLU A N 1
ATOM 1517 C CA . GLU A 1 192 ? -22.673 -5.408 42.119 1.00 93.50 192 GLU A CA 1
ATOM 1518 C C . GLU A 1 192 ? -21.346 -5.893 41.505 1.00 93.50 192 GLU A C 1
ATOM 1520 O O . GLU A 1 192 ? -21.326 -6.910 40.808 1.00 93.50 192 GLU A O 1
ATOM 1525 N N . GLU A 1 193 ? -20.232 -5.216 41.792 1.00 93.88 193 GLU A N 1
ATOM 1526 C CA . GLU A 1 193 ? -18.900 -5.558 41.272 1.00 93.88 193 GLU A CA 1
ATOM 1527 C C . GLU A 1 193 ? -18.439 -6.933 41.783 1.00 93.88 193 GLU A C 1
ATOM 1529 O O . GLU A 1 193 ? -17.839 -7.727 41.053 1.00 93.88 193 GLU A O 1
ATOM 1534 N N . ALA A 1 194 ? -18.790 -7.286 43.019 1.00 94.94 194 ALA A N 1
ATOM 1535 C CA . ALA A 1 194 ? -18.573 -8.613 43.564 1.00 94.94 194 ALA A CA 1
ATOM 1536 C C . ALA A 1 194 ? -19.435 -9.672 42.854 1.00 94.94 194 ALA A C 1
ATOM 1538 O O . ALA A 1 194 ? -18.954 -10.788 42.643 1.00 94.94 194 ALA A O 1
ATOM 1539 N N . CYS A 1 195 ? -20.663 -9.351 42.424 1.00 95.06 195 CYS A N 1
ATOM 1540 C CA . CYS A 1 195 ? -21.478 -10.247 41.588 1.00 95.06 195 CYS A CA 1
ATOM 1541 C C . CYS A 1 195 ? -20.820 -10.485 40.215 1.00 95.06 195 CYS A C 1
ATOM 1543 O O . CYS A 1 195 ? -20.717 -11.631 39.762 1.00 95.06 195 CYS A O 1
ATOM 1545 N N . GLU A 1 196 ? -20.301 -9.426 39.585 1.00 95.31 196 GLU A N 1
ATOM 1546 C CA . GLU A 1 196 ? -19.515 -9.504 38.346 1.00 95.31 196 GLU A CA 1
ATOM 1547 C C . GLU A 1 196 ? -18.279 -10.392 38.517 1.00 95.31 196 GLU A C 1
ATOM 1549 O O . GLU A 1 196 ? -18.055 -11.318 37.731 1.00 95.31 196 GLU A O 1
ATOM 1554 N N . ALA A 1 197 ? -17.516 -10.182 39.592 1.00 93.56 197 ALA A N 1
ATOM 1555 C CA . ALA A 1 197 ? -16.338 -10.979 39.910 1.00 93.56 197 ALA A CA 1
ATOM 1556 C C . ALA A 1 197 ? -16.675 -12.464 40.117 1.00 93.56 197 ALA A C 1
ATOM 1558 O O . ALA A 1 197 ? -15.890 -13.327 39.721 1.00 93.56 197 ALA A O 1
ATOM 1559 N N . GLN A 1 198 ? -17.839 -12.788 40.694 1.00 95.19 198 GLN A N 1
ATOM 1560 C CA . GLN A 1 198 ? -18.301 -14.177 40.782 1.00 95.19 198 GLN A CA 1
ATOM 1561 C C . GLN A 1 198 ? -18.635 -14.746 39.402 1.00 95.19 198 GLN A C 1
ATOM 1563 O O . GLN A 1 198 ? -18.233 -15.867 39.106 1.00 95.19 198 GLN A O 1
ATOM 1568 N N . CYS A 1 199 ? -19.292 -13.983 38.526 1.00 94.06 199 CYS A N 1
ATOM 1569 C CA . CYS A 1 199 ? -19.574 -14.420 37.157 1.00 94.06 199 CYS A CA 1
ATOM 1570 C C . CYS A 1 199 ? -18.294 -14.648 36.331 1.00 94.06 199 CYS A C 1
ATOM 1572 O O . CYS A 1 199 ? -18.224 -15.584 35.539 1.00 94.06 199 CYS A O 1
ATOM 1574 N N . LEU A 1 200 ? -17.245 -13.844 36.535 1.00 91.94 200 LEU A N 1
ATOM 1575 C CA . LEU A 1 200 ? -15.955 -14.022 35.854 1.00 91.94 200 LEU A CA 1
ATOM 1576 C C . LEU A 1 200 ? -15.220 -15.309 36.254 1.00 91.94 200 LEU A C 1
ATOM 1578 O O . LEU A 1 200 ? -14.407 -15.797 35.472 1.00 91.94 200 LEU A O 1
ATOM 1582 N N . ARG A 1 201 ? -15.509 -15.879 37.431 1.00 92.38 201 ARG A N 1
ATOM 1583 C CA . ARG A 1 201 ? -14.910 -17.147 37.890 1.00 92.38 201 ARG A CA 1
ATOM 1584 C C . ARG A 1 201 ? -15.455 -18.379 37.169 1.00 92.38 201 ARG A C 1
ATOM 1586 O O . ARG A 1 201 ? -14.810 -19.421 37.231 1.00 92.38 201 ARG A O 1
ATOM 1593 N N . TYR A 1 202 ? -16.610 -18.265 36.514 1.00 90.38 202 TYR A N 1
ATOM 1594 C CA . TYR A 1 202 ? -17.254 -19.362 35.794 1.00 90.38 202 TYR A CA 1
ATOM 1595 C C . TYR A 1 202 ? -17.302 -19.045 34.296 1.00 90.38 202 TYR A C 1
ATOM 1597 O O . TYR A 1 202 ? -17.845 -18.016 33.875 1.00 90.38 202 TYR A O 1
ATOM 1605 N N . GLU A 1 203 ? -16.734 -19.921 33.467 1.00 86.31 203 GLU A N 1
ATOM 1606 C CA . GLU A 1 203 ? -16.752 -19.746 32.008 1.00 86.31 203 GLU A CA 1
ATOM 1607 C C . GLU A 1 203 ? -18.182 -19.817 31.453 1.00 86.31 203 GLU A C 1
ATOM 1609 O O . GLU A 1 203 ? -18.517 -19.091 30.521 1.00 86.31 203 GLU A O 1
ATOM 1614 N N . GLU A 1 204 ? -19.050 -20.606 32.087 1.00 91.06 204 GLU A N 1
ATOM 1615 C CA . GLU A 1 204 ? -20.444 -20.824 31.697 1.00 91.06 204 GLU A CA 1
ATOM 1616 C C . GLU A 1 204 ? -21.377 -19.657 32.050 1.00 91.06 204 GLU A C 1
ATOM 1618 O O . GLU A 1 204 ? -22.528 -19.634 31.608 1.00 91.06 204 GLU A O 1
ATOM 1623 N N . CYS A 1 205 ? -20.916 -18.699 32.861 1.00 92.81 205 CYS A N 1
ATOM 1624 C CA . CYS A 1 205 ? -21.711 -17.531 33.213 1.00 92.81 205 CYS A CA 1
ATOM 1625 C C . CYS A 1 205 ? -21.778 -16.573 32.020 1.00 92.81 205 CYS A C 1
ATOM 1627 O O . CYS A 1 205 ? -20.759 -16.021 31.608 1.00 92.81 205 CYS A O 1
ATOM 1629 N N . VAL A 1 206 ? -22.978 -16.361 31.476 1.00 91.88 206 VAL A N 1
ATOM 1630 C CA . VAL A 1 206 ? -23.218 -15.484 30.311 1.00 91.88 206 VAL A CA 1
ATOM 1631 C C . VAL A 1 206 ? -23.964 -14.203 30.679 1.00 91.88 206 VAL A C 1
ATOM 1633 O O . VAL A 1 206 ? -23.933 -13.227 29.932 1.00 91.88 206 VAL A O 1
ATOM 1636 N N . ALA A 1 207 ? -24.632 -14.191 31.829 1.00 92.94 207 ALA A N 1
ATOM 1637 C CA . ALA A 1 207 ? -25.316 -13.032 32.378 1.00 92.94 207 ALA A CA 1
ATOM 1638 C C . ALA A 1 207 ? -25.414 -13.140 33.901 1.00 92.94 207 ALA A C 1
ATOM 1640 O O . ALA A 1 207 ? -25.231 -14.213 34.484 1.00 92.94 207 ALA A O 1
ATOM 1641 N N . LEU A 1 208 ? -25.717 -12.018 34.533 1.00 94.19 208 LEU A N 1
ATOM 1642 C CA . LEU A 1 208 ? -25.955 -11.914 35.958 1.00 94.19 208 LEU A CA 1
ATOM 1643 C C . LEU A 1 208 ? -27.105 -10.960 36.252 1.00 94.19 208 LEU A C 1
ATOM 1645 O O . LEU A 1 208 ? -27.467 -10.097 35.448 1.00 94.19 208 LEU A O 1
ATOM 1649 N N . GLU A 1 209 ? -27.654 -11.126 37.441 1.00 92.31 209 GLU A N 1
ATOM 1650 C CA . GLU A 1 209 ? -28.685 -10.280 38.009 1.00 92.31 209 GLU A CA 1
ATOM 1651 C C . GLU A 1 209 ? -28.352 -10.015 39.477 1.00 92.31 209 GLU A C 1
ATOM 1653 O O . GLU A 1 209 ? -28.228 -10.945 40.279 1.00 92.31 209 GLU A O 1
ATOM 1658 N N . TYR A 1 210 ? -28.198 -8.738 39.812 1.00 94.06 210 TYR A N 1
ATOM 1659 C CA . TYR A 1 210 ? -27.922 -8.258 41.159 1.00 94.06 210 TYR A CA 1
ATOM 1660 C C . TYR A 1 210 ? -29.153 -7.557 41.737 1.00 94.06 210 TYR A C 1
ATOM 1662 O O . TYR A 1 210 ? -29.769 -6.716 41.083 1.00 94.06 210 TYR A O 1
ATOM 1670 N N . TYR A 1 211 ? -29.517 -7.899 42.969 1.00 91.94 211 TYR A N 1
ATOM 1671 C CA . TYR A 1 211 ? -30.631 -7.305 43.698 1.00 91.94 211 TYR A CA 1
ATOM 1672 C C . TYR A 1 211 ? -30.138 -6.010 44.355 1.00 91.94 211 TYR A C 1
ATOM 1674 O O . TYR A 1 211 ? -29.610 -6.030 45.463 1.00 91.94 211 TYR A O 1
ATOM 1682 N N . ALA A 1 212 ? -30.333 -4.874 43.681 1.00 87.94 212 ALA A N 1
ATOM 1683 C CA . ALA A 1 212 ? -30.011 -3.554 44.228 1.00 87.94 212 ALA A CA 1
ATOM 1684 C C . ALA A 1 212 ? -30.857 -3.212 45.465 1.00 87.94 212 ALA A C 1
ATOM 1686 O O . ALA A 1 212 ? -30.404 -2.510 46.365 1.00 87.94 212 ALA A O 1
ATOM 1687 N N . PHE A 1 213 ? -32.089 -3.724 45.515 1.00 85.06 213 PHE A N 1
ATOM 1688 C CA . PHE A 1 213 ? -32.940 -3.674 46.699 1.00 85.06 213 PHE A CA 1
ATOM 1689 C C . PHE A 1 213 ? -33.624 -5.027 46.905 1.00 85.06 213 PHE A C 1
ATOM 1691 O O . PHE A 1 213 ? -34.159 -5.608 45.959 1.00 85.06 213 PHE A O 1
ATOM 1698 N N . GLY A 1 214 ? -33.638 -5.504 48.152 1.00 83.56 214 GLY A N 1
ATOM 1699 C CA . GLY A 1 214 ? -34.198 -6.805 48.524 1.00 83.56 214 GLY A CA 1
ATOM 1700 C C . GLY A 1 214 ? -33.237 -7.975 48.291 1.00 83.56 214 GLY A C 1
ATOM 1701 O O . GLY A 1 214 ? -32.061 -7.789 48.004 1.00 83.56 214 GLY A O 1
ATOM 1702 N N . THR A 1 215 ? -33.744 -9.196 48.446 1.00 87.50 215 THR A N 1
ATOM 1703 C CA . THR A 1 215 ? -33.016 -10.447 48.184 1.00 87.50 215 THR A CA 1
ATOM 1704 C C . THR A 1 215 ? -33.969 -11.479 47.589 1.00 87.50 215 THR A C 1
ATOM 1706 O O . THR A 1 215 ? -35.192 -11.310 47.617 1.00 87.50 215 THR A O 1
ATOM 1709 N N . HIS A 1 216 ? -33.431 -12.564 47.033 1.00 85.44 216 HIS A N 1
ATOM 1710 C CA . HIS A 1 216 ? -34.263 -13.641 46.510 1.00 85.44 216 HIS A CA 1
ATOM 1711 C C . HIS A 1 216 ? -35.075 -14.309 47.642 1.00 85.44 216 HIS A C 1
ATOM 1713 O O . HIS A 1 216 ? -34.485 -14.767 48.623 1.00 85.44 216 HIS A O 1
ATOM 1719 N N . PRO A 1 217 ? -36.408 -14.452 47.516 1.00 79.88 217 PRO A N 1
ATOM 1720 C CA . PRO A 1 217 ? -37.285 -14.832 48.629 1.00 79.88 217 PRO A CA 1
ATOM 1721 C C . PRO A 1 217 ? -37.055 -16.247 49.178 1.00 79.88 217 PRO A C 1
ATOM 1723 O O . PRO A 1 217 ? -37.400 -16.519 50.324 1.00 79.88 217 PRO A O 1
ATOM 1726 N N . GLN A 1 218 ? -36.492 -17.160 48.380 1.00 82.56 218 GLN A N 1
ATOM 1727 C CA . GLN A 1 218 ? -36.278 -18.554 48.799 1.00 82.56 218 GLN A CA 1
ATOM 1728 C C . GLN A 1 218 ? -34.864 -18.805 49.330 1.00 82.56 218 GLN A C 1
ATOM 1730 O O . GLN A 1 218 ? -34.676 -19.650 50.198 1.00 82.56 218 GLN A O 1
ATOM 1735 N N . THR A 1 219 ? -33.866 -18.107 48.784 1.00 85.38 219 THR A N 1
ATOM 1736 C CA . THR A 1 219 ? -32.445 -18.360 49.084 1.00 85.38 219 THR A CA 1
ATOM 1737 C C . THR A 1 219 ? -31.815 -17.263 49.932 1.00 85.38 219 THR A C 1
ATOM 1739 O O . THR A 1 219 ? -30.738 -17.479 50.471 1.00 85.38 219 THR A O 1
ATOM 1742 N N . GLY A 1 220 ? -32.449 -16.094 50.046 1.00 86.62 220 GLY A N 1
ATOM 1743 C CA . GLY A 1 220 ? -31.920 -14.939 50.773 1.00 86.62 220 GLY A CA 1
ATOM 1744 C C . GLY A 1 220 ? -30.708 -14.269 50.117 1.00 86.62 220 GLY A C 1
ATOM 1745 O O . GLY A 1 220 ? -30.136 -13.372 50.715 1.00 86.62 220 GLY A O 1
ATOM 1746 N N . THR A 1 221 ? -30.325 -14.680 48.908 1.00 92.00 221 THR A N 1
ATOM 1747 C CA . THR A 1 221 ? -29.143 -14.196 48.172 1.00 92.00 221 THR A CA 1
ATOM 1748 C C . THR A 1 221 ? -29.461 -12.975 47.317 1.00 92.00 221 THR A C 1
ATOM 1750 O O . THR A 1 221 ? -30.564 -12.897 46.765 1.00 92.00 221 THR A O 1
ATOM 1753 N N . ASN A 1 222 ? -28.483 -12.097 47.106 1.00 92.44 222 ASN A N 1
ATOM 1754 C CA . ASN A 1 222 ? -28.621 -10.885 46.293 1.00 92.44 222 ASN A CA 1
ATOM 1755 C C . ASN A 1 222 ? -27.941 -10.933 44.907 1.00 92.44 222 ASN A C 1
ATOM 1757 O O . ASN A 1 222 ? -28.038 -9.964 44.163 1.00 92.44 222 ASN A O 1
ATOM 1761 N N . CYS A 1 223 ? -27.294 -12.033 44.516 1.00 94.94 223 CYS A N 1
ATOM 1762 C CA . CYS A 1 223 ? -26.696 -12.198 43.188 1.00 94.94 223 CYS A CA 1
ATOM 1763 C C . CYS A 1 223 ? -27.100 -13.540 42.565 1.00 94.94 223 CYS A C 1
ATOM 1765 O O . CYS A 1 223 ? -27.067 -14.597 43.205 1.00 94.94 223 CYS A O 1
ATOM 1767 N N . LYS A 1 224 ? -27.492 -13.499 41.292 1.00 93.19 224 LYS A N 1
ATOM 1768 C CA . LYS A 1 224 ? -27.917 -14.646 40.486 1.00 93.19 224 LYS A CA 1
ATOM 1769 C C . LYS A 1 224 ? -27.081 -14.693 39.213 1.00 93.19 224 LYS A C 1
ATOM 1771 O O . LYS A 1 224 ? -27.136 -13.782 38.396 1.00 93.19 224 LYS A O 1
ATOM 1776 N N . LEU A 1 225 ? -26.331 -15.774 39.042 1.00 95.06 225 LEU A N 1
ATOM 1777 C CA . LEU A 1 225 ? -25.533 -16.058 37.852 1.00 95.06 225 LEU A CA 1
ATOM 1778 C C . LEU A 1 225 ? -26.328 -16.946 36.895 1.00 95.06 225 LEU A C 1
ATOM 1780 O O . LEU A 1 225 ? -27.024 -17.864 37.335 1.00 95.06 225 LEU A O 1
ATOM 1784 N N . ILE A 1 226 ? -26.213 -16.697 35.594 1.00 94.12 226 ILE A N 1
ATOM 1785 C CA . ILE A 1 226 ? -27.041 -17.324 34.559 1.00 94.12 226 ILE A CA 1
ATOM 1786 C C . ILE A 1 226 ? -26.151 -18.063 33.555 1.00 94.12 226 ILE A C 1
ATOM 1788 O O . ILE A 1 226 ? -25.195 -17.482 33.037 1.00 94.12 226 ILE A O 1
ATOM 1792 N N . ASN A 1 227 ? -26.491 -19.320 33.242 1.00 88.81 227 ASN A N 1
ATOM 1793 C CA . ASN A 1 227 ? -25.855 -20.114 32.185 1.00 88.81 227 ASN A CA 1
ATOM 1794 C C . ASN A 1 227 ? -26.849 -20.434 31.055 1.00 88.81 227 ASN A C 1
ATOM 1796 O O . ASN A 1 227 ? -27.577 -21.423 31.073 1.00 88.81 227 ASN A O 1
ATOM 1800 N N . GLY A 1 228 ? -26.881 -19.585 30.031 1.00 81.81 228 GLY A N 1
ATOM 1801 C CA . GLY A 1 228 ? -27.656 -19.818 28.813 1.00 81.81 228 GLY A CA 1
ATOM 1802 C C . GLY A 1 228 ? -28.559 -18.653 28.426 1.00 81.81 228 GLY A C 1
ATOM 1803 O O . GLY A 1 228 ? -28.338 -17.505 28.804 1.00 81.81 228 GLY A O 1
ATOM 1804 N N . THR A 1 229 ? -29.570 -18.950 27.615 1.00 79.94 229 THR A N 1
ATOM 1805 C CA . THR A 1 229 ? -30.514 -17.948 27.114 1.00 79.94 229 THR A CA 1
ATOM 1806 C C . THR A 1 229 ? -31.422 -17.442 28.228 1.00 79.94 229 THR A C 1
ATOM 1808 O O . THR A 1 229 ? -31.940 -18.232 29.018 1.00 79.94 229 THR A O 1
ATOM 1811 N N . TYR A 1 230 ? -31.666 -16.138 28.240 1.00 78.75 230 TYR A N 1
ATOM 1812 C CA . TYR A 1 230 ? -32.559 -15.464 29.175 1.00 78.75 230 TYR A CA 1
ATOM 1813 C C . TYR A 1 230 ? -33.647 -14.702 28.411 1.00 78.75 230 TYR A C 1
ATOM 1815 O O . TYR A 1 230 ? -33.451 -14.309 27.260 1.00 78.75 230 TYR A O 1
ATOM 1823 N N . ASN A 1 231 ? -34.805 -14.504 29.042 1.00 73.69 231 ASN A N 1
ATOM 1824 C CA . ASN A 1 231 ? -35.914 -13.727 28.489 1.00 73.69 231 ASN A CA 1
ATOM 1825 C C . ASN A 1 231 ? -36.319 -12.621 29.478 1.00 73.69 231 ASN A C 1
ATOM 1827 O O . ASN A 1 231 ? -36.503 -12.883 30.666 1.00 73.69 231 ASN A O 1
ATOM 1831 N N . THR A 1 232 ? -36.479 -11.389 28.992 1.00 65.38 232 THR A N 1
ATOM 1832 C CA . THR A 1 232 ? -36.694 -10.172 29.809 1.00 65.38 232 THR A CA 1
ATOM 1833 C C . THR A 1 232 ? -38.157 -9.966 30.238 1.00 65.38 232 THR A C 1
ATOM 1835 O O . THR A 1 232 ? -38.579 -8.872 30.626 1.00 65.38 232 THR A O 1
ATOM 1838 N N . SER A 1 233 ? -38.978 -11.015 30.141 1.00 57.09 233 SER A N 1
ATOM 1839 C CA . SER A 1 233 ? -40.441 -10.915 30.181 1.00 57.09 233 SER A CA 1
ATOM 1840 C C . SER A 1 233 ? -41.095 -11.233 31.528 1.00 57.09 233 SER A C 1
ATOM 1842 O O . SER A 1 233 ? -42.309 -11.058 31.642 1.00 57.09 233 SER A O 1
ATOM 1844 N N . GLU A 1 234 ? -40.349 -11.610 32.571 1.00 64.38 234 GLU A N 1
ATOM 1845 C CA . GLU A 1 234 ? -40.949 -11.868 33.886 1.00 64.38 234 GLU A CA 1
ATOM 1846 C C . GLU A 1 234 ? -40.977 -10.627 34.780 1.00 64.38 234 GLU A C 1
ATOM 1848 O O . GLU A 1 234 ? -39.970 -10.136 35.278 1.00 64.38 234 GLU A O 1
ATOM 1853 N N . ARG A 1 235 ? -42.184 -10.105 35.008 1.00 57.22 235 ARG A N 1
ATOM 1854 C CA . ARG A 1 235 ? -42.435 -9.058 35.999 1.00 57.22 235 ARG A CA 1
ATOM 1855 C C . ARG A 1 235 ? -42.757 -9.711 37.341 1.00 57.22 235 ARG A C 1
ATOM 1857 O O . ARG A 1 235 ? -43.724 -10.465 37.421 1.00 57.22 235 ARG A O 1
ATOM 1864 N N . LEU A 1 236 ? -41.998 -9.378 38.383 1.00 61.06 236 LEU A N 1
ATOM 1865 C CA . LEU A 1 236 ? -42.340 -9.783 39.746 1.00 61.06 236 LEU A CA 1
ATOM 1866 C C . LEU A 1 236 ? -43.566 -9.014 40.258 1.00 61.06 236 LEU A C 1
ATOM 1868 O O . LEU A 1 236 ? -43.877 -7.912 39.793 1.00 61.06 236 LEU A O 1
ATOM 1872 N N . ASP A 1 237 ? -44.278 -9.632 41.203 1.00 56.31 237 ASP A N 1
ATOM 1873 C CA . ASP A 1 237 ? -45.457 -9.062 41.857 1.00 56.31 237 ASP A CA 1
ATOM 1874 C C . ASP A 1 237 ? -45.148 -7.637 42.369 1.00 56.31 237 ASP A C 1
ATOM 1876 O O . ASP A 1 237 ? -44.166 -7.463 43.098 1.00 56.31 237 ASP A O 1
ATOM 1880 N N . PRO A 1 238 ? -45.954 -6.612 42.018 1.00 54.56 238 PRO A N 1
ATOM 1881 C CA . PRO A 1 238 ? -45.787 -5.236 42.489 1.00 54.56 238 PRO A CA 1
ATOM 1882 C C . PRO A 1 238 ? -45.657 -5.067 44.010 1.00 54.56 238 PRO A C 1
ATOM 1884 O O . PRO A 1 238 ? -45.223 -4.007 44.456 1.00 54.56 238 PRO A O 1
ATOM 1887 N N . SER A 1 239 ? -46.047 -6.065 44.813 1.00 55.34 239 SER A N 1
ATOM 1888 C CA . SER A 1 239 ? -45.855 -6.049 46.266 1.00 55.34 239 SER A CA 1
ATOM 1889 C C . SER A 1 239 ? -44.401 -6.251 46.712 1.00 55.34 239 SER A C 1
ATOM 1891 O O . SER A 1 239 ? -44.084 -5.969 47.868 1.00 55.34 239 SER A O 1
ATOM 1893 N N . MET A 1 240 ? -43.517 -6.755 45.844 1.00 60.16 240 MET A N 1
ATOM 1894 C CA . MET A 1 240 ? -42.092 -6.899 46.140 1.00 60.16 240 MET A CA 1
ATOM 1895 C C . MET A 1 240 ? -41.341 -5.631 45.725 1.00 60.16 240 MET A C 1
ATOM 1897 O O . MET A 1 240 ? -41.222 -5.318 44.544 1.00 60.16 240 MET A O 1
ATOM 1901 N N . LEU A 1 241 ? -40.811 -4.901 46.710 1.00 66.44 241 LEU A N 1
ATOM 1902 C CA . LEU A 1 241 ? -39.939 -3.731 46.521 1.00 66.44 241 LEU A CA 1
ATOM 1903 C C . LEU A 1 241 ? -38.520 -4.159 46.093 1.00 66.44 241 LEU A C 1
ATOM 1905 O O . LEU A 1 241 ? -37.537 -3.752 46.708 1.00 66.44 241 LEU A O 1
ATOM 1909 N N . ALA A 1 242 ? -38.415 -5.033 45.092 1.00 73.44 242 ALA A N 1
ATOM 1910 C CA . ALA A 1 242 ? -37.140 -5.492 44.562 1.00 73.44 242 ALA A CA 1
ATOM 1911 C C . ALA A 1 242 ? -36.765 -4.703 43.305 1.00 73.44 242 ALA A C 1
ATOM 1913 O O . ALA A 1 242 ? -37.606 -4.438 42.443 1.00 73.44 242 ALA A O 1
ATOM 1914 N N . SER A 1 243 ? -35.493 -4.330 43.219 1.00 85.81 243 SER A N 1
ATOM 1915 C CA . SER A 1 243 ? -34.905 -3.674 42.053 1.00 85.81 243 SER A CA 1
ATOM 1916 C C . SER A 1 243 ? -33.681 -4.459 41.623 1.00 85.81 243 SER A C 1
ATOM 1918 O O . SER A 1 243 ? -32.888 -4.869 42.472 1.00 85.81 243 SER A O 1
ATOM 1920 N N . PHE A 1 244 ? -33.533 -4.648 40.321 1.00 88.62 244 PHE A N 1
ATOM 1921 C CA . PHE A 1 244 ? -32.505 -5.481 39.720 1.00 88.62 244 PHE A CA 1
ATOM 1922 C C . PHE A 1 244 ? -31.591 -4.651 38.839 1.00 88.62 244 PHE A C 1
ATOM 1924 O O . PHE A 1 244 ? -32.074 -3.832 38.056 1.00 88.62 244 PHE A O 1
ATOM 1931 N N . ILE A 1 245 ? -30.299 -4.944 38.917 1.00 91.94 245 ILE A N 1
ATOM 1932 C CA . ILE A 1 245 ? -29.322 -4.588 37.896 1.00 91.94 245 ILE A CA 1
ATOM 1933 C C . ILE A 1 245 ? -29.027 -5.861 37.114 1.00 91.94 245 ILE A C 1
ATOM 1935 O O . ILE A 1 245 ? -28.624 -6.877 37.681 1.00 91.94 245 ILE A O 1
ATOM 1939 N N . GLN A 1 246 ? -29.282 -5.825 35.813 1.00 91.81 246 GLN A N 1
ATOM 1940 C CA . GLN A 1 246 ? -29.153 -6.980 34.932 1.00 91.81 246 GLN A CA 1
ATOM 1941 C C . GLN A 1 246 ? -28.064 -6.713 33.918 1.00 91.81 246 GLN A C 1
ATOM 1943 O O . GLN A 1 246 ? -28.122 -5.724 33.185 1.00 91.81 246 GLN A O 1
ATOM 1948 N N . LYS A 1 247 ? -27.080 -7.606 33.861 1.00 93.50 247 LYS A N 1
ATOM 1949 C CA . LYS A 1 247 ? -25.933 -7.452 32.976 1.00 93.50 247 LYS A CA 1
ATOM 1950 C C . LYS A 1 247 ? -25.633 -8.738 32.229 1.00 93.50 247 LYS A C 1
ATOM 1952 O O . LYS A 1 247 ? -25.722 -9.825 32.789 1.00 93.50 247 LYS A O 1
ATOM 1957 N N . PHE A 1 248 ? -25.232 -8.621 30.970 1.00 91.75 248 PHE A N 1
ATOM 1958 C CA . PHE A 1 248 ? -24.710 -9.740 30.194 1.00 91.75 248 PHE A CA 1
ATOM 1959 C C . PHE A 1 248 ? -23.199 -9.610 30.018 1.00 91.75 248 PHE A C 1
ATOM 1961 O O . PHE A 1 248 ? -22.662 -8.509 29.875 1.00 91.75 248 PHE A O 1
ATOM 1968 N N . LYS A 1 249 ? -22.516 -10.752 30.078 1.00 90.75 249 LYS A N 1
ATOM 1969 C CA . LYS A 1 249 ? -21.067 -10.864 29.946 1.00 90.75 249 LYS A CA 1
ATOM 1970 C C . LYS A 1 249 ? -20.717 -10.824 28.462 1.00 90.75 249 LYS A C 1
ATOM 1972 O O . LYS A 1 249 ? -21.196 -11.642 27.680 1.00 90.75 249 LYS A O 1
ATOM 1977 N N . VAL A 1 250 ? -19.869 -9.880 28.076 1.00 86.75 250 VAL A N 1
ATOM 1978 C CA . VAL A 1 250 ? -19.445 -9.667 26.690 1.00 86.75 250 VAL A CA 1
ATOM 1979 C C . VAL A 1 250 ? -17.937 -9.737 26.619 1.00 86.75 250 VAL A C 1
ATOM 1981 O O . VAL A 1 250 ? -17.245 -9.058 27.373 1.00 86.75 250 VAL A O 1
ATOM 1984 N N . LEU A 1 251 ? -17.423 -10.534 25.689 1.00 83.75 251 LEU A N 1
ATOM 1985 C CA . LEU A 1 251 ? -16.011 -10.508 25.343 1.00 83.75 251 LEU A CA 1
ATOM 1986 C C . LEU A 1 251 ? -15.738 -9.269 24.486 1.00 83.75 251 LEU A C 1
ATOM 1988 O O . LEU A 1 251 ? -16.335 -9.105 23.422 1.00 83.75 251 LEU A O 1
ATOM 1992 N N . THR A 1 252 ? -14.846 -8.397 24.943 1.00 82.12 252 THR A N 1
ATOM 1993 C CA . THR A 1 252 ? -14.422 -7.208 24.201 1.00 82.12 252 THR A CA 1
ATOM 1994 C C . THR A 1 252 ? -12.908 -7.180 24.038 1.00 82.12 252 THR A C 1
ATOM 1996 O O . THR A 1 252 ? -12.166 -7.756 24.833 1.00 82.12 252 THR A O 1
ATOM 1999 N N . ARG A 1 253 ? -12.446 -6.481 23.000 1.00 82.25 253 ARG A N 1
ATOM 2000 C CA . ARG A 1 253 ? -11.031 -6.179 22.775 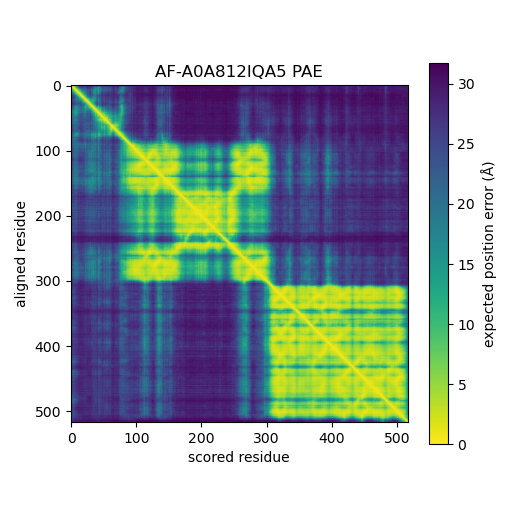1.00 82.25 253 ARG A CA 1
ATOM 2001 C C . ARG A 1 253 ? -10.843 -4.675 22.947 1.00 82.25 253 ARG A C 1
ATOM 2003 O O . ARG A 1 253 ? -11.312 -3.922 22.090 1.00 82.25 253 ARG A O 1
ATOM 2010 N N . PRO A 1 254 ? -10.219 -4.213 24.041 1.00 80.75 254 PRO A N 1
ATOM 2011 C CA . PRO A 1 254 ? -10.070 -2.792 24.296 1.00 80.75 254 PRO A CA 1
ATOM 2012 C C . PRO A 1 254 ? -9.191 -2.160 23.203 1.00 80.75 254 PRO A C 1
ATOM 2014 O O . PRO A 1 254 ? -8.133 -2.704 22.870 1.00 80.75 254 PRO A O 1
ATOM 2017 N N . PRO A 1 255 ? -9.610 -1.024 22.620 1.00 82.75 255 PRO A N 1
ATOM 2018 C CA . PRO A 1 255 ? -8.778 -0.291 21.683 1.00 82.75 255 PRO A CA 1
ATOM 2019 C C . PRO A 1 255 ? -7.670 0.455 22.432 1.00 82.75 255 PRO A C 1
ATOM 2021 O O . PRO A 1 255 ? -7.920 1.182 23.392 1.00 82.75 255 PRO A O 1
ATOM 2024 N N . HIS A 1 256 ? -6.444 0.332 21.938 1.00 83.31 256 HIS A N 1
ATOM 2025 C CA . HIS A 1 256 ? -5.267 1.044 22.427 1.00 83.31 256 HIS A CA 1
ATOM 2026 C C . HIS A 1 256 ? -4.816 2.064 21.389 1.00 83.31 256 HIS A C 1
ATOM 2028 O O . HIS A 1 256 ? -4.917 1.815 20.190 1.00 83.31 256 HIS A O 1
ATOM 2034 N N . THR A 1 257 ? -4.309 3.218 21.824 1.00 79.88 257 THR A N 1
ATOM 2035 C CA . THR A 1 257 ? -3.835 4.263 20.902 1.00 79.88 257 THR A CA 1
ATOM 2036 C C . THR A 1 257 ? -2.319 4.367 20.939 1.00 79.88 257 THR A C 1
ATOM 2038 O O . THR A 1 257 ? -1.756 4.899 21.893 1.00 79.88 257 THR A O 1
ATOM 2041 N N . VAL A 1 258 ? -1.655 3.907 19.880 1.00 73.25 258 VAL A N 1
ATOM 2042 C CA . VAL A 1 258 ? -0.220 4.127 19.681 1.00 73.25 258 VAL A CA 1
ATOM 2043 C C . VAL A 1 258 ? -0.036 5.492 19.030 1.00 73.25 258 VAL A C 1
ATOM 2045 O O . VAL A 1 258 ? -0.620 5.775 17.984 1.00 73.25 258 VAL A O 1
ATOM 2048 N N . THR A 1 259 ? 0.783 6.343 19.644 1.00 65.75 259 THR A N 1
ATOM 2049 C CA . THR A 1 259 ? 1.095 7.670 19.105 1.00 65.75 259 THR A CA 1
ATOM 2050 C C . THR A 1 259 ? 2.540 7.708 18.637 1.00 65.75 259 THR A C 1
ATOM 2052 O O . THR A 1 259 ? 3.448 7.403 19.408 1.00 65.75 259 THR A O 1
ATOM 2055 N N . VAL A 1 260 ? 2.756 8.097 17.384 1.00 60.62 260 VAL A N 1
ATOM 2056 C CA . VAL A 1 260 ? 4.087 8.332 16.820 1.00 60.62 260 VAL A CA 1
ATOM 2057 C C . VAL A 1 260 ? 4.212 9.827 16.557 1.00 60.62 260 VAL A C 1
ATOM 2059 O O . VAL A 1 260 ? 3.501 10.387 15.720 1.00 60.62 260 VAL A O 1
ATOM 2062 N N . SER A 1 261 ? 5.088 10.484 17.308 1.00 49.81 261 SER A N 1
ATOM 2063 C CA . SER A 1 261 ? 5.335 11.920 17.176 1.00 49.81 261 SER A CA 1
ATOM 2064 C C . SER A 1 261 ? 6.440 12.169 16.154 1.00 49.81 261 SER A C 1
ATOM 2066 O O . SER A 1 261 ? 7.494 11.539 16.213 1.00 49.81 261 SER A O 1
ATOM 2068 N N . GLY A 1 262 ? 6.222 13.106 15.233 1.00 49.56 262 GLY A N 1
ATOM 2069 C CA . GLY A 1 262 ? 7.209 13.458 14.217 1.00 49.56 262 GLY A CA 1
ATOM 2070 C C . GLY A 1 262 ? 6.662 14.470 13.219 1.00 49.56 262 GLY A C 1
ATOM 2071 O O . GLY A 1 262 ? 5.480 14.447 12.889 1.00 49.56 262 GLY A O 1
ATOM 2072 N N . LEU A 1 263 ? 7.526 15.365 12.732 1.00 42.53 263 LEU A N 1
ATOM 2073 C CA . LEU A 1 263 ? 7.177 16.264 11.634 1.00 42.53 263 LEU A CA 1
ATOM 2074 C C . LEU A 1 263 ? 7.076 15.446 10.341 1.00 42.53 263 LEU A C 1
ATOM 2076 O O . LEU A 1 263 ? 8.095 15.103 9.739 1.00 42.53 263 LEU A O 1
ATOM 2080 N N . LEU A 1 264 ? 5.850 15.119 9.939 1.00 53.66 264 LEU A N 1
ATOM 2081 C CA . LEU A 1 264 ? 5.563 14.480 8.662 1.00 53.66 264 LEU A CA 1
ATOM 2082 C C . LEU A 1 264 ? 5.403 15.556 7.586 1.00 53.66 264 LEU A C 1
ATOM 2084 O O . LEU A 1 264 ? 4.792 16.604 7.812 1.00 53.66 264 LEU A O 1
ATOM 2088 N N . PHE A 1 265 ? 5.949 15.303 6.399 1.00 51.19 265 PHE A N 1
ATOM 2089 C CA . PHE A 1 265 ? 5.708 16.154 5.243 1.00 51.19 265 PHE A CA 1
ATOM 2090 C C . PHE A 1 265 ? 4.218 16.113 4.903 1.00 51.19 265 PHE A C 1
ATOM 2092 O O . PHE A 1 265 ? 3.645 15.027 4.937 1.00 51.19 265 PHE A O 1
ATOM 2099 N N . PRO A 1 266 ? 3.581 17.248 4.579 1.00 52.03 266 PRO A N 1
ATOM 2100 C CA . PRO A 1 266 ? 2.177 17.268 4.181 1.00 52.03 266 PRO A CA 1
ATOM 2101 C C . PRO A 1 266 ? 1.964 16.509 2.868 1.00 52.03 266 PRO A C 1
ATOM 2103 O O . PRO A 1 266 ? 2.898 16.387 2.066 1.00 52.03 266 PRO A O 1
ATOM 2106 N N . ALA A 1 267 ? 0.745 16.011 2.641 1.00 55.34 267 ALA A N 1
ATOM 2107 C CA . ALA A 1 267 ? 0.354 15.274 1.433 1.00 55.34 267 ALA A CA 1
ATOM 2108 C C . ALA A 1 267 ? 1.251 14.066 1.109 1.00 55.34 267 ALA A C 1
ATOM 2110 O O . ALA A 1 267 ? 1.271 13.578 -0.020 1.00 55.34 267 ALA A O 1
ATOM 2111 N N . THR A 1 268 ? 2.008 13.562 2.076 1.00 53.19 268 THR A N 1
ATOM 2112 C CA . THR A 1 268 ? 2.982 12.495 1.859 1.00 53.19 268 THR A CA 1
ATOM 2113 C C . THR A 1 268 ? 2.393 11.198 2.383 1.00 53.19 268 THR A C 1
ATOM 2115 O O . THR A 1 268 ? 1.859 11.158 3.488 1.00 53.19 268 THR A O 1
ATOM 2118 N N . VAL A 1 269 ? 2.446 10.129 1.587 1.00 65.50 269 VAL A N 1
ATOM 2119 C CA . VAL A 1 269 ? 1.991 8.819 2.071 1.00 65.50 269 VAL A CA 1
ATOM 2120 C C . VAL A 1 269 ? 3.091 8.176 2.881 1.00 65.50 269 VAL A C 1
ATOM 2122 O O . VAL A 1 269 ? 4.246 8.117 2.448 1.00 65.50 269 VAL A O 1
ATOM 2125 N N . TYR A 1 270 ? 2.693 7.659 4.026 1.00 68.69 270 TYR A N 1
ATOM 2126 C CA . TYR A 1 270 ? 3.537 6.914 4.922 1.00 68.69 270 TYR A CA 1
ATOM 2127 C C . TYR A 1 270 ? 3.020 5.491 5.050 1.00 68.69 270 TYR A C 1
ATOM 2129 O O . TYR A 1 270 ? 1.815 5.257 5.113 1.00 68.69 270 TYR A O 1
ATOM 2137 N N . ASN A 1 271 ? 3.961 4.559 5.117 1.00 75.00 271 ASN A N 1
ATOM 2138 C CA . ASN A 1 271 ? 3.708 3.170 5.426 1.00 75.00 271 ASN A CA 1
ATOM 2139 C C . ASN A 1 271 ? 3.964 2.951 6.909 1.00 75.00 271 ASN A C 1
ATOM 2141 O O . ASN A 1 271 ? 5.034 3.262 7.442 1.00 75.00 271 ASN A O 1
ATOM 2145 N N . VAL A 1 272 ? 2.940 2.438 7.566 1.00 80.69 272 VAL A N 1
ATOM 2146 C CA . VAL A 1 272 ? 2.933 2.090 8.971 1.00 80.69 272 VAL A CA 1
ATOM 2147 C C . VAL A 1 272 ? 3.144 0.591 9.089 1.00 80.69 272 VAL A C 1
ATOM 2149 O O . VAL A 1 272 ? 2.427 -0.193 8.469 1.00 80.69 272 VAL A O 1
ATOM 2152 N N . TYR A 1 273 ? 4.108 0.214 9.921 1.00 83.88 273 TYR A N 1
ATOM 2153 C CA . TYR A 1 273 ? 4.409 -1.170 10.265 1.00 83.88 273 TYR A CA 1
ATOM 2154 C C . TYR A 1 273 ? 4.253 -1.353 11.758 1.00 83.88 273 TYR A C 1
ATOM 2156 O O . TYR A 1 273 ? 4.741 -0.528 12.530 1.00 83.88 273 TYR A O 1
ATOM 2164 N N . CYS A 1 274 ? 3.640 -2.456 12.159 1.00 87.50 274 CYS A N 1
ATOM 2165 C CA . CYS A 1 274 ? 3.530 -2.839 13.554 1.00 87.50 274 CYS A CA 1
ATOM 2166 C C . CYS A 1 274 ? 4.097 -4.239 13.759 1.00 87.50 274 CYS A C 1
ATOM 2168 O O . CYS A 1 274 ? 3.990 -5.114 12.904 1.00 87.50 274 CYS A O 1
ATOM 2170 N N . SER A 1 275 ? 4.696 -4.443 14.922 1.00 91.00 275 SER A N 1
ATOM 2171 C CA . SER A 1 275 ? 5.140 -5.741 15.397 1.00 91.00 275 SER A CA 1
ATOM 2172 C C . SER A 1 275 ? 4.699 -5.924 16.837 1.00 91.00 275 SER A C 1
ATOM 2174 O O . SER A 1 275 ? 4.616 -4.956 17.596 1.00 91.00 275 SER A O 1
ATOM 2176 N N . VAL A 1 276 ? 4.420 -7.167 17.210 1.00 93.94 276 VAL A N 1
ATOM 2177 C CA . VAL A 1 276 ? 4.065 -7.539 18.579 1.00 93.94 276 VAL A CA 1
ATOM 2178 C C . VAL A 1 276 ? 5.001 -8.571 19.162 1.00 93.94 276 VAL A C 1
ATOM 2180 O O . VAL A 1 276 ? 5.529 -9.417 18.440 1.00 93.94 276 VAL A O 1
ATOM 2183 N N . GLU A 1 277 ? 5.161 -8.475 20.476 1.00 93.75 277 GLU A N 1
ATOM 2184 C CA . GLU A 1 277 ? 5.977 -9.327 21.330 1.00 93.75 277 GLU A CA 1
ATOM 2185 C C . GLU A 1 277 ? 5.144 -9.798 22.523 1.00 93.75 277 GLU A C 1
ATOM 2187 O O . GLU A 1 277 ? 4.419 -9.015 23.144 1.00 93.75 277 GLU A O 1
ATOM 2192 N N . ASP A 1 278 ? 5.243 -11.084 22.836 1.00 93.25 278 ASP A N 1
ATOM 2193 C CA . ASP A 1 278 ? 4.698 -11.657 24.059 1.00 93.25 278 ASP A CA 1
ATOM 2194 C C . ASP A 1 278 ? 5.578 -11.232 25.250 1.00 93.25 278 ASP A C 1
ATOM 2196 O O . ASP A 1 278 ? 6.756 -11.598 25.298 1.00 93.25 278 ASP A O 1
ATOM 2200 N N . PRO A 1 279 ? 5.041 -10.481 26.229 1.00 90.75 279 PRO A N 1
ATOM 2201 C CA . PRO A 1 279 ? 5.823 -9.982 27.355 1.00 90.75 279 PRO A CA 1
ATOM 2202 C C . PRO A 1 279 ? 6.342 -11.086 28.289 1.00 90.75 279 PRO A C 1
ATOM 2204 O O . PRO A 1 279 ? 7.241 -10.814 29.083 1.00 90.75 279 PRO A O 1
ATOM 2207 N N . ILE A 1 280 ? 5.789 -12.304 28.232 1.00 89.50 280 ILE A N 1
ATOM 2208 C CA . ILE A 1 280 ? 6.197 -13.430 29.084 1.00 89.50 280 ILE A CA 1
ATOM 2209 C C . ILE A 1 280 ? 7.348 -14.203 28.440 1.00 89.50 280 ILE A C 1
ATOM 2211 O O . ILE A 1 280 ? 8.346 -14.492 29.098 1.00 89.50 280 ILE A O 1
ATOM 2215 N N . THR A 1 281 ? 7.200 -14.570 27.167 1.00 89.69 281 THR A N 1
ATOM 2216 C CA . THR A 1 281 ? 8.170 -15.427 26.465 1.00 89.69 281 THR A CA 1
ATOM 2217 C C . THR A 1 281 ? 9.268 -14.632 25.758 1.00 89.69 281 THR A C 1
ATOM 2219 O O . THR A 1 281 ? 10.351 -15.164 25.523 1.00 89.69 281 THR A O 1
ATOM 2222 N N . GLY A 1 282 ? 9.010 -13.363 25.427 1.00 87.50 282 GLY A N 1
ATOM 2223 C CA . GLY A 1 282 ? 9.868 -12.549 24.566 1.00 87.50 282 GLY A CA 1
ATOM 2224 C C . GLY A 1 282 ? 9.782 -12.927 23.084 1.00 87.50 282 GLY A C 1
ATOM 2225 O O . GLY A 1 282 ? 10.508 -12.356 22.272 1.00 87.50 282 GLY A O 1
ATOM 2226 N N . ASN A 1 283 ? 8.912 -13.875 22.709 1.00 92.88 283 ASN A N 1
ATOM 2227 C CA . ASN A 1 283 ? 8.693 -14.225 21.309 1.00 92.88 283 ASN A CA 1
ATOM 2228 C C . ASN A 1 283 ? 7.996 -13.070 20.589 1.00 92.88 283 ASN A C 1
ATOM 2230 O O . ASN A 1 283 ? 7.068 -12.457 21.124 1.00 92.88 283 ASN A O 1
ATOM 2234 N N . HIS A 1 284 ? 8.406 -12.795 19.354 1.00 91.75 284 HIS A N 1
ATOM 2235 C CA . HIS A 1 284 ? 7.921 -11.659 18.581 1.00 91.75 284 HIS A CA 1
ATOM 2236 C C . HIS A 1 284 ? 7.476 -12.023 17.162 1.00 91.75 284 HIS A C 1
ATOM 2238 O O . HIS A 1 284 ? 7.714 -13.118 16.654 1.00 91.75 284 HIS A O 1
ATOM 2244 N N . SER A 1 285 ? 6.793 -11.079 16.513 1.00 89.50 285 SER A N 1
ATOM 2245 C CA . SER A 1 285 ? 6.245 -11.269 15.169 1.00 89.50 285 SER A CA 1
ATOM 2246 C C . SER A 1 285 ? 7.344 -11.571 14.159 1.00 89.50 285 SER A C 1
ATOM 2248 O O . SER A 1 285 ? 8.394 -10.924 14.157 1.00 89.50 285 SER A O 1
ATOM 2250 N N . THR A 1 286 ? 7.074 -12.529 13.273 1.00 84.75 286 THR A N 1
ATOM 2251 C CA . THR A 1 286 ? 7.947 -12.831 12.138 1.00 84.75 286 THR A CA 1
ATOM 2252 C C . THR A 1 286 ? 7.969 -11.667 11.148 1.00 84.75 286 THR A C 1
ATOM 2254 O O . THR A 1 286 ? 6.998 -10.916 11.021 1.00 84.75 286 THR A O 1
ATOM 2257 N N . TRP A 1 287 ? 9.055 -11.545 10.383 1.00 78.25 287 TRP A N 1
ATOM 2258 C CA . TRP A 1 287 ? 9.166 -10.524 9.338 1.00 78.25 287 TRP A CA 1
ATOM 2259 C C . TRP A 1 287 ? 8.017 -10.596 8.319 1.00 78.25 287 TRP A C 1
ATOM 2261 O O . TRP A 1 287 ? 7.454 -9.568 7.957 1.00 78.25 287 TRP A O 1
ATOM 2271 N N . ALA A 1 288 ? 7.609 -11.807 7.921 1.00 77.12 288 ALA A N 1
ATOM 2272 C CA . ALA A 1 288 ? 6.486 -12.009 7.004 1.00 77.12 288 ALA A CA 1
ATOM 2273 C C . ALA A 1 288 ? 5.159 -11.483 7.582 1.00 77.12 288 ALA A C 1
ATOM 2275 O O . ALA A 1 288 ? 4.386 -10.848 6.865 1.00 77.12 288 ALA A O 1
ATOM 2276 N N . LYS A 1 289 ? 4.920 -11.672 8.890 1.00 83.06 289 LYS A N 1
ATOM 2277 C CA . LYS A 1 289 ? 3.738 -11.128 9.577 1.00 83.06 289 LYS A CA 1
ATOM 2278 C C . LYS A 1 289 ? 3.750 -9.596 9.543 1.00 83.06 289 LYS A C 1
ATOM 2280 O O . LYS A 1 289 ? 2.747 -9.001 9.165 1.00 83.06 289 LYS A O 1
ATOM 2285 N N . ILE A 1 290 ? 4.895 -8.968 9.824 1.00 79.88 290 ILE A N 1
ATOM 2286 C CA . ILE A 1 290 ? 5.058 -7.503 9.749 1.00 79.88 290 ILE A CA 1
ATOM 2287 C C . ILE A 1 290 ? 4.843 -6.999 8.312 1.00 79.88 290 ILE A C 1
ATOM 2289 O O . ILE A 1 290 ? 4.164 -5.998 8.105 1.00 79.88 290 ILE A O 1
ATOM 2293 N N . ALA A 1 291 ? 5.378 -7.705 7.311 1.00 73.75 291 ALA A N 1
ATOM 2294 C CA . ALA A 1 291 ? 5.253 -7.333 5.900 1.00 73.75 291 ALA A CA 1
ATOM 2295 C C . ALA A 1 291 ? 3.803 -7.397 5.408 1.00 73.75 291 ALA A C 1
ATOM 2297 O O . ALA A 1 291 ? 3.377 -6.535 4.645 1.00 73.75 291 ALA A O 1
ATOM 2298 N N . SER A 1 292 ? 3.038 -8.382 5.885 1.00 77.75 292 SER A N 1
ATOM 2299 C CA . SER A 1 292 ? 1.613 -8.515 5.564 1.00 77.75 292 SER A CA 1
ATOM 2300 C C . SER A 1 292 ? 0.724 -7.459 6.236 1.00 77.75 292 SER A C 1
ATOM 2302 O O . SER A 1 292 ? -0.396 -7.231 5.790 1.00 77.75 292 SER A O 1
ATOM 2304 N N . GLN A 1 293 ? 1.209 -6.804 7.297 1.00 75.75 293 GLN A N 1
ATOM 2305 C CA . GLN A 1 293 ? 0.465 -5.826 8.098 1.00 75.75 293 GLN A CA 1
ATOM 2306 C C . GLN A 1 293 ? 0.962 -4.396 7.851 1.00 75.75 293 GLN A C 1
ATOM 2308 O O . GLN A 1 293 ? 1.313 -3.671 8.785 1.00 75.75 293 GLN A O 1
ATOM 2313 N N . VAL A 1 294 ? 1.002 -3.992 6.580 1.00 79.94 294 VAL A N 1
ATOM 2314 C CA . VAL A 1 294 ? 1.325 -2.617 6.185 1.00 79.94 294 VAL A CA 1
ATOM 2315 C C . VAL A 1 294 ? 0.053 -1.791 6.019 1.00 79.94 294 VAL A C 1
ATOM 2317 O O . VAL A 1 294 ? -0.879 -2.193 5.326 1.00 79.94 294 VAL A O 1
ATOM 2320 N N . PHE A 1 295 ? 0.031 -0.611 6.636 1.00 80.94 295 PHE A N 1
ATOM 2321 C CA . PHE A 1 295 ? -1.034 0.372 6.445 1.00 80.94 295 PHE A CA 1
ATOM 2322 C C . PHE A 1 295 ? -0.451 1.606 5.776 1.00 80.94 295 PHE A C 1
ATOM 2324 O O . PHE A 1 295 ? 0.459 2.238 6.313 1.00 80.94 295 PHE A O 1
ATOM 2331 N N . SER A 1 296 ? -0.963 1.939 4.599 1.00 79.19 296 SER A N 1
ATOM 2332 C CA . SER A 1 296 ? -0.532 3.104 3.835 1.00 79.19 296 SER A CA 1
ATOM 2333 C C . SER A 1 296 ? -1.572 4.200 3.974 1.00 79.19 296 SER A C 1
ATOM 2335 O O . SER A 1 296 ? -2.689 4.051 3.494 1.00 79.19 296 SER A O 1
ATOM 2337 N N . GLU A 1 297 ? -1.197 5.307 4.603 1.00 71.88 297 GLU A N 1
ATOM 2338 C CA . GLU A 1 297 ? -2.074 6.467 4.765 1.00 71.88 297 GLU A CA 1
ATOM 2339 C C . GLU A 1 297 ? -1.371 7.739 4.306 1.00 71.88 297 GLU A C 1
ATOM 2341 O O . GLU A 1 297 ? -0.138 7.805 4.264 1.00 71.88 297 GLU A O 1
ATOM 2346 N N . ARG A 1 298 ? -2.141 8.779 3.978 1.00 69.12 298 ARG A N 1
ATOM 2347 C CA . ARG A 1 298 ? -1.600 10.089 3.590 1.00 69.12 298 ARG A CA 1
ATOM 2348 C C . ARG A 1 298 ? -1.655 11.064 4.759 1.00 69.12 298 ARG A C 1
ATOM 2350 O O . ARG A 1 298 ? -2.694 11.217 5.390 1.00 69.12 298 ARG A O 1
ATOM 2357 N N . SER A 1 299 ? -0.547 11.753 5.020 1.00 66.44 299 SER A N 1
ATOM 2358 C CA . SER A 1 299 ? -0.549 12.878 5.951 1.00 66.44 299 SER A CA 1
ATOM 2359 C C . SER A 1 299 ? -1.400 14.028 5.414 1.00 66.44 299 SER A C 1
ATOM 2361 O O . SER A 1 299 ? -1.377 14.353 4.223 1.00 66.44 299 SER A O 1
ATOM 2363 N N . GLU A 1 300 ? -2.136 14.673 6.311 1.00 60.00 300 GLU A N 1
ATOM 2364 C CA . GLU A 1 300 ? -2.923 15.860 5.981 1.00 60.00 300 GLU A CA 1
ATOM 2365 C C . GLU A 1 300 ? -2.057 17.028 5.454 1.00 60.00 300 GLU A C 1
ATOM 2367 O O . GLU A 1 300 ? -0.850 17.113 5.697 1.00 60.00 300 GLU A O 1
ATOM 2372 N N . GLY A 1 301 ? -2.688 17.962 4.733 1.00 51.06 301 GLY A N 1
ATOM 2373 C CA . GLY A 1 301 ? -2.049 19.154 4.153 1.00 51.06 301 GLY A CA 1
ATOM 2374 C C . GLY A 1 301 ? -1.542 18.958 2.717 1.00 51.06 301 GLY A C 1
ATOM 2375 O O . GLY A 1 301 ? -1.584 17.858 2.189 1.00 51.06 301 GLY A O 1
ATOM 2376 N N . CYS A 1 302 ? -1.061 20.028 2.073 1.00 45.16 302 CYS A N 1
ATOM 2377 C CA . CYS A 1 302 ? -0.412 19.998 0.754 1.00 45.16 302 CYS A CA 1
ATOM 2378 C C . CYS A 1 302 ? 0.866 20.845 0.760 1.00 45.16 302 CYS A C 1
ATOM 2380 O O . CYS A 1 302 ? 0.904 21.908 1.376 1.00 45.16 302 CYS A O 1
ATOM 2382 N N . PHE A 1 303 ? 1.925 20.355 0.103 1.00 40.41 303 PHE A N 1
ATOM 2383 C CA . PHE A 1 303 ? 3.203 21.071 -0.003 1.00 40.41 303 PHE A CA 1
ATOM 2384 C C . PHE A 1 303 ? 3.157 22.177 -1.074 1.00 40.41 303 PHE A C 1
ATOM 2386 O O . PHE A 1 303 ? 3.710 23.254 -0.873 1.00 40.41 303 PHE A O 1
ATOM 2393 N N . ASP A 1 304 ? 2.442 21.930 -2.176 1.00 42.78 304 ASP A N 1
ATOM 2394 C CA . ASP A 1 304 ? 2.178 22.900 -3.240 1.00 42.78 304 ASP A CA 1
ATOM 2395 C C . ASP A 1 304 ? 0.750 22.693 -3.768 1.00 42.78 304 ASP A C 1
ATOM 2397 O O . ASP A 1 304 ? 0.485 21.906 -4.676 1.00 42.78 304 ASP A O 1
ATOM 2401 N N . CYS A 1 305 ? -0.213 23.361 -3.136 1.00 48.66 305 CYS A N 1
ATOM 2402 C CA . CYS A 1 305 ? -1.641 23.227 -3.436 1.00 48.66 305 CYS A CA 1
ATOM 2403 C C . CYS A 1 305 ? -2.030 23.810 -4.817 1.00 48.66 305 CYS A C 1
ATOM 2405 O O . CYS A 1 305 ? -3.217 23.911 -5.127 1.00 48.66 305 CYS A O 1
ATOM 2407 N N . GLY A 1 306 ? -1.051 24.228 -5.632 1.00 42.66 306 GLY A N 1
ATOM 2408 C CA . GLY A 1 306 ? -1.252 24.780 -6.969 1.00 42.66 306 GLY A CA 1
ATOM 2409 C C . GLY A 1 306 ? -1.395 23.740 -8.085 1.00 42.66 306 GLY A C 1
ATOM 2410 O O . GLY A 1 306 ? -1.991 24.060 -9.111 1.00 42.66 306 GLY A O 1
ATOM 2411 N N . ASN A 1 307 ? -0.899 22.506 -7.910 1.00 48.84 307 ASN A N 1
ATOM 2412 C CA . ASN A 1 307 ? -0.930 21.479 -8.960 1.00 48.84 307 ASN A CA 1
ATOM 2413 C C . ASN A 1 307 ? -1.934 20.363 -8.627 1.00 48.84 307 ASN A C 1
ATOM 2415 O O . ASN A 1 307 ? -1.596 19.301 -8.108 1.00 48.84 307 ASN A O 1
ATOM 2419 N N . THR A 1 308 ? -3.207 20.647 -8.892 1.00 58.03 308 THR A N 1
ATOM 2420 C CA . THR A 1 308 ? -4.347 19.774 -8.570 1.00 58.03 308 THR A CA 1
ATOM 2421 C C . THR A 1 308 ? -4.667 18.752 -9.658 1.00 58.03 308 THR A C 1
ATOM 2423 O O . THR A 1 308 ? -5.508 17.884 -9.441 1.00 58.03 308 THR A O 1
ATOM 2426 N N . ALA A 1 309 ? -4.028 18.835 -10.828 1.00 68.62 309 ALA A N 1
ATOM 2427 C CA . ALA A 1 309 ? -4.284 17.920 -11.933 1.00 68.62 309 ALA A CA 1
ATOM 2428 C C . ALA A 1 309 ? -3.389 16.666 -11.849 1.00 68.62 309 ALA A C 1
ATOM 2430 O O . ALA A 1 309 ? -2.193 16.785 -11.568 1.00 68.62 309 ALA A O 1
ATOM 2431 N N . PRO A 1 310 ? -3.930 15.467 -12.126 1.00 76.88 310 PRO A N 1
ATOM 2432 C CA . PRO A 1 310 ? -3.135 14.246 -12.216 1.00 76.88 310 PRO A CA 1
ATOM 2433 C C . PRO A 1 310 ? -2.107 14.332 -13.363 1.00 76.88 310 PRO A C 1
ATOM 2435 O O . PRO A 1 310 ? -2.437 14.839 -14.445 1.00 76.88 310 PRO A O 1
ATOM 2438 N N . PRO A 1 311 ? -0.879 13.804 -13.179 1.00 79.56 311 PRO A N 1
ATOM 2439 C CA . PRO A 1 311 ? 0.098 13.695 -14.258 1.00 79.56 311 PRO A CA 1
ATOM 2440 C C . PRO A 1 311 ? -0.468 12.898 -15.438 1.00 79.56 311 PRO A C 1
ATOM 2442 O O . PRO A 1 311 ? -1.149 11.894 -15.249 1.00 79.56 311 PRO A O 1
ATOM 2445 N N . SER A 1 312 ? -0.143 13.294 -16.668 1.00 86.44 312 SER A N 1
ATOM 2446 C CA . SER A 1 312 ? -0.442 12.453 -17.831 1.00 86.44 312 SER A CA 1
ATOM 2447 C C . SER A 1 312 ? 0.631 11.381 -17.966 1.00 86.44 312 SER A C 1
ATOM 2449 O O . SER A 1 312 ? 1.817 11.708 -18.032 1.00 86.44 312 SER A O 1
ATOM 2451 N N . ILE A 1 313 ? 0.217 10.115 -18.007 1.00 89.00 313 ILE A N 1
ATOM 2452 C CA . ILE A 1 313 ? 1.118 8.967 -18.151 1.00 89.00 313 ILE A CA 1
ATOM 2453 C C . ILE A 1 313 ? 1.322 8.641 -19.622 1.00 89.00 313 ILE A C 1
ATOM 2455 O O . ILE A 1 313 ? 0.394 8.706 -20.428 1.00 89.00 313 ILE A O 1
ATOM 2459 N N . TYR A 1 314 ? 2.533 8.213 -19.949 1.00 88.19 314 TYR A N 1
ATOM 2460 C CA . TYR A 1 314 ? 2.841 7.556 -21.207 1.00 88.19 314 TYR A CA 1
ATOM 2461 C C . TYR A 1 314 ? 3.607 6.258 -20.942 1.00 88.19 314 TYR A C 1
ATOM 2463 O O . TYR A 1 314 ? 4.549 6.216 -20.147 1.00 88.19 314 TYR A O 1
ATOM 2471 N N . ILE A 1 315 ? 3.202 5.192 -21.627 1.00 91.94 315 ILE A N 1
ATOM 2472 C CA . ILE A 1 315 ? 3.941 3.929 -21.654 1.00 91.94 315 ILE A CA 1
ATOM 2473 C C . ILE A 1 315 ? 5.112 4.093 -22.624 1.00 91.94 315 ILE A C 1
ATOM 2475 O O . ILE A 1 315 ? 4.978 4.742 -23.659 1.00 91.94 315 ILE A O 1
ATOM 2479 N N . ARG A 1 316 ? 6.279 3.576 -22.245 1.00 90.00 316 ARG A N 1
ATOM 2480 C CA . ARG A 1 316 ? 7.489 3.552 -23.076 1.00 90.00 316 ARG A CA 1
ATOM 2481 C C . ARG A 1 316 ? 7.841 2.152 -23.542 1.00 90.00 316 ARG A C 1
ATOM 2483 O O . ARG A 1 316 ? 8.677 2.035 -24.428 1.00 90.00 316 ARG A O 1
ATOM 2490 N N . GLY A 1 317 ? 7.240 1.121 -22.960 1.00 93.38 317 GLY A N 1
ATOM 2491 C CA . GLY A 1 317 ? 7.578 -0.257 -23.268 1.00 93.38 317 GLY A CA 1
ATOM 2492 C C . GLY A 1 317 ? 7.432 -1.188 -22.079 1.00 93.38 317 GLY A C 1
ATOM 2493 O O . GLY A 1 317 ? 6.869 -0.801 -21.052 1.00 93.38 317 GLY A O 1
ATOM 2494 N N . GLY A 1 318 ? 7.985 -2.387 -22.199 1.00 93.31 318 GLY A N 1
ATOM 2495 C CA . GLY A 1 318 ? 7.944 -3.387 -21.140 1.00 93.31 318 GLY A CA 1
ATOM 2496 C C . GLY A 1 318 ? 8.488 -4.755 -21.547 1.00 93.31 318 GLY A C 1
ATOM 2497 O O . GLY A 1 318 ? 9.091 -4.914 -22.609 1.00 93.31 318 GLY A O 1
ATOM 2498 N N . TRP A 1 319 ? 8.261 -5.737 -20.683 1.00 93.00 319 TRP A N 1
ATOM 2499 C CA . TRP A 1 319 ? 8.491 -7.156 -20.947 1.00 93.00 319 TRP A CA 1
ATOM 2500 C C . TRP A 1 319 ? 7.376 -7.983 -20.302 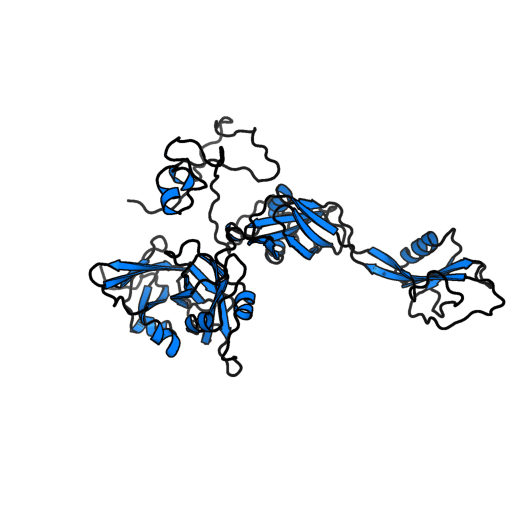1.00 93.00 319 TRP A C 1
ATOM 2502 O O . TRP A 1 319 ? 6.759 -7.547 -19.326 1.00 93.00 319 TRP A O 1
ATOM 2512 N N . ALA A 1 320 ? 7.129 -9.174 -20.835 1.00 93.00 320 ALA A N 1
ATOM 2513 C CA . ALA A 1 320 ? 6.242 -10.162 -20.235 1.00 93.00 320 ALA A CA 1
ATOM 2514 C C . ALA A 1 320 ? 7.069 -11.374 -19.797 1.00 93.00 320 ALA A C 1
ATOM 2516 O O . ALA A 1 320 ? 7.951 -11.824 -20.521 1.00 93.00 320 ALA A O 1
ATOM 2517 N N . GLY A 1 321 ? 6.823 -11.860 -18.585 1.00 89.56 321 GLY A N 1
ATOM 2518 C CA . GLY A 1 321 ? 7.318 -13.137 -18.084 1.00 89.56 321 GLY A CA 1
ATOM 2519 C C . GLY A 1 321 ? 6.175 -14.134 -17.926 1.00 89.56 321 GLY A C 1
ATOM 2520 O O . GLY A 1 321 ? 5.047 -13.877 -18.346 1.00 89.56 321 GLY A O 1
ATOM 2521 N N . THR A 1 322 ? 6.453 -15.269 -17.287 1.00 83.94 322 THR A N 1
ATOM 2522 C CA . THR A 1 322 ? 5.442 -16.311 -17.042 1.00 83.94 322 THR A CA 1
ATOM 2523 C C . THR A 1 322 ? 4.378 -15.866 -16.046 1.00 83.94 322 THR A C 1
ATOM 2525 O O . THR A 1 322 ? 3.194 -16.046 -16.281 1.00 83.94 322 THR A O 1
ATOM 2528 N N . GLU A 1 323 ? 4.790 -15.243 -14.945 1.00 84.50 323 GLU A N 1
ATOM 2529 C CA . GLU A 1 323 ? 3.888 -14.817 -13.861 1.00 84.50 323 GLU A CA 1
ATOM 2530 C C . GLU A 1 323 ? 3.970 -13.310 -13.592 1.00 84.50 323 GLU A C 1
ATOM 2532 O O . GLU A 1 323 ? 3.425 -12.803 -12.610 1.00 84.50 323 GLU A O 1
ATOM 2537 N N . THR A 1 324 ? 4.676 -12.574 -14.454 1.00 85.50 324 THR A N 1
ATOM 2538 C CA . THR A 1 324 ? 4.924 -11.145 -14.269 1.00 85.50 324 THR A CA 1
ATOM 2539 C C . THR A 1 324 ? 4.797 -10.369 -15.572 1.00 85.50 324 THR A C 1
ATOM 2541 O O . THR A 1 324 ? 5.066 -10.890 -16.651 1.00 85.50 324 THR A O 1
ATOM 2544 N N . ILE A 1 325 ? 4.414 -9.097 -15.476 1.00 88.69 325 ILE A N 1
ATOM 2545 C CA . ILE A 1 325 ? 4.493 -8.134 -16.578 1.00 88.69 325 ILE A CA 1
ATOM 2546 C C . ILE A 1 325 ? 5.210 -6.888 -16.063 1.00 88.69 325 ILE A C 1
ATOM 2548 O O . ILE A 1 325 ? 4.758 -6.245 -15.115 1.00 88.69 325 ILE A O 1
ATOM 2552 N N . GLY A 1 326 ? 6.325 -6.535 -16.695 1.00 84.00 326 GLY A N 1
ATOM 2553 C CA . GLY A 1 326 ? 7.063 -5.310 -16.420 1.00 84.00 326 GLY A CA 1
ATOM 2554 C C . GLY A 1 326 ? 6.644 -4.195 -17.367 1.00 84.00 326 GLY A C 1
ATOM 2555 O O . GLY A 1 326 ? 6.802 -4.318 -18.577 1.00 84.00 326 GLY A O 1
ATOM 2556 N N . VAL A 1 327 ? 6.148 -3.081 -16.831 1.00 89.88 327 VAL A N 1
ATOM 2557 C CA . VAL A 1 327 ? 5.749 -1.900 -17.609 1.00 89.88 327 VAL A CA 1
ATOM 2558 C C . VAL A 1 327 ? 6.702 -0.751 -17.328 1.00 89.88 327 VAL A C 1
ATOM 2560 O O . VAL A 1 327 ? 6.824 -0.300 -16.191 1.00 89.88 327 VAL A O 1
ATOM 2563 N N . VAL A 1 328 ? 7.344 -0.223 -18.366 1.00 86.31 328 VAL A N 1
ATOM 2564 C CA . VAL A 1 328 ? 8.164 0.986 -18.276 1.00 86.31 328 VAL A CA 1
ATOM 2565 C C . VAL A 1 328 ? 7.314 2.193 -18.649 1.00 86.31 328 VAL A C 1
ATOM 2567 O O . VAL A 1 328 ? 6.916 2.364 -19.802 1.00 86.31 328 VAL A O 1
ATOM 2570 N N . ALA A 1 329 ? 7.048 3.055 -17.673 1.00 85.06 329 ALA A N 1
ATOM 2571 C CA . ALA A 1 329 ? 6.196 4.229 -17.826 1.00 85.06 329 ALA A CA 1
ATOM 2572 C C . ALA A 1 329 ? 6.928 5.522 -17.442 1.00 85.06 329 ALA A C 1
ATOM 2574 O O . ALA A 1 329 ? 7.874 5.524 -16.653 1.00 85.06 329 ALA A O 1
ATOM 2575 N N . GLY A 1 330 ? 6.477 6.640 -18.005 1.00 81.31 330 GLY A N 1
ATOM 2576 C CA . GLY A 1 330 ? 6.849 7.986 -17.574 1.00 81.31 330 GLY A CA 1
ATOM 2577 C C . GLY A 1 330 ? 5.615 8.869 -17.401 1.00 81.31 330 GLY A C 1
ATOM 2578 O O . GLY A 1 330 ? 4.508 8.475 -17.772 1.00 81.31 330 GLY A O 1
ATOM 2579 N N . ALA A 1 331 ? 5.792 10.062 -16.834 1.00 81.19 331 ALA A N 1
ATOM 2580 C CA . ALA A 1 331 ? 4.694 11.007 -16.662 1.00 81.19 331 ALA A CA 1
ATOM 2581 C C . ALA A 1 331 ? 5.109 12.467 -16.890 1.00 81.19 331 ALA A C 1
ATOM 2583 O O . ALA A 1 331 ? 6.268 12.847 -16.729 1.00 81.19 331 ALA A O 1
ATOM 2584 N N . SER A 1 332 ? 4.128 13.293 -17.265 1.00 77.12 332 SER A N 1
ATOM 2585 C CA . SER A 1 332 ? 4.304 14.720 -17.575 1.00 77.12 332 SER A CA 1
ATOM 2586 C C . SER A 1 332 ? 4.639 15.592 -16.361 1.00 77.12 332 SER A C 1
ATOM 2588 O O . SER A 1 332 ? 5.035 16.742 -16.524 1.00 77.12 332 SER A O 1
ATOM 2590 N N . ALA A 1 333 ? 4.440 15.066 -15.156 1.00 68.25 333 ALA A N 1
ATOM 2591 C CA . ALA A 1 333 ? 4.758 15.694 -13.883 1.00 68.25 333 ALA A CA 1
ATOM 2592 C C . ALA A 1 333 ? 5.239 14.619 -12.902 1.00 68.25 333 ALA A C 1
ATOM 2594 O O . ALA A 1 333 ? 5.041 13.422 -13.130 1.00 68.25 333 ALA A O 1
ATOM 2595 N N . THR A 1 334 ? 5.866 15.048 -11.810 1.00 62.03 334 THR A N 1
ATOM 2596 C CA . THR A 1 334 ? 6.156 14.158 -10.685 1.00 62.03 334 THR A CA 1
ATOM 2597 C C . THR A 1 334 ? 4.859 13.642 -10.075 1.00 62.03 334 THR A C 1
ATOM 2599 O O . THR A 1 334 ? 3.845 14.339 -10.072 1.00 62.03 334 THR A O 1
ATOM 2602 N N . GLY A 1 335 ? 4.885 12.414 -9.572 1.00 64.50 335 GLY A N 1
ATOM 2603 C CA . GLY A 1 335 ? 3.706 11.789 -8.988 1.00 64.50 335 GLY A CA 1
ATOM 2604 C C . GLY A 1 335 ? 3.873 10.287 -8.827 1.00 64.50 335 GLY A C 1
ATOM 2605 O O . GLY A 1 335 ? 4.951 9.727 -9.060 1.00 64.50 335 GLY A O 1
ATOM 2606 N N . ARG A 1 336 ? 2.793 9.630 -8.412 1.00 70.88 336 ARG A N 1
ATOM 2607 C CA . ARG A 1 336 ? 2.740 8.169 -8.283 1.00 70.88 336 ARG A CA 1
ATOM 2608 C C . ARG A 1 336 ? 2.088 7.588 -9.511 1.00 70.88 336 ARG A C 1
ATOM 2610 O O . ARG A 1 336 ? 1.064 8.104 -9.940 1.00 70.88 336 ARG A O 1
ATOM 2617 N N . LEU A 1 337 ? 2.671 6.528 -10.049 1.00 77.75 337 LEU A N 1
ATOM 2618 C CA . LEU A 1 337 ? 2.094 5.752 -11.133 1.00 77.75 337 LEU A CA 1
ATOM 2619 C C . LEU A 1 337 ? 1.738 4.386 -10.571 1.00 77.75 337 LEU A C 1
ATOM 2621 O O . LEU A 1 337 ? 2.595 3.703 -10.024 1.00 77.75 337 LEU A O 1
ATOM 2625 N N . PHE A 1 338 ? 0.484 4.002 -10.713 1.00 86.06 338 PHE A N 1
ATOM 2626 C CA . PHE A 1 338 ? -0.022 2.681 -10.384 1.00 86.06 338 PHE A CA 1
ATOM 2627 C C . PHE A 1 338 ? -0.290 1.968 -11.694 1.00 86.06 338 PHE A C 1
ATOM 2629 O O . PHE A 1 338 ? -0.829 2.584 -12.612 1.00 86.06 338 PHE A O 1
ATOM 2636 N N . CYS A 1 339 ? 0.053 0.692 -11.782 1.00 86.69 339 CYS A N 1
ATOM 2637 C CA . CYS A 1 339 ? -0.303 -0.144 -12.918 1.00 86.69 339 CYS A CA 1
ATOM 2638 C C . CYS A 1 339 ? -0.943 -1.427 -12.404 1.00 86.69 339 CYS A C 1
ATOM 2640 O O . CYS A 1 339 ? -0.600 -1.920 -11.335 1.00 86.69 339 CYS A O 1
ATOM 2642 N N . HIS A 1 340 ? -1.887 -1.971 -13.156 1.00 91.75 340 HIS A N 1
ATOM 2643 C CA . HIS A 1 340 ? -2.507 -3.240 -12.810 1.00 91.75 340 HIS A CA 1
ATOM 2644 C C . HIS A 1 340 ? -2.864 -4.021 -14.068 1.00 91.75 340 HIS A C 1
ATOM 2646 O O . HIS A 1 340 ? -3.126 -3.428 -15.118 1.00 91.75 340 HIS A O 1
ATOM 2652 N N . ALA A 1 341 ? -2.854 -5.348 -13.945 1.00 91.19 341 ALA A N 1
ATOM 2653 C CA . ALA A 1 341 ? -3.161 -6.281 -15.014 1.00 91.19 341 ALA A CA 1
ATOM 2654 C C . ALA A 1 341 ? -4.478 -6.991 -14.700 1.00 91.19 341 ALA A C 1
ATOM 2656 O O . ALA A 1 341 ? -4.605 -7.690 -13.700 1.00 91.19 341 ALA A O 1
ATOM 2657 N N . PHE A 1 342 ? -5.459 -6.828 -15.576 1.00 91.19 342 PHE A N 1
ATOM 2658 C CA . PHE A 1 342 ? -6.758 -7.474 -15.464 1.00 91.19 342 PHE A CA 1
ATOM 2659 C C . PHE A 1 342 ? -6.819 -8.655 -16.426 1.00 91.19 342 PHE A C 1
ATOM 2661 O O . PHE A 1 342 ? -6.473 -8.506 -17.596 1.00 91.19 342 PHE A O 1
ATOM 2668 N N . VAL A 1 343 ? -7.272 -9.819 -15.963 1.00 88.94 343 VAL A N 1
ATOM 2669 C CA . VAL A 1 343 ? -7.437 -10.994 -16.833 1.00 88.94 343 VAL A CA 1
ATOM 2670 C C . VAL A 1 343 ? -8.426 -10.673 -17.952 1.00 88.94 343 VAL A C 1
ATOM 2672 O O . VAL A 1 343 ? -9.571 -10.288 -17.695 1.00 88.94 343 VAL A O 1
ATOM 2675 N N . GLN A 1 344 ? -7.994 -10.849 -19.198 1.00 83.44 344 GLN A N 1
ATOM 2676 C CA . GLN A 1 344 ? -8.844 -10.642 -20.357 1.00 83.44 344 GLN A CA 1
ATOM 2677 C C . GLN A 1 344 ? -9.669 -11.901 -20.606 1.00 83.44 344 GLN A C 1
ATOM 2679 O O . GLN A 1 344 ? -9.192 -12.906 -21.123 1.00 83.44 344 GLN A O 1
ATOM 2684 N N . ASN A 1 345 ? -10.937 -11.851 -20.211 1.00 79.50 345 ASN A N 1
A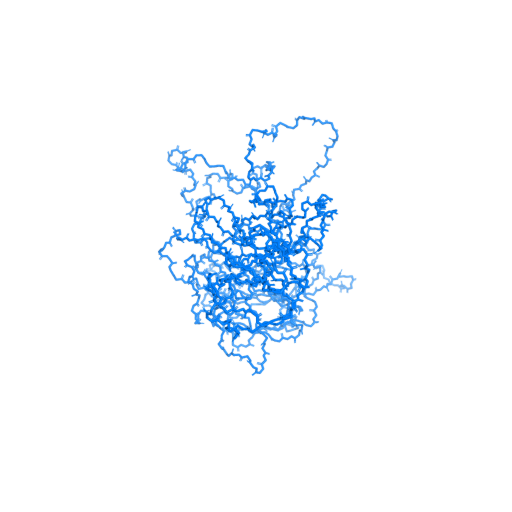TOM 2685 C CA . ASN A 1 345 ? -11.907 -12.912 -20.453 1.00 79.50 345 ASN A CA 1
ATOM 2686 C C . ASN A 1 345 ? -13.226 -12.328 -20.982 1.00 79.50 345 ASN A C 1
ATOM 2688 O O . ASN A 1 345 ? -13.402 -11.113 -21.067 1.00 79.50 345 ASN A O 1
ATOM 2692 N N . SER A 1 346 ? -14.184 -13.191 -21.321 1.00 68.00 346 SER A N 1
ATOM 2693 C CA . SER A 1 346 ? -15.495 -12.785 -21.852 1.00 68.00 346 SER A CA 1
ATOM 2694 C C . SER A 1 346 ? -16.326 -11.914 -20.897 1.00 68.00 346 SER A C 1
ATOM 2696 O O . SER A 1 346 ? -17.317 -11.326 -21.319 1.00 68.00 346 SER A O 1
ATOM 2698 N N . SER A 1 347 ? -15.948 -11.841 -19.619 1.00 69.94 347 SER A N 1
ATOM 2699 C CA . SER A 1 347 ? -16.578 -11.017 -18.580 1.00 69.94 347 SER A CA 1
ATOM 2700 C C . SER A 1 347 ? -15.836 -9.705 -18.293 1.00 69.94 347 SER A C 1
ATOM 2702 O O . SER A 1 347 ? -16.238 -8.969 -17.393 1.00 69.94 347 SER A O 1
ATOM 2704 N N . PHE A 1 348 ? -14.763 -9.393 -19.027 1.00 74.38 348 PHE A N 1
ATOM 2705 C CA . PHE A 1 348 ? -13.985 -8.183 -18.788 1.00 74.38 348 PHE A CA 1
ATOM 2706 C C . PHE A 1 348 ? -14.788 -6.922 -19.144 1.00 74.38 348 PHE A C 1
ATOM 2708 O O . PHE A 1 348 ? -15.260 -6.755 -20.270 1.00 74.38 348 PHE A O 1
ATOM 2715 N N . SER A 1 349 ? -14.923 -6.010 -18.177 1.00 74.44 349 SER A N 1
ATOM 2716 C CA . SER A 1 349 ? -15.513 -4.690 -18.415 1.00 74.44 349 SER A CA 1
ATOM 2717 C C . SER A 1 349 ? -14.605 -3.887 -19.350 1.00 74.44 349 SER A C 1
ATOM 2719 O O . SER A 1 349 ? -13.419 -3.748 -19.060 1.00 74.44 349 SER A O 1
ATOM 2721 N N . PRO A 1 350 ? -15.128 -3.280 -20.431 1.00 71.94 350 PRO A N 1
ATOM 2722 C CA . PRO A 1 350 ? -14.310 -2.490 -21.348 1.00 71.94 350 PRO A CA 1
ATOM 2723 C C . PRO A 1 350 ? -13.720 -1.236 -20.688 1.00 71.94 350 PRO A C 1
ATOM 2725 O O . PRO A 1 350 ? -12.745 -0.687 -21.200 1.00 71.94 350 PRO A O 1
ATOM 2728 N N . THR A 1 351 ? -14.297 -0.798 -19.566 1.00 81.12 351 THR A N 1
ATOM 2729 C CA . THR A 1 351 ? -13.875 0.379 -18.805 1.00 81.12 351 THR A CA 1
ATOM 2730 C C . THR A 1 351 ? -13.140 -0.044 -17.539 1.00 81.12 351 THR A C 1
ATOM 2732 O O . THR A 1 351 ? -13.679 -0.801 -16.727 1.00 81.12 351 THR A O 1
ATOM 2735 N N . VAL A 1 352 ? -11.932 0.495 -17.360 1.00 85.94 352 VAL A N 1
ATOM 2736 C CA . VAL A 1 352 ? -11.077 0.278 -16.187 1.00 85.94 352 VAL A CA 1
ATOM 2737 C C . VAL A 1 352 ? -11.015 1.563 -15.371 1.00 85.94 352 VAL A C 1
ATOM 2739 O O . VAL A 1 352 ? -10.423 2.542 -15.817 1.00 85.94 352 VAL A O 1
ATOM 2742 N N . SER A 1 353 ? -11.609 1.567 -14.176 1.00 88.19 353 SER A N 1
ATOM 2743 C CA . SER A 1 353 ? -11.580 2.750 -13.306 1.00 88.19 353 SER A CA 1
ATOM 2744 C C . SER A 1 353 ? -10.199 2.959 -12.656 1.00 88.19 353 SER A C 1
ATOM 2746 O O . SER A 1 353 ? -9.575 1.964 -12.275 1.00 88.19 353 SER A O 1
ATOM 2748 N N . PRO A 1 354 ? -9.765 4.212 -12.415 1.00 86.44 354 PRO A N 1
ATOM 2749 C CA . PRO A 1 354 ? -8.530 4.518 -11.682 1.00 86.44 354 PRO A CA 1
ATOM 2750 C C . PRO A 1 354 ? -8.442 3.818 -10.315 1.00 86.44 354 PRO A C 1
ATOM 2752 O O . PRO A 1 354 ? -7.440 3.174 -10.007 1.00 86.44 354 PRO A O 1
ATOM 2755 N N . ALA A 1 355 ? -9.533 3.827 -9.542 1.00 83.69 355 ALA A N 1
ATOM 2756 C CA . ALA A 1 355 ? -9.600 3.167 -8.238 1.00 83.69 355 ALA A CA 1
ATOM 2757 C C . ALA A 1 355 ? -9.320 1.651 -8.303 1.00 83.69 355 ALA A C 1
ATOM 2759 O O . ALA A 1 355 ? -8.655 1.109 -7.422 1.00 83.69 355 ALA A O 1
ATOM 2760 N N . ALA A 1 356 ? -9.781 0.967 -9.357 1.00 84.62 356 ALA A N 1
ATOM 2761 C CA . ALA A 1 356 ? -9.508 -0.460 -9.553 1.00 84.62 356 ALA A CA 1
ATOM 2762 C C . ALA A 1 356 ? -8.019 -0.734 -9.815 1.00 84.62 356 ALA A C 1
ATOM 2764 O O . ALA A 1 356 ? -7.492 -1.724 -9.321 1.00 84.62 356 ALA A O 1
ATOM 2765 N N . ILE A 1 357 ? -7.336 0.158 -10.543 1.00 86.06 357 ILE A N 1
ATOM 2766 C CA . ILE A 1 357 ? -5.886 0.068 -10.772 1.00 86.06 357 ILE A CA 1
ATOM 2767 C C . ILE A 1 357 ? -5.135 0.299 -9.457 1.00 86.06 357 ILE A C 1
ATOM 2769 O O . ILE A 1 357 ? -4.238 -0.466 -9.115 1.00 86.06 357 ILE A O 1
ATOM 2773 N N . ARG A 1 358 ? -5.529 1.325 -8.692 1.00 80.81 358 ARG A N 1
ATOM 2774 C CA . ARG A 1 358 ? -4.911 1.664 -7.404 1.00 80.81 358 ARG A CA 1
ATOM 2775 C C . ARG A 1 358 ? -4.989 0.513 -6.399 1.00 80.81 358 ARG A C 1
ATOM 2777 O O . ARG A 1 358 ? -3.989 0.212 -5.760 1.00 80.81 358 ARG A O 1
ATOM 2784 N N . ASN A 1 359 ? -6.139 -0.157 -6.300 1.00 74.50 359 ASN A N 1
ATOM 2785 C CA . ASN A 1 359 ? -6.339 -1.298 -5.396 1.00 74.50 359 ASN A CA 1
ATOM 2786 C C . ASN A 1 359 ? -5.426 -2.496 -5.711 1.00 74.50 359 ASN A C 1
ATOM 2788 O O . ASN A 1 359 ? -5.224 -3.346 -4.848 1.00 74.50 359 ASN A O 1
ATOM 2792 N N . GLY A 1 360 ? -4.872 -2.560 -6.925 1.00 64.06 360 GLY A N 1
ATOM 2793 C CA . GLY A 1 360 ? -3.880 -3.558 -7.310 1.00 64.06 360 GLY A CA 1
ATOM 2794 C C . GLY A 1 360 ? -2.522 -3.388 -6.624 1.00 64.06 360 GLY A C 1
ATOM 2795 O O . GLY A 1 360 ? -1.731 -4.318 -6.651 1.00 64.06 360 GLY A O 1
ATOM 2796 N N . ASN A 1 361 ? -2.241 -2.231 -6.010 1.00 67.38 361 ASN A N 1
ATOM 2797 C CA . ASN A 1 361 ? -1.041 -1.938 -5.212 1.00 67.38 361 ASN A CA 1
ATOM 2798 C C . ASN A 1 361 ? 0.334 -2.088 -5.905 1.00 67.38 361 ASN A C 1
ATOM 2800 O O . ASN A 1 361 ? 1.353 -1.923 -5.237 1.00 67.38 361 ASN A O 1
ATOM 2804 N N . TYR A 1 362 ? 0.413 -2.293 -7.225 1.00 69.00 362 TYR A N 1
ATOM 2805 C CA . TYR A 1 362 ? 1.684 -2.211 -7.960 1.00 69.00 362 TYR A CA 1
ATOM 2806 C C . TYR A 1 362 ? 1.931 -0.768 -8.403 1.00 69.00 362 TYR A C 1
ATOM 2808 O O . TYR A 1 362 ? 1.240 -0.241 -9.280 1.00 69.00 362 TYR A O 1
ATOM 2816 N N . PHE A 1 363 ? 2.908 -0.102 -7.784 1.00 68.75 363 PHE A N 1
ATOM 2817 C CA . PHE A 1 363 ? 3.176 1.308 -8.046 1.00 68.75 363 PHE A CA 1
ATOM 2818 C C . PHE A 1 363 ? 4.662 1.639 -8.144 1.00 68.75 363 PHE A C 1
ATOM 2820 O O . PHE A 1 363 ? 5.531 0.956 -7.609 1.00 68.75 363 PHE A O 1
ATOM 2827 N N . GLY A 1 364 ? 4.937 2.750 -8.816 1.00 56.28 364 GLY A N 1
ATOM 2828 C CA . GLY A 1 364 ? 6.235 3.386 -8.903 1.00 56.28 364 GLY A CA 1
ATOM 2829 C C . GLY A 1 364 ? 6.118 4.882 -8.626 1.00 56.28 364 GLY A C 1
ATOM 2830 O O . GLY A 1 364 ? 5.080 5.503 -8.857 1.00 56.28 364 GLY A O 1
ATOM 2831 N N . ILE A 1 365 ? 7.195 5.484 -8.126 1.00 56.16 365 ILE A N 1
ATOM 2832 C CA . ILE A 1 365 ? 7.260 6.926 -7.871 1.00 56.16 365 ILE A CA 1
ATOM 2833 C C . ILE A 1 365 ? 8.139 7.586 -8.924 1.00 56.16 365 ILE A C 1
ATOM 2835 O O . ILE A 1 365 ? 9.315 7.248 -9.073 1.00 56.16 365 ILE A O 1
ATOM 2839 N N . LEU A 1 366 ? 7.577 8.572 -9.617 1.00 57.97 366 LEU A N 1
ATOM 2840 C CA . LEU A 1 366 ? 8.297 9.366 -10.598 1.00 57.97 366 LEU A CA 1
ATOM 2841 C C . LEU A 1 366 ? 8.751 10.681 -9.965 1.00 57.97 366 LEU A C 1
ATOM 2843 O O . LEU A 1 366 ? 7.946 11.553 -9.642 1.00 57.97 366 LEU A O 1
ATOM 2847 N N . THR A 1 367 ? 10.063 10.819 -9.787 1.00 49.88 367 THR A N 1
ATOM 2848 C CA . THR A 1 367 ? 10.691 11.984 -9.139 1.00 49.88 367 THR A CA 1
ATOM 2849 C C . THR A 1 367 ? 11.168 13.052 -10.124 1.00 49.88 367 THR A C 1
ATOM 2851 O O . THR A 1 367 ? 11.548 14.141 -9.705 1.00 49.88 367 THR A O 1
ATOM 2854 N N . SER A 1 368 ? 11.144 12.762 -11.429 1.00 55.78 368 SER A N 1
ATOM 2855 C CA . SER A 1 368 ? 11.458 13.707 -12.506 1.00 55.78 368 SER A CA 1
ATOM 2856 C C . SER A 1 368 ? 10.725 13.313 -13.782 1.00 55.78 368 SER A C 1
ATOM 2858 O O . SER A 1 368 ? 10.690 12.132 -14.121 1.00 55.78 368 SER A O 1
ATOM 2860 N N . THR A 1 369 ? 10.227 14.298 -14.527 1.00 59.69 369 THR A N 1
ATOM 2861 C CA . THR A 1 369 ? 9.543 14.119 -15.822 1.00 59.69 369 THR A CA 1
ATOM 2862 C C . THR A 1 369 ? 10.459 13.596 -16.929 1.00 59.69 369 THR A C 1
ATOM 2864 O O . THR A 1 369 ? 9.986 13.061 -17.926 1.00 59.69 369 THR A O 1
ATOM 2867 N N . SER A 1 370 ? 11.779 13.715 -16.754 1.00 56.06 370 SER A N 1
ATOM 2868 C CA . SER A 1 370 ? 12.782 13.154 -17.667 1.00 56.06 370 SER A CA 1
ATOM 2869 C C . SER A 1 370 ? 13.067 11.667 -17.437 1.00 56.06 370 SER A C 1
ATOM 2871 O O . SER A 1 370 ? 13.743 11.044 -18.254 1.00 56.06 370 SER A O 1
ATOM 2873 N N . ASN A 1 371 ? 12.584 11.090 -16.332 1.00 60.69 371 ASN A N 1
ATOM 2874 C CA . ASN A 1 371 ? 12.842 9.699 -15.979 1.00 60.69 371 ASN A CA 1
ATOM 2875 C C . ASN A 1 371 ? 11.687 8.783 -16.391 1.00 60.69 371 ASN A C 1
ATOM 2877 O O . ASN A 1 371 ? 10.546 9.205 -16.568 1.00 60.69 371 ASN A O 1
ATOM 2881 N N . THR A 1 372 ? 12.008 7.500 -16.502 1.00 68.31 372 THR A N 1
ATOM 2882 C CA . THR A 1 372 ? 11.045 6.406 -16.603 1.00 68.31 372 THR A CA 1
ATOM 2883 C C . THR A 1 372 ? 11.204 5.487 -15.403 1.00 68.31 372 THR A C 1
ATOM 2885 O O . THR A 1 372 ? 12.270 5.432 -14.781 1.00 68.31 372 THR A O 1
ATOM 2888 N N . ILE A 1 373 ? 10.133 4.784 -15.066 1.00 68.75 373 ILE A N 1
ATOM 2889 C CA . ILE A 1 373 ? 10.102 3.788 -14.004 1.00 68.75 373 ILE A CA 1
ATOM 2890 C C . ILE A 1 373 ? 9.561 2.477 -14.558 1.00 68.75 373 ILE A C 1
ATOM 2892 O O . ILE A 1 373 ? 8.600 2.485 -15.324 1.00 68.75 373 ILE A O 1
ATOM 2896 N N . ALA A 1 374 ? 10.190 1.369 -14.176 1.00 75.50 374 ALA A N 1
ATOM 2897 C CA . ALA A 1 374 ? 9.649 0.037 -14.391 1.00 75.50 374 ALA A CA 1
ATOM 2898 C C . ALA A 1 374 ? 8.752 -0.333 -13.207 1.00 75.50 374 ALA A C 1
ATOM 2900 O O . ALA A 1 374 ? 9.189 -0.255 -12.058 1.00 75.50 374 ALA A O 1
ATOM 2901 N N . ILE A 1 375 ? 7.511 -0.711 -13.493 1.00 75.62 375 ILE A N 1
ATOM 2902 C CA . ILE A 1 375 ? 6.545 -1.233 -12.529 1.00 75.62 375 ILE A CA 1
ATOM 2903 C C . ILE A 1 375 ? 6.292 -2.686 -12.915 1.00 75.62 375 ILE A C 1
ATOM 2905 O O . ILE A 1 375 ? 5.783 -2.951 -14.004 1.00 75.62 375 ILE A O 1
ATOM 2909 N N . THR A 1 376 ? 6.668 -3.613 -12.038 1.00 81.69 376 THR A N 1
ATOM 2910 C CA . THR A 1 376 ? 6.465 -5.049 -12.250 1.00 81.69 376 THR A CA 1
ATOM 2911 C C . THR A 1 376 ? 5.184 -5.482 -11.554 1.00 81.69 376 THR A C 1
ATOM 2913 O O . THR A 1 376 ? 5.048 -5.332 -10.342 1.00 81.69 376 THR A O 1
ATOM 2916 N N . ILE A 1 377 ? 4.243 -5.995 -12.335 1.00 82.00 377 ILE A N 1
ATOM 2917 C CA . ILE A 1 377 ? 2.999 -6.603 -11.866 1.00 82.00 377 ILE A CA 1
ATOM 2918 C C . ILE A 1 377 ? 3.269 -8.100 -11.732 1.00 82.00 377 ILE A C 1
ATOM 2920 O O . ILE A 1 377 ? 3.795 -8.692 -12.674 1.00 82.00 377 ILE A O 1
ATOM 2924 N N . ALA A 1 378 ? 2.948 -8.689 -10.584 1.00 83.69 378 ALA A N 1
ATOM 2925 C CA . ALA A 1 378 ? 3.229 -10.091 -10.267 1.00 83.69 378 ALA A CA 1
ATOM 2926 C C . ALA A 1 378 ? 1.943 -10.903 -10.047 1.00 83.69 378 ALA A C 1
ATOM 2928 O O . ALA A 1 378 ? 0.842 -10.372 -10.201 1.00 83.69 378 ALA A O 1
ATOM 2929 N N . ASP A 1 379 ? 2.103 -12.182 -9.696 1.00 81.12 379 ASP A N 1
ATOM 2930 C CA . ASP A 1 379 ? 1.020 -13.126 -9.385 1.00 81.12 379 ASP A CA 1
ATOM 2931 C C . ASP A 1 379 ? 0.035 -13.344 -10.551 1.00 81.12 379 ASP A C 1
ATOM 2933 O O . ASP A 1 379 ? -1.168 -13.545 -10.359 1.00 81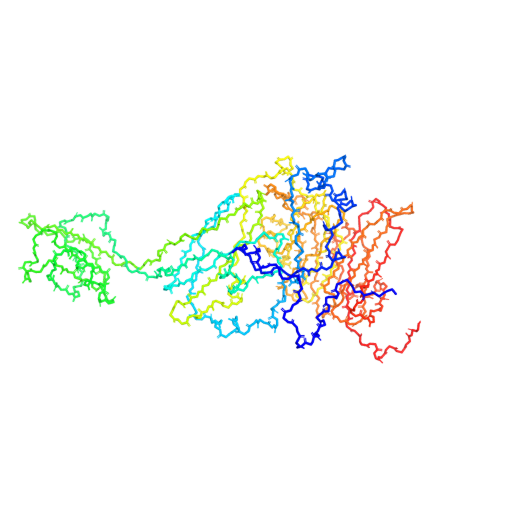.12 379 ASP A O 1
ATOM 2937 N N . LEU A 1 380 ? 0.545 -13.283 -11.786 1.00 83.56 380 LEU A N 1
ATOM 2938 C CA . LEU A 1 380 ? -0.243 -13.464 -13.004 1.00 83.56 380 LEU A CA 1
ATOM 2939 C C . LEU A 1 380 ? -0.264 -14.927 -13.455 1.00 83.56 380 LEU A C 1
ATOM 2941 O O . LEU A 1 380 ? 0.644 -15.702 -13.170 1.00 83.56 380 LEU A O 1
ATOM 2945 N N . GLN A 1 381 ? -1.313 -15.311 -14.184 1.00 85.56 381 GLN A N 1
ATOM 2946 C CA . GLN A 1 381 ? -1.429 -16.666 -14.726 1.00 85.56 381 GLN A CA 1
ATOM 2947 C C . GLN A 1 381 ? -0.561 -16.809 -15.985 1.00 85.56 381 GLN A C 1
ATOM 2949 O O . GLN A 1 381 ? -0.688 -15.957 -16.861 1.00 85.56 381 GLN A O 1
ATOM 2954 N N . PRO A 1 382 ? 0.253 -17.871 -16.131 1.00 89.19 382 PRO A N 1
ATOM 2955 C CA . PRO A 1 382 ? 1.057 -18.097 -17.336 1.00 89.19 382 PRO A CA 1
ATOM 2956 C C . PRO A 1 382 ? 0.240 -18.343 -18.604 1.00 89.19 382 PRO A C 1
ATOM 2958 O O . PRO A 1 382 ? -0.784 -19.029 -18.568 1.00 89.19 382 PRO A O 1
ATOM 2961 N N . GLY A 1 383 ? 0.728 -17.827 -19.736 1.00 87.81 383 GLY A N 1
ATOM 2962 C CA . GLY A 1 383 ? 0.120 -18.015 -21.058 1.00 87.81 383 GLY A CA 1
ATOM 2963 C C . GLY A 1 383 ? -1.256 -17.366 -21.236 1.00 87.81 383 GLY A C 1
ATOM 2964 O O . GLY A 1 383 ? -2.023 -17.802 -22.096 1.00 87.81 383 GLY A O 1
ATOM 2965 N N . MET A 1 384 ? -1.605 -16.375 -20.412 1.00 89.62 384 MET A N 1
ATOM 2966 C CA . MET A 1 384 ? -2.927 -15.748 -20.400 1.00 89.62 384 MET A CA 1
ATOM 2967 C C . MET A 1 384 ? -2.859 -14.291 -20.872 1.00 89.62 384 MET A C 1
ATOM 2969 O O . MET A 1 384 ? -1.940 -13.565 -20.492 1.00 89.62 384 MET A O 1
ATOM 2973 N N . PRO A 1 385 ? -3.844 -13.819 -21.660 1.00 92.31 385 PRO A N 1
ATOM 2974 C CA . PRO A 1 385 ? -3.933 -12.419 -22.042 1.00 92.31 385 PRO A CA 1
ATOM 2975 C C . PRO A 1 385 ? -4.434 -11.557 -20.878 1.00 92.31 385 PRO A C 1
ATOM 2977 O O . PRO A 1 385 ? -5.413 -11.880 -20.192 1.00 92.31 385 PRO A O 1
ATOM 2980 N N . HIS A 1 386 ? -3.785 -10.415 -20.687 1.00 92.88 386 HIS A N 1
ATOM 2981 C CA . HIS A 1 386 ? -4.133 -9.413 -19.694 1.00 92.88 386 HIS A CA 1
ATOM 2982 C C . HIS A 1 386 ? -4.302 -8.036 -20.331 1.00 92.88 386 HIS A C 1
ATOM 2984 O O . HIS A 1 386 ? -3.527 -7.608 -21.185 1.00 92.88 386 HIS A O 1
ATOM 2990 N N . ILE A 1 387 ? -5.277 -7.283 -19.830 1.00 93.31 387 ILE A N 1
ATOM 2991 C CA . ILE A 1 387 ? -5.361 -5.848 -20.059 1.00 93.31 387 ILE A CA 1
ATOM 2992 C C . ILE A 1 387 ? -4.575 -5.147 -18.963 1.00 93.31 387 ILE A C 1
ATOM 2994 O O . ILE A 1 387 ? -4.987 -5.129 -17.806 1.00 93.31 387 ILE A O 1
ATOM 2998 N N . VAL A 1 388 ? -3.461 -4.536 -19.337 1.00 93.69 388 VAL A N 1
ATOM 2999 C CA . VAL A 1 388 ? -2.646 -3.725 -18.442 1.00 93.69 388 VAL A CA 1
ATOM 3000 C C . VAL A 1 388 ? -3.004 -2.261 -18.619 1.00 93.69 388 VAL A C 1
ATOM 3002 O O . VAL A 1 388 ? -3.040 -1.748 -19.738 1.00 93.69 388 VAL A O 1
ATOM 3005 N N . ALA A 1 389 ? -3.288 -1.580 -17.515 1.00 94.12 389 ALA A N 1
ATOM 3006 C CA . ALA A 1 389 ? -3.599 -0.158 -17.502 1.00 94.12 389 ALA A CA 1
ATOM 3007 C C . ALA A 1 389 ? -2.904 0.521 -16.324 1.00 94.12 389 ALA A C 1
ATOM 3009 O O . ALA A 1 389 ? -2.722 -0.084 -15.265 1.00 94.12 389 ALA A O 1
ATOM 3010 N N . CYS A 1 390 ? -2.543 1.787 -16.511 1.00 92.06 390 CYS A N 1
ATOM 3011 C CA . CYS A 1 390 ? -1.883 2.587 -15.498 1.00 92.06 390 CYS A CA 1
ATOM 3012 C C . CYS A 1 390 ? -2.668 3.867 -15.202 1.00 92.06 390 CYS A C 1
ATOM 3014 O O . CYS A 1 390 ? -3.299 4.463 -16.074 1.00 92.06 390 CYS A O 1
ATOM 3016 N N . MET A 1 391 ? -2.595 4.315 -13.955 1.00 92.25 391 MET A N 1
ATOM 3017 C CA . MET A 1 391 ? -3.121 5.599 -13.513 1.00 92.25 391 MET A CA 1
ATOM 3018 C C . MET A 1 391 ? -2.057 6.359 -12.733 1.00 92.25 391 MET A C 1
ATOM 3020 O O . MET A 1 391 ? -1.181 5.763 -12.109 1.00 92.25 391 MET A O 1
ATOM 3024 N N . ALA A 1 392 ? -2.122 7.680 -12.781 1.00 85.50 392 ALA A N 1
ATOM 3025 C CA . ALA A 1 392 ? -1.289 8.547 -11.977 1.00 85.50 392 ALA A CA 1
ATOM 3026 C C . ALA A 1 392 ? -2.129 9.251 -10.928 1.00 85.50 392 ALA A C 1
ATOM 3028 O O . ALA A 1 392 ? -3.279 9.625 -11.174 1.00 85.50 392 ALA A O 1
ATOM 3029 N N . GLU A 1 393 ? -1.503 9.456 -9.783 1.00 80.81 393 GLU A N 1
ATOM 3030 C CA . GLU A 1 393 ? -2.027 10.241 -8.683 1.00 80.81 393 GLU A CA 1
ATOM 3031 C C . GLU A 1 393 ? -1.120 11.459 -8.484 1.00 80.81 393 GLU A C 1
ATOM 3033 O O . GLU A 1 393 ? 0.110 11.327 -8.413 1.00 80.81 393 GLU A O 1
ATOM 3038 N N . SER A 1 394 ? -1.724 12.647 -8.419 1.00 69.38 394 SER A N 1
ATOM 3039 C CA . SER A 1 394 ? -1.007 13.874 -8.078 1.00 69.38 394 SER A CA 1
ATOM 3040 C C . SER A 1 394 ? -0.613 13.898 -6.598 1.00 69.38 394 SER A C 1
ATOM 3042 O O . SER A 1 394 ? -1.123 13.143 -5.763 1.00 69.38 394 SER A O 1
ATOM 3044 N N . ASP A 1 395 ? 0.253 14.841 -6.237 1.00 59.03 395 ASP A N 1
ATOM 3045 C CA . ASP A 1 395 ? 0.601 15.076 -4.835 1.00 59.03 395 ASP A CA 1
ATOM 3046 C C . ASP A 1 395 ? -0.611 15.535 -4.004 1.00 59.03 395 ASP A C 1
ATOM 3048 O O . ASP A 1 395 ? -0.662 15.270 -2.809 1.00 59.03 395 ASP A O 1
ATOM 3052 N N . SER A 1 396 ? -1.636 16.134 -4.623 1.00 59.47 396 SER A N 1
ATOM 3053 C CA . SER A 1 396 ? -2.895 16.497 -3.956 1.00 59.47 396 SER A CA 1
ATOM 3054 C C . SER A 1 396 ? -3.898 15.340 -3.833 1.00 59.47 396 SER A C 1
ATOM 3056 O O . SER A 1 396 ? -5.005 15.561 -3.349 1.00 59.47 396 SER A O 1
ATOM 3058 N N . GLY A 1 397 ? -3.557 14.136 -4.308 1.00 68.94 397 GLY A N 1
ATOM 3059 C CA . GLY A 1 397 ? -4.453 12.974 -4.322 1.00 68.94 397 GLY A CA 1
ATOM 3060 C C . GLY A 1 397 ? -5.464 12.961 -5.474 1.00 68.94 397 GLY A C 1
ATOM 3061 O O . GLY A 1 397 ? -6.425 12.198 -5.433 1.00 68.94 397 GLY A O 1
ATOM 3062 N N . ALA A 1 398 ? -5.289 13.807 -6.496 1.00 77.94 398 ALA A N 1
ATOM 3063 C CA . ALA A 1 398 ? -6.145 13.763 -7.676 1.00 77.94 398 ALA A CA 1
ATOM 3064 C C . ALA A 1 398 ? -5.746 12.583 -8.568 1.00 77.94 398 ALA A C 1
ATOM 3066 O O . ALA A 1 398 ? -4.572 12.422 -8.909 1.00 77.94 398 ALA A O 1
ATOM 3067 N N . GLU A 1 399 ? -6.728 11.778 -8.959 1.00 86.62 399 GLU A N 1
ATOM 3068 C CA . GLU A 1 399 ? -6.527 10.599 -9.799 1.00 86.62 399 GLU A CA 1
ATOM 3069 C C . GLU A 1 399 ? -6.673 10.927 -11.281 1.00 86.62 399 GLU A C 1
ATOM 3071 O O . GLU A 1 399 ? -7.408 11.836 -11.671 1.00 86.62 399 GLU A O 1
ATOM 3076 N N . SER A 1 400 ? -5.988 10.144 -12.113 1.00 89.50 400 SER A N 1
ATOM 3077 C CA . SER A 1 400 ? -6.115 10.215 -13.567 1.00 89.50 400 SER A CA 1
ATOM 3078 C C . SER A 1 400 ? -7.562 10.069 -14.018 1.00 89.50 400 SER A C 1
ATOM 3080 O O . SER A 1 400 ? -8.317 9.243 -13.517 1.00 89.50 400 SER A O 1
ATOM 3082 N N . THR A 1 401 ? -7.944 10.847 -15.024 1.00 90.38 401 THR A N 1
ATOM 3083 C CA . THR A 1 401 ? -9.249 10.702 -15.675 1.00 90.38 401 THR A CA 1
ATOM 3084 C C . THR A 1 401 ? -9.326 9.387 -16.453 1.00 90.38 401 THR A C 1
ATOM 3086 O O . THR A 1 401 ? -8.300 8.845 -16.870 1.00 90.38 401 THR A O 1
ATOM 3089 N N . GLN A 1 402 ? -10.541 8.912 -16.748 1.00 88.94 402 GLN A N 1
ATOM 3090 C CA . GLN A 1 402 ? -10.729 7.712 -17.575 1.00 88.94 402 GLN A CA 1
ATOM 3091 C C . GLN A 1 402 ? -10.002 7.825 -18.923 1.00 88.94 402 GLN A C 1
ATOM 3093 O O . GLN A 1 402 ? -9.317 6.898 -19.335 1.00 88.94 402 GLN A O 1
ATOM 3098 N N . SER A 1 403 ? -10.060 9.002 -19.556 1.00 88.19 403 SER A N 1
ATOM 3099 C CA . SER A 1 403 ? -9.361 9.245 -20.821 1.00 88.19 403 SER A CA 1
ATOM 3100 C C . SER A 1 403 ? -7.845 9.063 -20.712 1.00 88.19 403 SER A C 1
ATOM 3102 O O . SER A 1 403 ? -7.229 8.542 -21.634 1.00 88.19 403 SER A O 1
ATOM 3104 N N . GLN A 1 404 ? -7.237 9.440 -19.582 1.00 90.38 404 GLN A N 1
ATOM 3105 C CA . GLN A 1 404 ? -5.807 9.243 -19.344 1.00 90.38 404 GLN A CA 1
ATOM 3106 C C . GLN A 1 404 ? -5.483 7.764 -19.113 1.00 90.38 404 GLN A C 1
ATOM 3108 O O . GLN A 1 404 ? -4.498 7.277 -19.661 1.00 90.38 404 GLN A O 1
ATOM 3113 N N . VAL A 1 405 ? -6.328 7.040 -18.372 1.00 91.81 405 VAL A N 1
ATOM 3114 C CA . VAL A 1 405 ? -6.181 5.589 -18.172 1.00 91.81 405 VAL A CA 1
ATOM 3115 C C . VAL A 1 405 ? -6.268 4.843 -19.506 1.00 91.81 405 VAL A C 1
ATOM 3117 O O . VAL A 1 405 ? -5.398 4.029 -19.816 1.00 91.81 405 VAL A O 1
ATOM 3120 N N . ASP A 1 406 ? -7.246 5.174 -20.348 1.00 88.81 406 ASP A N 1
ATOM 3121 C CA . ASP A 1 406 ? -7.463 4.516 -21.642 1.00 88.81 406 ASP A CA 1
ATOM 3122 C C . ASP A 1 406 ? -6.264 4.673 -22.599 1.00 88.81 406 ASP A C 1
ATOM 3124 O O . ASP A 1 406 ? -5.980 3.782 -23.402 1.00 88.81 406 ASP A O 1
ATOM 3128 N N . LEU A 1 407 ? -5.505 5.775 -22.503 1.00 89.31 407 LEU A N 1
ATOM 3129 C CA . LEU A 1 407 ? -4.280 5.981 -23.292 1.00 89.31 407 LEU A CA 1
ATOM 3130 C C . LEU A 1 407 ? -3.143 5.023 -22.896 1.00 89.31 407 LEU A C 1
ATOM 3132 O O . LEU A 1 407 ? -2.302 4.675 -23.734 1.00 89.31 407 LEU A O 1
ATOM 3136 N N . THR A 1 408 ? -3.118 4.582 -21.638 1.00 92.88 408 THR A N 1
ATOM 3137 C CA . THR A 1 408 ? -2.084 3.676 -21.109 1.00 92.88 408 THR A CA 1
ATOM 3138 C C . THR A 1 408 ? -2.378 2.205 -21.361 1.00 92.88 408 THR A C 1
ATOM 3140 O O . THR A 1 408 ? -1.488 1.376 -21.198 1.00 92.88 408 THR A O 1
ATOM 3143 N N . ARG A 1 409 ? -3.605 1.878 -21.775 1.00 92.00 409 ARG A N 1
ATOM 3144 C CA . ARG A 1 409 ? -4.057 0.499 -21.923 1.00 92.00 409 ARG A CA 1
ATOM 3145 C C . ARG A 1 409 ? -3.210 -0.267 -22.942 1.00 92.00 409 ARG A C 1
ATOM 3147 O O . ARG A 1 409 ? -3.012 0.209 -24.064 1.00 92.00 409 ARG A O 1
ATOM 3154 N N . ARG A 1 410 ? -2.743 -1.453 -22.561 1.00 93.06 410 ARG A N 1
ATOM 3155 C CA . ARG A 1 410 ? -2.067 -2.428 -23.425 1.00 93.06 410 ARG A CA 1
ATOM 3156 C C . ARG A 1 410 ? -2.660 -3.809 -23.189 1.00 93.06 410 ARG A C 1
ATOM 3158 O O . ARG A 1 410 ? -2.946 -4.167 -22.053 1.00 93.06 410 ARG A O 1
ATOM 3165 N N . GLU A 1 411 ? -2.865 -4.553 -24.263 1.00 93.94 411 GLU A N 1
ATOM 3166 C CA . GLU A 1 411 ? -3.148 -5.985 -24.192 1.00 93.94 411 GLU A CA 1
ATOM 3167 C C . GLU A 1 411 ? -1.811 -6.720 -24.243 1.00 93.94 411 GLU A C 1
ATOM 3169 O O . GLU A 1 411 ? -1.032 -6.499 -25.168 1.00 93.94 411 GLU A O 1
ATOM 3174 N N . ILE A 1 412 ? -1.512 -7.497 -23.204 1.00 95.00 412 ILE A N 1
ATOM 3175 C CA . ILE A 1 412 ? -0.225 -8.163 -22.999 1.00 95.00 412 ILE A CA 1
ATOM 3176 C C . ILE A 1 412 ? -0.512 -9.578 -22.519 1.00 95.00 412 ILE A C 1
ATOM 3178 O O . ILE A 1 412 ? -1.211 -9.754 -21.522 1.00 95.00 412 ILE A O 1
ATOM 3182 N N . SER A 1 413 ? 0.038 -10.575 -23.203 1.00 93.69 413 SER A N 1
ATOM 3183 C CA . SER A 1 413 ? -0.033 -11.961 -22.744 1.00 93.69 413 SER A CA 1
ATOM 3184 C C . SER A 1 413 ? 1.194 -12.295 -21.911 1.00 93.69 413 SER A C 1
ATOM 3186 O O . SER A 1 413 ? 2.304 -11.910 -22.268 1.00 93.69 413 SER A O 1
ATOM 3188 N N . THR A 1 414 ? 0.999 -12.986 -20.793 1.00 92.81 414 THR A N 1
ATOM 3189 C CA . THR A 1 414 ? 2.109 -13.625 -20.081 1.00 92.81 414 THR A CA 1
ATOM 3190 C C . THR A 1 414 ? 2.675 -14.764 -20.920 1.00 92.81 414 TH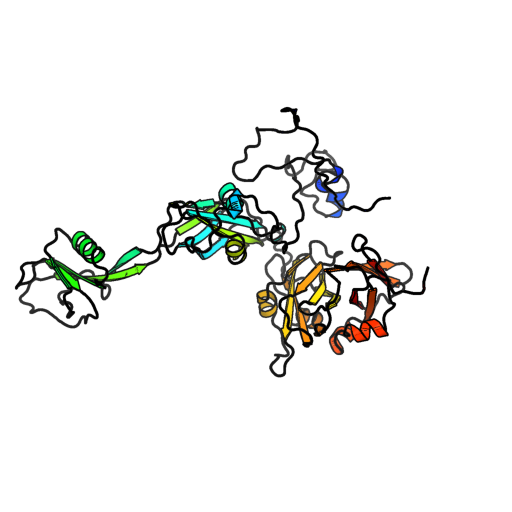R A C 1
ATOM 3192 O O . THR A 1 414 ? 1.974 -15.398 -21.712 1.00 92.81 414 THR A O 1
ATOM 3195 N N . GLU A 1 415 ? 3.956 -15.041 -20.733 1.00 91.44 415 GLU A N 1
ATOM 3196 C CA . GLU A 1 415 ? 4.668 -16.043 -21.515 1.00 91.44 415 GLU A CA 1
ATOM 3197 C C . GLU A 1 415 ? 4.427 -17.458 -20.976 1.00 91.44 415 GLU A C 1
ATOM 3199 O O . GLU A 1 415 ? 4.113 -17.671 -19.804 1.00 91.44 415 GLU A O 1
ATOM 3204 N N . SER A 1 416 ? 4.580 -18.459 -21.843 1.00 87.00 416 SER A N 1
ATOM 3205 C CA . SER A 1 416 ? 4.559 -19.873 -21.430 1.00 87.00 416 SER A CA 1
ATOM 3206 C C . SER A 1 416 ? 5.940 -20.385 -21.005 1.00 87.00 416 SER A C 1
ATOM 3208 O O . SER A 1 416 ? 6.049 -21.406 -20.327 1.00 87.00 416 SER A O 1
ATOM 3210 N N . THR A 1 417 ? 6.990 -19.658 -21.385 1.00 86.12 417 THR A N 1
ATOM 3211 C CA . THR A 1 417 ? 8.394 -19.959 -21.105 1.00 86.12 417 THR A CA 1
ATOM 3212 C C . THR A 1 417 ? 9.016 -18.861 -20.258 1.00 86.12 417 THR A C 1
ATOM 3214 O O . THR A 1 417 ? 8.636 -17.696 -20.359 1.00 86.12 417 THR A O 1
ATOM 3217 N N . GLU A 1 418 ? 9.986 -19.228 -19.421 1.00 83.25 418 GLU A N 1
ATOM 3218 C CA . GLU A 1 418 ? 10.672 -18.281 -18.543 1.00 83.25 418 GLU A CA 1
ATOM 3219 C C . GLU A 1 418 ? 11.410 -17.201 -19.349 1.00 83.25 418 GLU A C 1
ATOM 3221 O O . GLU A 1 418 ? 12.198 -17.512 -20.243 1.00 83.25 418 GLU A O 1
ATOM 3226 N N . VAL A 1 419 ? 11.168 -15.934 -18.997 1.00 84.06 419 VAL A N 1
ATOM 3227 C CA . VAL A 1 419 ? 11.857 -14.775 -19.572 1.00 84.06 419 VAL A CA 1
ATOM 3228 C C . VAL A 1 419 ? 12.869 -14.235 -18.576 1.00 84.06 419 VAL A C 1
ATOM 3230 O O . VAL A 1 419 ? 12.545 -13.929 -17.431 1.00 84.06 419 VAL A O 1
ATOM 3233 N N . THR A 1 420 ? 14.109 -14.077 -19.024 1.00 78.31 420 THR A N 1
ATOM 3234 C CA . THR A 1 420 ? 15.265 -13.773 -18.167 1.00 78.31 420 THR A CA 1
ATOM 3235 C C . THR A 1 420 ? 15.459 -12.281 -17.877 1.00 78.31 420 THR A C 1
ATOM 3237 O O . THR A 1 420 ? 16.543 -11.871 -17.474 1.00 78.31 420 THR A O 1
ATOM 3240 N N . ILE A 1 421 ? 14.449 -11.429 -18.065 1.00 73.25 421 ILE A N 1
ATOM 3241 C CA . ILE A 1 421 ? 14.547 -9.981 -17.811 1.00 73.25 421 ILE A CA 1
ATOM 3242 C C . ILE A 1 421 ? 14.118 -9.671 -16.369 1.00 73.25 421 ILE A C 1
ATOM 3244 O O . ILE A 1 421 ? 12.996 -9.964 -15.972 1.00 73.25 421 ILE A O 1
ATOM 3248 N N . SER A 1 422 ? 15.000 -9.031 -15.591 1.00 68.62 422 SER A N 1
ATOM 3249 C CA . SER A 1 422 ? 14.709 -8.600 -14.207 1.00 68.62 422 SER A CA 1
ATOM 3250 C C . SER A 1 422 ? 14.265 -7.144 -14.108 1.00 68.62 422 SER A C 1
ATOM 3252 O O . SER A 1 422 ? 13.424 -6.799 -13.281 1.00 68.62 422 SER A O 1
ATOM 3254 N N . SER A 1 423 ? 14.849 -6.265 -14.922 1.00 72.44 423 SER A N 1
ATOM 3255 C CA . SER A 1 423 ? 14.458 -4.862 -14.982 1.00 72.44 423 SER A CA 1
ATOM 3256 C C . SER A 1 423 ? 14.823 -4.241 -16.321 1.00 72.44 423 SER A C 1
ATOM 3258 O O . SER A 1 423 ? 15.730 -4.701 -17.018 1.00 72.44 423 SER A O 1
ATOM 3260 N N . MET A 1 424 ? 14.124 -3.164 -16.665 1.00 68.38 424 MET A N 1
ATOM 3261 C CA . MET A 1 424 ? 14.359 -2.421 -17.892 1.00 68.38 424 MET A CA 1
ATOM 3262 C C . MET A 1 424 ? 14.232 -0.920 -17.646 1.00 68.38 424 MET A C 1
ATOM 3264 O O . MET A 1 424 ? 13.383 -0.458 -16.883 1.00 68.38 424 MET A O 1
ATOM 3268 N N . ARG A 1 425 ? 15.067 -0.142 -18.325 1.00 73.38 425 ARG A N 1
ATOM 3269 C CA . ARG A 1 425 ? 14.977 1.312 -18.393 1.00 73.38 425 ARG A CA 1
ATOM 3270 C C . ARG A 1 425 ? 14.947 1.733 -19.850 1.00 73.38 425 ARG A C 1
ATOM 3272 O O . ARG A 1 425 ? 15.763 1.279 -20.639 1.00 73.38 425 ARG A O 1
ATOM 3279 N N . ILE A 1 426 ? 14.030 2.634 -20.178 1.00 75.19 426 ILE A N 1
ATOM 3280 C CA . ILE A 1 426 ? 13.904 3.194 -21.523 1.00 75.19 426 ILE A CA 1
ATOM 3281 C C . ILE A 1 426 ? 14.092 4.701 -21.423 1.00 75.19 426 ILE A C 1
ATOM 3283 O O . ILE A 1 426 ? 13.375 5.373 -20.676 1.00 75.19 426 ILE A O 1
ATOM 3287 N N . THR A 1 427 ? 15.056 5.236 -22.158 1.00 75.38 427 THR A N 1
ATOM 3288 C CA . THR A 1 427 ? 15.319 6.672 -22.271 1.00 75.38 427 THR A CA 1
ATOM 3289 C C . THR A 1 427 ? 15.102 7.118 -23.706 1.00 75.38 427 THR A C 1
ATOM 3291 O O . THR A 1 427 ? 15.414 6.385 -24.636 1.00 75.38 427 THR A O 1
ATOM 3294 N N . ARG A 1 428 ? 14.554 8.321 -23.887 1.00 75.44 428 ARG A N 1
ATOM 3295 C CA . ARG A 1 428 ? 14.386 8.951 -25.199 1.00 75.44 428 ARG A CA 1
ATOM 3296 C C . ARG A 1 428 ? 15.196 10.233 -25.210 1.00 75.44 428 ARG A C 1
ATOM 3298 O O . ARG A 1 428 ? 14.995 11.076 -24.336 1.00 75.44 428 ARG A O 1
ATOM 3305 N N . GLU A 1 429 ? 16.067 10.373 -26.193 1.00 76.88 429 GLU A N 1
ATOM 3306 C CA . GLU A 1 429 ? 16.862 11.572 -26.415 1.00 76.88 429 GLU A CA 1
ATOM 3307 C C . GLU A 1 429 ? 16.510 12.169 -27.775 1.00 76.88 429 GLU A C 1
ATOM 3309 O O . GLU A 1 429 ? 16.414 11.464 -28.777 1.00 76.88 429 GLU A O 1
ATOM 3314 N N . SER A 1 430 ? 16.296 13.483 -27.815 1.00 72.12 430 SER A N 1
ATOM 3315 C CA . SER A 1 430 ? 16.088 14.186 -29.079 1.00 72.12 430 SER A CA 1
ATOM 3316 C C . SER A 1 430 ? 17.428 14.589 -29.676 1.00 72.12 430 SER A C 1
ATOM 3318 O O . SER A 1 430 ? 18.120 15.456 -29.141 1.00 72.12 430 SER A O 1
ATOM 3320 N N . LEU A 1 431 ? 17.779 13.978 -30.806 1.00 71.56 431 LEU A N 1
ATOM 3321 C CA . LEU A 1 431 ? 19.012 14.224 -31.553 1.00 71.56 431 LEU A CA 1
ATOM 3322 C C . LEU A 1 431 ? 18.731 15.061 -32.800 1.00 71.56 431 LEU A C 1
ATOM 3324 O O . LEU A 1 431 ? 17.595 15.179 -33.239 1.00 71.56 431 LEU A O 1
ATOM 3328 N N . LEU A 1 432 ? 19.763 15.641 -33.419 1.00 66.44 432 LEU A N 1
ATOM 3329 C CA . LEU A 1 432 ? 19.614 16.514 -34.596 1.00 66.44 432 LEU A CA 1
ATOM 3330 C C . LEU A 1 432 ? 18.885 15.846 -35.779 1.00 66.44 432 LEU A C 1
ATOM 3332 O O . LEU A 1 432 ? 18.132 16.533 -36.468 1.00 66.44 432 LEU A O 1
ATOM 3336 N N . LEU A 1 433 ? 19.067 14.535 -35.974 1.00 68.69 433 LEU A N 1
ATOM 3337 C CA . LEU A 1 433 ? 18.541 13.761 -37.110 1.00 68.69 433 LEU A CA 1
ATOM 3338 C C . LEU A 1 433 ? 17.223 13.016 -36.824 1.00 68.69 433 LEU A C 1
ATOM 3340 O O . LEU A 1 433 ? 16.635 12.456 -37.739 1.00 68.69 433 LEU A O 1
ATOM 3344 N N . GLY A 1 434 ? 16.736 13.028 -35.583 1.00 74.50 434 GLY A N 1
ATOM 3345 C CA . GLY A 1 434 ? 15.562 12.263 -35.158 1.00 74.50 434 GLY A CA 1
ATOM 3346 C C . GLY A 1 434 ? 15.573 12.073 -33.648 1.00 74.50 434 GLY A C 1
ATOM 3347 O O . GLY A 1 434 ? 16.428 12.639 -32.969 1.00 74.50 434 GLY A O 1
ATOM 3348 N N . ASP A 1 435 ? 14.635 11.306 -33.113 1.00 79.50 435 ASP A N 1
ATOM 3349 C CA . ASP A 1 435 ? 14.751 10.856 -31.729 1.00 79.50 435 ASP A CA 1
ATOM 3350 C C . ASP A 1 435 ? 15.477 9.510 -31.682 1.00 79.50 435 ASP A C 1
ATOM 3352 O O . ASP A 1 435 ? 15.349 8.685 -32.585 1.00 79.50 435 ASP A O 1
ATOM 3356 N N . GLU A 1 436 ? 16.247 9.297 -30.624 1.00 84.31 436 GLU A N 1
ATOM 3357 C CA . GLU A 1 436 ? 16.845 8.009 -30.301 1.00 84.31 436 GLU A CA 1
ATOM 3358 C C . GLU A 1 436 ? 16.176 7.464 -29.044 1.00 84.31 436 GLU A C 1
ATOM 3360 O O . GLU A 1 436 ? 15.989 8.185 -28.055 1.00 84.31 436 GLU A O 1
ATOM 3365 N N . ILE A 1 437 ? 15.786 6.192 -29.084 1.00 86.69 437 ILE A N 1
ATOM 3366 C CA . ILE A 1 437 ? 15.350 5.469 -27.893 1.00 86.69 437 ILE A CA 1
ATOM 3367 C C . ILE A 1 437 ? 16.437 4.483 -27.503 1.00 86.69 437 ILE A C 1
ATOM 3369 O O . ILE A 1 437 ? 16.796 3.609 -28.285 1.00 86.69 437 ILE A O 1
ATOM 3373 N N . THR A 1 438 ? 16.901 4.591 -26.264 1.00 83.62 438 THR A N 1
ATOM 3374 C CA . THR A 1 438 ? 17.872 3.672 -25.680 1.00 83.62 438 THR A CA 1
ATOM 3375 C C . THR A 1 438 ? 17.180 2.836 -24.623 1.00 83.62 438 THR A C 1
ATOM 3377 O O . THR A 1 438 ? 16.622 3.353 -23.651 1.00 83.62 438 THR A O 1
ATOM 3380 N N . VAL A 1 439 ? 17.214 1.527 -24.824 1.00 82.62 439 VAL A N 1
ATOM 3381 C CA . VAL A 1 439 ? 16.748 0.526 -23.875 1.00 82.62 439 VAL A CA 1
ATOM 3382 C C . VAL A 1 439 ? 17.945 -0.055 -23.163 1.00 82.62 439 VAL A C 1
ATOM 3384 O O . VAL A 1 439 ? 18.961 -0.360 -23.769 1.00 82.62 439 VAL A O 1
ATOM 3387 N N . THR A 1 440 ? 17.838 -0.153 -21.851 1.00 77.62 440 THR A N 1
ATOM 3388 C CA . THR A 1 440 ? 18.872 -0.636 -20.950 1.00 77.62 440 THR A CA 1
ATOM 3389 C C . THR A 1 440 ? 18.234 -1.715 -20.085 1.00 77.62 440 THR A C 1
ATOM 3391 O O . THR A 1 440 ? 17.387 -1.410 -19.245 1.00 77.62 440 THR A O 1
ATOM 3394 N N . THR A 1 441 ? 18.609 -2.969 -20.317 1.00 71.31 441 THR A N 1
ATOM 3395 C CA . THR A 1 441 ? 17.959 -4.152 -19.740 1.00 71.31 441 THR A CA 1
ATOM 3396 C C . THR A 1 441 ? 18.924 -4.920 -18.849 1.00 71.31 441 THR A C 1
ATOM 3398 O O . THR A 1 441 ? 20.070 -5.179 -19.223 1.00 71.31 441 THR A O 1
ATOM 3401 N N . GLN A 1 442 ? 18.455 -5.305 -17.664 1.00 73.94 442 GLN A N 1
ATOM 3402 C CA . GLN A 1 442 ? 19.172 -6.187 -16.752 1.00 73.94 442 GLN A CA 1
ATOM 3403 C C . GLN A 1 442 ? 18.573 -7.592 -16.811 1.00 73.94 442 GLN A C 1
ATOM 3405 O O . GLN A 1 442 ? 17.375 -7.773 -16.577 1.00 73.94 442 GLN A O 1
ATOM 3410 N N . MET A 1 443 ? 19.412 -8.594 -17.066 1.00 70.56 443 MET A N 1
ATOM 3411 C CA . MET A 1 443 ? 18.988 -9.992 -17.136 1.00 70.56 443 MET A CA 1
ATOM 3412 C C . MET A 1 443 ? 19.275 -10.745 -15.829 1.00 70.56 443 MET A C 1
ATOM 3414 O O . MET A 1 443 ? 20.241 -10.435 -15.133 1.00 70.56 443 MET A O 1
ATOM 3418 N N . THR A 1 444 ? 18.428 -11.716 -15.484 1.00 68.31 444 THR A N 1
ATOM 3419 C CA . THR A 1 444 ? 18.608 -12.639 -14.353 1.00 68.31 444 THR A CA 1
ATOM 3420 C C . THR A 1 444 ? 19.668 -13.689 -14.658 1.00 68.31 444 THR A C 1
ATOM 3422 O O . THR A 1 444 ? 20.472 -14.008 -13.786 1.00 68.31 444 THR A O 1
ATOM 3425 N N . ASN A 1 445 ? 19.710 -14.167 -15.905 1.00 71.06 445 ASN A N 1
ATOM 3426 C CA . ASN A 1 445 ? 20.660 -15.158 -16.398 1.00 71.06 445 ASN A CA 1
ATOM 3427 C C . ASN A 1 445 ? 21.296 -14.701 -17.721 1.00 71.06 445 ASN A C 1
ATOM 3429 O O . ASN A 1 445 ? 20.751 -13.852 -18.425 1.00 71.06 445 ASN A O 1
ATOM 3433 N N . VAL A 1 446 ? 22.450 -15.278 -18.064 1.00 75.31 446 VAL A N 1
ATOM 3434 C CA . VAL A 1 446 ? 23.079 -15.083 -19.382 1.00 75.31 446 VAL A CA 1
ATOM 3435 C C . VAL A 1 446 ? 22.211 -15.673 -20.493 1.00 75.31 446 VAL A C 1
ATOM 3437 O O . VAL A 1 446 ? 21.505 -16.657 -20.273 1.00 75.31 446 VAL A O 1
ATOM 3440 N N . GLY A 1 447 ? 22.253 -15.082 -21.683 1.00 86.56 447 GLY A N 1
ATOM 3441 C CA . GLY A 1 447 ? 21.481 -15.592 -22.809 1.00 86.56 447 GLY A CA 1
ATOM 3442 C C . GLY A 1 447 ? 21.227 -14.563 -23.896 1.00 86.56 447 GLY A C 1
ATOM 3443 O O . GLY A 1 447 ? 22.086 -13.734 -24.197 1.00 86.56 447 GLY A O 1
ATOM 3444 N N . TYR A 1 448 ? 20.061 -14.631 -24.518 1.00 88.69 448 TYR A N 1
ATOM 3445 C CA . TYR A 1 448 ? 19.714 -13.785 -25.651 1.00 88.69 448 TYR A CA 1
ATOM 3446 C C . TYR A 1 448 ? 18.624 -12.782 -25.294 1.00 88.69 448 TYR A C 1
ATOM 3448 O O . TYR A 1 448 ? 17.716 -13.092 -24.528 1.00 88.69 448 TYR A O 1
ATOM 3456 N N . LEU A 1 449 ? 18.739 -11.582 -25.856 1.00 90.94 449 LEU A N 1
ATOM 3457 C CA . LEU A 1 449 ? 17.796 -10.482 -25.709 1.00 90.94 449 LEU A CA 1
ATOM 3458 C C . LEU A 1 449 ? 17.295 -10.067 -27.093 1.00 90.94 449 LEU A C 1
ATOM 3460 O O . LEU A 1 449 ? 18.085 -9.911 -28.025 1.00 90.94 449 LEU A O 1
ATOM 3464 N N . TRP A 1 450 ? 15.992 -9.848 -27.197 1.00 94.62 450 TRP A N 1
ATOM 3465 C CA . TRP A 1 450 ? 15.316 -9.348 -28.388 1.00 94.62 450 TRP A CA 1
ATOM 3466 C C . TRP A 1 450 ? 14.473 -8.154 -27.981 1.00 94.62 450 TRP A C 1
ATOM 3468 O O . TRP A 1 450 ? 13.656 -8.269 -27.071 1.00 94.62 450 TRP A O 1
ATOM 3478 N N . CYS A 1 451 ? 14.677 -7.014 -28.632 1.00 94.56 451 CYS A N 1
ATOM 3479 C CA . CYS A 1 451 ? 13.935 -5.786 -28.372 1.00 94.56 451 CYS A CA 1
ATOM 3480 C C . CYS A 1 451 ? 13.522 -5.155 -29.696 1.00 94.56 451 CYS A C 1
ATOM 3482 O O . CYS A 1 451 ? 14.359 -5.017 -30.585 1.00 94.56 451 CYS A O 1
ATOM 3484 N N . GLU A 1 452 ? 12.272 -4.711 -29.794 1.00 95.12 452 GLU A N 1
ATOM 3485 C CA . GLU A 1 452 ? 11.762 -4.031 -30.986 1.00 95.12 452 GLU A CA 1
ATOM 3486 C C . GLU A 1 452 ? 10.919 -2.808 -30.619 1.00 95.12 452 GLU A C 1
ATOM 3488 O O . GLU A 1 452 ? 10.218 -2.787 -29.600 1.00 95.12 452 GLU A O 1
ATOM 3493 N N . SER A 1 453 ? 11.012 -1.773 -31.454 1.00 94.50 453 SER A N 1
ATOM 3494 C CA . SER A 1 453 ? 10.284 -0.519 -31.296 1.00 94.50 453 SER A CA 1
ATOM 3495 C C . SER A 1 453 ? 9.011 -0.511 -32.142 1.00 94.50 453 SER A C 1
ATOM 3497 O O . SER A 1 453 ? 9.017 -0.798 -33.336 1.00 94.50 453 SER A O 1
ATOM 3499 N N . PHE A 1 454 ? 7.894 -0.125 -31.532 1.00 94.38 454 PHE A N 1
ATOM 3500 C CA . PHE A 1 454 ? 6.591 -0.089 -32.187 1.00 94.38 454 PHE A CA 1
ATOM 3501 C C . PHE A 1 454 ? 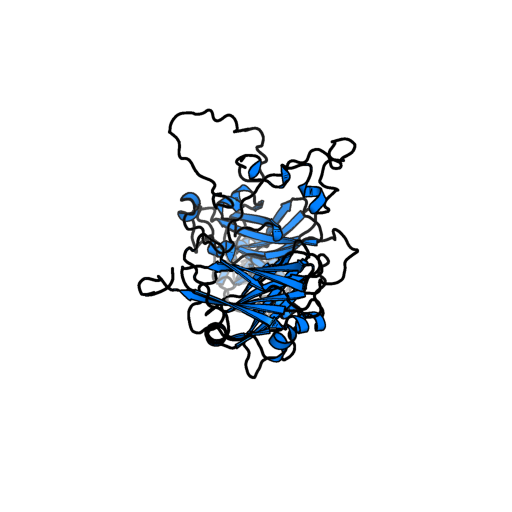5.925 1.265 -31.980 1.00 94.38 454 PHE A C 1
ATOM 3503 O O . PHE A 1 454 ? 5.997 1.811 -30.879 1.00 94.38 454 PHE A O 1
ATOM 3510 N N . PRO A 1 455 ? 5.190 1.804 -32.967 1.00 93.50 455 PRO A N 1
ATOM 3511 C CA . PRO A 1 455 ? 4.334 2.956 -32.723 1.00 93.50 455 PRO A CA 1
ATOM 3512 C C . PRO A 1 455 ? 3.344 2.660 -31.584 1.00 93.50 455 PRO A C 1
ATOM 3514 O O . PRO A 1 455 ? 2.584 1.691 -31.651 1.00 93.50 455 PRO A O 1
ATOM 3517 N N . SER A 1 456 ? 3.290 3.512 -30.557 1.00 91.06 456 SER A N 1
ATOM 3518 C CA . SER A 1 456 ? 2.438 3.326 -29.367 1.00 91.06 456 SER A CA 1
ATOM 3519 C C . SER A 1 456 ? 0.951 3.183 -29.717 1.00 91.06 456 SER A C 1
ATOM 3521 O O . SER A 1 456 ? 0.173 2.578 -28.979 1.00 91.06 456 SER A O 1
ATOM 3523 N N . LEU A 1 457 ? 0.522 3.762 -30.846 1.00 89.94 457 LEU A N 1
ATOM 3524 C CA . LEU A 1 457 ? -0.837 3.597 -31.360 1.00 89.94 457 LEU A CA 1
ATOM 3525 C C . LEU A 1 457 ? -1.125 2.139 -31.744 1.00 89.94 457 LEU A C 1
ATOM 3527 O O . LEU A 1 457 ? -2.188 1.639 -31.383 1.00 89.94 457 LEU A O 1
ATOM 3531 N N . ASN A 1 458 ? -0.176 1.462 -32.394 1.00 92.31 458 ASN A N 1
ATOM 3532 C CA . ASN A 1 458 ? -0.323 0.068 -32.808 1.00 92.31 458 ASN A CA 1
ATOM 3533 C C . ASN A 1 458 ? -0.406 -0.843 -31.585 1.00 92.31 458 ASN A C 1
ATOM 3535 O O . ASN A 1 458 ? -1.322 -1.648 -31.505 1.00 92.31 458 ASN A O 1
ATOM 3539 N N . MET A 1 459 ? 0.460 -0.644 -30.587 1.00 93.44 459 MET A N 1
ATOM 3540 C CA . MET A 1 459 ? 0.452 -1.450 -29.353 1.00 93.44 459 MET A CA 1
ATOM 3541 C C . MET A 1 459 ? -0.849 -1.324 -28.555 1.00 93.44 459 MET A C 1
ATOM 3543 O O . MET A 1 459 ? -1.273 -2.248 -27.869 1.00 93.44 459 MET A O 1
ATOM 3547 N N . ARG A 1 460 ? -1.523 -0.178 -28.656 1.00 89.19 460 ARG A N 1
ATOM 3548 C CA . ARG A 1 460 ? -2.836 0.035 -28.039 1.00 89.19 460 ARG A CA 1
ATOM 3549 C C . ARG A 1 460 ? -3.985 -0.594 -28.830 1.00 89.19 460 ARG A C 1
ATOM 3551 O O . ARG A 1 460 ? -4.988 -0.955 -28.227 1.00 89.19 460 ARG A O 1
ATOM 3558 N N . GLN A 1 461 ? -3.880 -0.657 -30.157 1.00 87.69 461 GLN A N 1
ATOM 3559 C CA . GLN A 1 461 ? -4.948 -1.162 -31.030 1.00 87.69 461 GLN A CA 1
ATOM 3560 C C . GLN A 1 461 ? -4.857 -2.667 -31.287 1.00 87.69 461 GLN A C 1
ATOM 3562 O O . GLN A 1 461 ? -5.890 -3.316 -31.410 1.00 87.69 461 GLN A O 1
ATOM 3567 N N . LEU A 1 462 ? -3.640 -3.195 -31.402 1.00 88.69 462 LEU A N 1
ATOM 3568 C CA . LEU A 1 462 ? -3.349 -4.570 -31.811 1.00 88.69 462 LEU A CA 1
ATOM 3569 C C . LEU A 1 462 ? -2.818 -5.435 -30.660 1.00 88.69 462 LEU A C 1
ATOM 3571 O O . LEU A 1 462 ? -2.704 -6.642 -30.829 1.00 88.69 462 LEU A O 1
A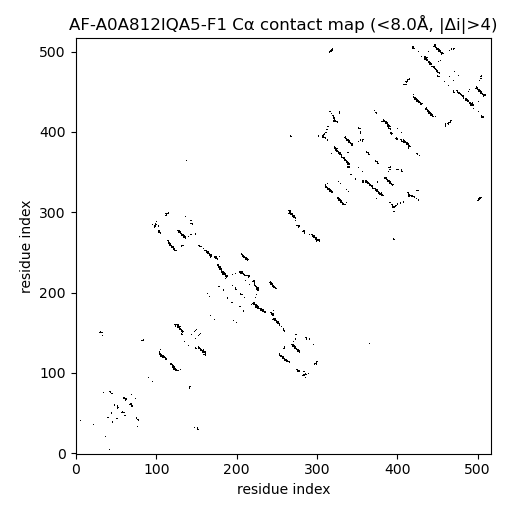TOM 3575 N N . GLY A 1 463 ? -2.499 -4.825 -29.516 1.00 90.81 463 GLY A N 1
ATOM 3576 C CA . GLY A 1 463 ? -1.809 -5.493 -28.417 1.00 90.81 463 GLY A CA 1
ATOM 3577 C C . GLY A 1 463 ? -0.293 -5.527 -28.601 1.00 90.81 463 GLY A C 1
ATOM 3578 O O . GLY A 1 463 ? 0.255 -5.052 -29.601 1.00 90.81 463 GLY A O 1
ATOM 3579 N N . VAL A 1 464 ? 0.381 -6.041 -27.580 1.00 94.50 464 VAL A N 1
ATOM 3580 C CA . VAL A 1 464 ? 1.831 -6.228 -27.540 1.00 94.50 464 VAL A CA 1
ATOM 3581 C C . VAL A 1 464 ? 2.173 -7.611 -28.109 1.00 94.50 464 VAL A C 1
ATOM 3583 O O . VAL A 1 464 ? 1.526 -8.582 -27.712 1.00 94.50 464 VAL A O 1
ATOM 3586 N N . PRO A 1 465 ? 3.161 -7.724 -29.019 1.00 93.69 465 PRO A N 1
ATOM 3587 C CA . PRO A 1 465 ? 3.619 -9.015 -29.526 1.00 93.69 465 PRO A CA 1
ATOM 3588 C C . PRO A 1 465 ? 4.142 -9.923 -28.409 1.00 93.69 465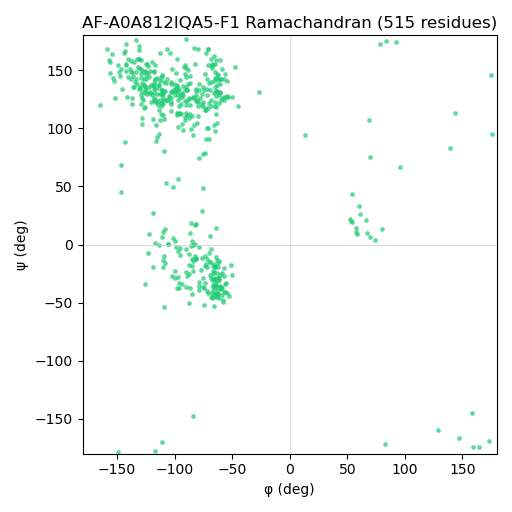 PRO A C 1
ATOM 3590 O O . PRO A 1 465 ? 4.805 -9.446 -27.488 1.00 93.69 465 PRO A O 1
ATOM 3593 N N . ASP A 1 466 ? 3.869 -11.222 -28.516 1.00 92.81 466 ASP A N 1
ATOM 3594 C CA . ASP A 1 466 ? 4.418 -12.229 -27.605 1.00 92.81 466 ASP A CA 1
ATOM 3595 C C . ASP A 1 466 ? 5.924 -12.454 -27.829 1.00 92.81 466 ASP A C 1
ATOM 3597 O O . ASP A 1 466 ? 6.521 -12.000 -28.814 1.00 92.81 466 ASP A O 1
ATOM 3601 N N . GLY A 1 467 ? 6.554 -13.168 -26.897 1.00 91.62 467 GLY A N 1
ATOM 3602 C CA . GLY A 1 467 ? 7.979 -13.464 -26.932 1.00 91.62 467 GLY A CA 1
ATOM 3603 C C . GLY A 1 467 ? 8.412 -14.194 -28.204 1.00 91.62 467 GLY A C 1
ATOM 3604 O O . GLY A 1 467 ? 9.439 -13.843 -28.780 1.00 91.62 467 GLY A O 1
ATOM 3605 N N . ALA A 1 468 ? 7.622 -15.152 -28.691 1.00 91.62 468 ALA A N 1
ATOM 3606 C CA . ALA A 1 468 ? 7.933 -15.887 -29.918 1.00 91.62 468 ALA A CA 1
ATOM 3607 C C . ALA A 1 468 ? 7.947 -14.966 -31.149 1.00 91.62 468 ALA A C 1
ATOM 3609 O O . ALA A 1 468 ? 8.848 -15.048 -31.982 1.00 91.62 468 ALA A O 1
ATOM 3610 N N . THR A 1 469 ? 6.986 -14.044 -31.236 1.00 93.75 469 THR A N 1
ATOM 3611 C CA . THR A 1 469 ? 6.927 -13.044 -32.304 1.00 93.75 469 THR A CA 1
ATOM 3612 C C . THR A 1 469 ? 8.104 -12.078 -32.209 1.00 93.75 469 THR A C 1
ATOM 3614 O O . THR A 1 469 ? 8.734 -11.789 -33.223 1.00 93.75 469 THR A O 1
ATOM 3617 N N . LEU A 1 470 ? 8.449 -11.605 -31.004 1.00 93.88 470 LEU A N 1
ATOM 3618 C CA . LEU A 1 470 ? 9.616 -10.739 -30.799 1.00 93.88 470 LEU A CA 1
ATOM 3619 C C . LEU A 1 470 ? 10.925 -11.432 -31.203 1.00 93.88 470 LEU A C 1
ATOM 3621 O O . LEU A 1 470 ? 11.784 -10.785 -31.793 1.00 93.88 470 LEU A O 1
ATOM 3625 N N . GLN A 1 471 ? 11.071 -12.733 -30.949 1.00 93.81 471 GLN A N 1
ATOM 3626 C CA . GLN A 1 471 ? 12.247 -13.503 -31.372 1.00 93.81 471 GLN A CA 1
ATOM 3627 C C . GLN A 1 471 ? 12.382 -13.628 -32.899 1.00 93.81 471 GLN A C 1
ATOM 3629 O O . GLN A 1 471 ? 13.507 -13.725 -33.393 1.00 93.81 471 GLN A O 1
ATOM 3634 N N . ASP A 1 472 ? 11.264 -13.626 -33.632 1.00 93.94 472 ASP A N 1
ATOM 3635 C CA . ASP A 1 472 ? 11.236 -13.729 -35.098 1.00 93.94 472 ASP A CA 1
ATOM 3636 C C . ASP A 1 472 ? 11.566 -12.395 -35.786 1.00 93.94 472 ASP A C 1
ATOM 3638 O O . ASP A 1 472 ? 12.279 -12.364 -36.790 1.00 93.94 472 ASP A O 1
ATOM 3642 N N . ILE A 1 473 ? 11.073 -11.280 -35.235 1.00 92.81 473 ILE A N 1
ATOM 3643 C CA . ILE A 1 473 ? 11.152 -9.968 -35.898 1.00 92.81 473 ILE A CA 1
ATOM 3644 C C . ILE A 1 473 ? 12.287 -9.078 -35.391 1.00 92.81 473 ILE A C 1
ATOM 3646 O O . ILE A 1 473 ? 12.779 -8.244 -36.150 1.00 92.81 473 ILE A O 1
ATOM 3650 N N . ALA A 1 474 ? 12.691 -9.223 -34.127 1.00 92.88 474 ALA A N 1
ATOM 3651 C CA . ALA A 1 474 ? 13.651 -8.322 -33.505 1.00 92.88 474 ALA A CA 1
ATOM 3652 C C . ALA A 1 474 ? 15.098 -8.809 -33.699 1.00 92.88 474 ALA A C 1
ATOM 3654 O O . ALA A 1 474 ? 15.363 -10.014 -33.767 1.00 92.88 474 ALA A O 1
ATOM 3655 N N . PRO A 1 475 ? 16.083 -7.898 -33.719 1.00 88.94 475 PRO A N 1
ATOM 3656 C CA . PRO A 1 475 ? 17.485 -8.283 -33.755 1.00 88.94 475 PRO A CA 1
ATOM 3657 C C . PRO A 1 475 ? 17.893 -9.032 -32.478 1.00 88.94 475 PRO A C 1
ATOM 3659 O O . PRO A 1 475 ? 17.656 -8.581 -31.357 1.00 88.94 475 PRO A O 1
ATOM 3662 N N . LYS A 1 476 ? 18.566 -10.170 -32.667 1.00 90.19 476 LYS A N 1
ATOM 3663 C CA . LYS A 1 476 ? 19.102 -11.010 -31.590 1.00 90.19 476 LYS A CA 1
ATOM 3664 C C . LYS A 1 476 ? 20.371 -10.391 -30.997 1.00 90.19 476 LYS A C 1
ATOM 3666 O O . LYS A 1 476 ? 21.379 -10.268 -31.694 1.00 90.19 476 LYS A O 1
ATOM 3671 N N . GLN A 1 477 ? 20.360 -10.072 -29.705 1.00 88.69 477 GLN A N 1
ATOM 3672 C CA . GLN A 1 477 ? 21.527 -9.590 -28.960 1.00 88.69 477 GLN A CA 1
ATOM 3673 C C . GLN A 1 477 ? 22.026 -10.649 -27.973 1.00 88.69 477 GLN A C 1
ATOM 3675 O O . GLN A 1 477 ? 21.254 -11.227 -27.212 1.00 88.69 477 GLN A O 1
ATOM 3680 N N . LYS A 1 478 ? 23.340 -10.897 -27.967 1.00 85.88 478 LYS A N 1
ATOM 3681 C CA . LYS A 1 478 ? 23.990 -11.840 -27.048 1.00 85.88 478 LYS A CA 1
ATOM 3682 C C . LYS A 1 478 ? 24.376 -11.144 -25.742 1.00 85.88 478 LYS A C 1
ATOM 3684 O O . LYS A 1 478 ? 25.115 -10.162 -25.766 1.00 85.88 478 LYS A O 1
ATOM 3689 N N . VAL A 1 479 ? 23.929 -11.685 -24.610 1.00 80.75 479 VAL A N 1
ATOM 3690 C CA . VAL A 1 479 ? 24.202 -11.170 -23.262 1.00 80.75 479 VAL A CA 1
ATOM 3691 C C . VAL A 1 479 ? 25.070 -12.164 -22.501 1.00 80.75 479 VAL A C 1
ATOM 3693 O O . VAL A 1 479 ? 24.602 -13.133 -21.907 1.00 80.75 479 VAL A O 1
ATOM 3696 N N . ILE A 1 480 ? 26.377 -11.915 -22.553 1.00 71.81 480 ILE A N 1
ATOM 3697 C CA . ILE A 1 480 ? 27.420 -12.817 -22.041 1.00 71.81 480 ILE A CA 1
ATOM 3698 C C . ILE A 1 480 ? 27.693 -12.678 -20.541 1.00 71.81 480 ILE A C 1
ATOM 3700 O O . ILE A 1 480 ? 28.351 -13.532 -19.953 1.00 71.81 480 ILE A O 1
ATOM 3704 N N . THR A 1 481 ? 27.206 -11.612 -19.906 1.00 66.81 481 THR A N 1
ATOM 3705 C CA . THR A 1 481 ? 27.381 -11.378 -18.472 1.00 66.81 481 THR A CA 1
ATOM 3706 C C . THR A 1 481 ? 26.156 -10.697 -17.880 1.00 66.81 481 THR A C 1
ATOM 3708 O O . THR A 1 481 ? 25.663 -9.709 -18.412 1.00 66.81 481 THR A O 1
ATOM 3711 N N . ILE A 1 482 ? 25.697 -11.201 -16.735 1.00 60.75 482 ILE A N 1
ATOM 3712 C CA . ILE A 1 482 ? 24.619 -10.588 -15.941 1.00 60.75 482 ILE A CA 1
ATOM 3713 C C . ILE A 1 482 ? 25.078 -9.323 -15.192 1.00 60.75 482 ILE A C 1
ATOM 3715 O O . ILE A 1 482 ? 24.263 -8.623 -14.594 1.00 60.75 482 ILE A O 1
ATOM 3719 N N . GLN A 1 483 ? 26.390 -9.042 -15.174 1.00 45.12 483 GLN A N 1
ATOM 3720 C CA . GLN A 1 483 ? 26.959 -7.872 -14.495 1.00 45.12 483 GLN A CA 1
ATOM 3721 C C . GLN A 1 483 ? 26.929 -6.602 -15.353 1.00 45.12 483 GLN A C 1
ATOM 3723 O O . GLN A 1 483 ? 27.057 -5.505 -14.807 1.00 45.12 483 GLN A O 1
ATOM 3728 N N . GLU A 1 484 ? 26.780 -6.733 -16.673 1.00 53.28 484 GLU A N 1
ATOM 3729 C CA . GLU A 1 484 ? 26.683 -5.596 -17.587 1.00 53.28 484 GLU A CA 1
ATOM 3730 C C . GLU A 1 484 ? 25.234 -5.390 -18.002 1.00 53.28 484 GLU A C 1
ATOM 3732 O O . GLU A 1 484 ? 24.485 -6.339 -18.232 1.00 53.28 484 GLU A O 1
ATOM 3737 N N . VAL A 1 485 ? 24.826 -4.126 -18.078 1.00 60.44 485 VAL A N 1
ATOM 3738 C CA . VAL A 1 485 ? 23.487 -3.795 -18.544 1.00 60.44 485 VAL A CA 1
ATOM 3739 C C . VAL A 1 485 ? 23.503 -3.814 -20.063 1.00 60.44 485 VAL A C 1
ATOM 3741 O O . VAL A 1 485 ? 24.312 -3.122 -20.681 1.00 60.44 485 VAL A O 1
ATOM 3744 N N . SER A 1 486 ? 22.627 -4.619 -20.658 1.00 71.06 486 SER A N 1
ATOM 3745 C CA . SER A 1 486 ? 22.549 -4.726 -22.111 1.00 71.06 486 SER A CA 1
ATOM 3746 C C . SER A 1 486 ? 21.808 -3.520 -22.654 1.00 71.06 486 SER A C 1
ATOM 3748 O O . SER A 1 486 ? 20.711 -3.207 -22.191 1.00 71.06 486 SER A O 1
ATOM 3750 N N . ALA A 1 487 ? 22.431 -2.821 -23.598 1.00 78.31 487 ALA A N 1
ATOM 3751 C CA . ALA A 1 487 ? 21.857 -1.641 -24.217 1.00 78.31 487 ALA A CA 1
ATOM 3752 C C . ALA A 1 487 ? 21.489 -1.920 -25.678 1.00 78.31 487 ALA A C 1
ATOM 3754 O O . ALA A 1 487 ? 22.304 -2.462 -26.427 1.00 78.31 487 ALA A O 1
ATOM 3755 N N . VAL A 1 488 ? 20.282 -1.512 -26.066 1.00 85.81 488 VAL A N 1
ATOM 3756 C CA . VAL A 1 488 ? 19.797 -1.479 -27.451 1.00 85.81 488 VAL A CA 1
ATOM 3757 C C . VAL A 1 488 ? 19.406 -0.043 -27.765 1.00 85.81 488 VAL A C 1
ATOM 3759 O O . VAL A 1 488 ? 18.680 0.574 -26.988 1.00 85.81 488 VAL A O 1
ATOM 3762 N N . ALA A 1 489 ? 19.883 0.493 -28.884 1.00 87.12 489 ALA A N 1
ATOM 3763 C CA . ALA A 1 489 ? 19.534 1.832 -29.343 1.00 87.12 489 ALA A CA 1
ATOM 3764 C C . ALA A 1 489 ? 18.740 1.757 -30.650 1.00 87.12 489 ALA A C 1
ATOM 3766 O O . ALA A 1 489 ? 19.094 1.001 -31.555 1.00 87.12 489 ALA A O 1
ATOM 3767 N N . PHE A 1 490 ? 17.694 2.572 -30.742 1.00 89.12 490 PHE A N 1
ATOM 3768 C CA . PHE A 1 490 ? 16.846 2.745 -31.917 1.00 89.12 490 PHE A CA 1
ATOM 3769 C C . PHE A 1 490 ? 17.000 4.192 -32.402 1.00 89.12 490 PHE A C 1
ATOM 3771 O O . PHE A 1 490 ? 16.293 5.074 -31.899 1.00 89.12 490 PHE A O 1
ATOM 3778 N N . PRO A 1 491 ? 17.970 4.469 -33.293 1.00 86.25 491 PRO A N 1
ATOM 3779 C CA . PRO A 1 491 ? 18.223 5.815 -33.789 1.00 86.25 491 PRO A CA 1
ATOM 3780 C C . PRO A 1 491 ? 17.230 6.208 -34.892 1.00 86.25 491 PRO A C 1
ATOM 3782 O O . PRO A 1 491 ? 16.523 5.370 -35.448 1.00 86.25 491 PRO A O 1
ATOM 3785 N N . GLU A 1 492 ? 17.219 7.499 -35.237 1.00 83.50 492 GLU A N 1
ATOM 3786 C CA . GLU A 1 492 ? 16.495 8.049 -36.399 1.00 83.50 492 GLU A CA 1
ATOM 3787 C C . GLU A 1 492 ? 14.965 7.843 -36.372 1.00 83.50 492 GLU A C 1
ATOM 3789 O O . GLU A 1 492 ? 14.303 7.856 -37.411 1.00 83.50 492 GLU A O 1
ATOM 3794 N N . LEU A 1 493 ? 14.369 7.718 -35.182 1.00 86.62 493 LEU A N 1
ATOM 3795 C CA . LEU A 1 493 ? 12.919 7.612 -35.035 1.00 86.62 493 LEU A CA 1
ATOM 3796 C C . LEU A 1 493 ? 12.231 8.956 -35.323 1.00 86.62 493 LEU A C 1
ATOM 3798 O O . LEU A 1 493 ? 12.710 10.030 -34.938 1.00 86.62 493 LEU A O 1
ATOM 3802 N N . ASP A 1 494 ? 11.059 8.898 -35.966 1.00 85.19 494 ASP A N 1
ATOM 3803 C CA . ASP A 1 494 ? 10.242 10.088 -36.238 1.00 85.19 494 ASP A CA 1
ATOM 3804 C C . ASP A 1 494 ? 9.813 10.781 -34.934 1.00 85.19 494 ASP A C 1
ATOM 3806 O O . ASP A 1 494 ? 9.102 10.210 -34.104 1.00 85.19 494 ASP A O 1
ATOM 3810 N N . ARG A 1 495 ? 10.181 12.057 -34.789 1.00 80.75 495 ARG A N 1
ATOM 3811 C CA . ARG A 1 495 ? 9.885 12.866 -33.599 1.00 80.75 495 ARG A CA 1
ATOM 3812 C C . ARG A 1 495 ? 8.390 13.042 -33.339 1.00 80.75 495 ARG A C 1
ATOM 3814 O O . ARG A 1 495 ? 7.990 13.204 -32.188 1.00 80.75 495 ARG A O 1
ATOM 3821 N N . ASN A 1 496 ? 7.567 13.014 -34.386 1.00 82.44 496 ASN A N 1
ATOM 3822 C CA . ASN A 1 496 ? 6.121 13.202 -34.260 1.00 82.44 496 ASN A CA 1
ATOM 3823 C C . ASN A 1 496 ? 5.384 11.921 -33.860 1.00 82.44 496 ASN A C 1
ATOM 3825 O O . ASN A 1 496 ? 4.206 11.969 -33.500 1.00 82.44 496 ASN A O 1
ATOM 3829 N N . THR A 1 497 ? 6.082 10.787 -33.879 1.00 85.31 497 THR A N 1
ATOM 3830 C CA . THR A 1 497 ? 5.528 9.492 -33.515 1.00 85.31 497 THR A CA 1
ATOM 3831 C C . THR A 1 497 ? 5.944 9.121 -32.086 1.00 85.31 497 THR A C 1
ATOM 3833 O O . THR A 1 497 ? 7.062 9.365 -31.621 1.00 85.31 497 THR A O 1
ATOM 3836 N N . SER A 1 498 ? 4.992 8.577 -31.326 1.00 87.44 498 SER A N 1
ATOM 3837 C CA . SER A 1 498 ? 5.277 7.955 -30.029 1.00 87.44 498 SER A CA 1
ATOM 3838 C C . SER A 1 498 ? 5.562 6.480 -30.244 1.00 87.44 498 SER A C 1
ATOM 3840 O O . SER A 1 498 ? 4.824 5.832 -30.987 1.00 87.44 498 SER A O 1
ATOM 3842 N N . TYR A 1 499 ? 6.606 5.977 -29.592 1.00 90.62 499 TYR A N 1
ATOM 3843 C CA . TYR A 1 499 ? 7.028 4.587 -29.683 1.00 90.62 499 TYR A CA 1
ATOM 3844 C C . TYR A 1 499 ? 7.045 3.933 -28.302 1.00 90.62 499 TYR A C 1
ATOM 3846 O O . TYR A 1 499 ? 7.420 4.576 -27.313 1.00 90.62 499 TYR A O 1
ATOM 3854 N N . ASP A 1 500 ? 6.675 2.657 -28.280 1.00 93.31 500 ASP A N 1
ATOM 3855 C CA . ASP A 1 500 ? 6.862 1.729 -27.173 1.00 93.31 500 ASP A CA 1
ATOM 3856 C C . ASP A 1 500 ? 7.937 0.711 -27.588 1.00 93.31 500 ASP A C 1
ATOM 3858 O O . ASP A 1 500 ? 7.927 0.258 -28.731 1.00 93.31 500 ASP A O 1
ATOM 3862 N N . VAL A 1 501 ? 8.842 0.328 -26.686 1.00 94.62 501 VAL A N 1
ATOM 3863 C CA . VAL A 1 501 ? 9.826 -0.736 -26.942 1.00 94.62 501 VAL A CA 1
ATOM 3864 C C . VAL A 1 501 ? 9.528 -1.948 -26.077 1.00 94.62 501 VAL A C 1
ATOM 3866 O O . VAL A 1 501 ? 9.499 -1.851 -24.850 1.00 94.62 501 VAL A O 1
ATOM 3869 N N . TRP A 1 502 ? 9.318 -3.095 -26.709 1.00 96.00 502 TRP A N 1
ATOM 3870 C CA . TRP A 1 502 ? 9.024 -4.342 -26.010 1.00 96.00 502 TRP A CA 1
ATOM 3871 C C . TRP A 1 502 ? 10.161 -5.325 -26.200 1.00 96.00 502 TRP A C 1
ATOM 3873 O O . TRP A 1 502 ? 10.716 -5.430 -27.296 1.00 96.00 502 TRP A O 1
ATOM 3883 N N . CYS A 1 503 ? 10.519 -6.006 -25.114 1.00 94.06 503 CYS A N 1
ATOM 3884 C CA . CYS A 1 503 ? 11.635 -6.934 -25.097 1.00 94.06 503 CYS A CA 1
ATOM 3885 C C . CYS A 1 503 ? 11.238 -8.297 -24.531 1.00 94.06 503 CYS A C 1
ATOM 3887 O O . CYS A 1 503 ? 10.417 -8.390 -23.619 1.00 94.06 503 CYS A O 1
ATOM 3889 N N . THR A 1 504 ? 11.906 -9.336 -25.024 1.00 94.81 504 THR A N 1
ATOM 3890 C CA . THR A 1 504 ? 11.908 -10.685 -24.453 1.00 94.81 504 THR A CA 1
ATOM 3891 C C . THR A 1 504 ? 13.342 -11.193 -24.329 1.00 94.81 504 THR A C 1
ATOM 3893 O O . THR A 1 504 ? 14.256 -10.676 -24.977 1.00 94.81 504 THR A O 1
ATOM 3896 N N . GLY A 1 505 ? 13.555 -12.188 -23.476 1.00 89.06 505 GLY A N 1
ATOM 3897 C CA . GLY A 1 505 ? 14.870 -12.764 -23.238 1.00 89.06 505 GLY A CA 1
ATOM 3898 C C . GLY A 1 505 ? 14.795 -14.244 -22.909 1.00 89.06 505 GLY A C 1
ATOM 3899 O O . GLY A 1 505 ? 13.864 -14.689 -22.247 1.00 89.06 505 GLY A O 1
ATOM 3900 N N . GLU A 1 506 ? 15.793 -14.993 -23.358 1.00 89.19 506 GLU A N 1
ATOM 3901 C CA . GLU A 1 506 ? 15.900 -16.440 -23.167 1.00 89.19 506 GLU A CA 1
ATOM 3902 C C . GLU A 1 506 ? 17.241 -16.765 -22.512 1.00 89.19 506 GLU A C 1
ATOM 3904 O O . GLU A 1 506 ? 18.256 -16.139 -22.824 1.00 89.19 506 GLU A O 1
ATOM 3909 N N . TYR A 1 507 ? 17.262 -17.742 -21.606 1.00 84.69 507 TYR A N 1
ATOM 3910 C CA . TYR A 1 507 ? 18.509 -18.278 -21.066 1.00 84.69 507 TYR A CA 1
ATOM 3911 C C . TYR A 1 507 ? 19.276 -19.069 -22.130 1.00 84.69 507 TYR A C 1
ATOM 3913 O O . TYR A 1 507 ? 18.723 -19.951 -22.781 1.00 84.69 507 TYR A O 1
ATOM 3921 N N . ASN A 1 508 ? 20.575 -18.808 -22.256 1.00 81.94 508 ASN A N 1
ATOM 3922 C CA . ASN A 1 508 ? 21.469 -19.628 -23.062 1.00 81.94 508 ASN A CA 1
ATOM 3923 C C . ASN A 1 508 ? 22.890 -19.543 -22.491 1.00 81.94 508 ASN A C 1
ATOM 3925 O O . ASN A 1 508 ? 23.421 -18.451 -22.301 1.00 81.94 508 ASN A O 1
ATOM 3929 N N . ASP A 1 509 ? 23.507 -20.688 -22.204 1.00 77.19 509 ASP A N 1
ATOM 3930 C CA . ASP A 1 509 ? 24.864 -20.766 -21.648 1.00 77.19 509 ASP A CA 1
ATOM 3931 C C . ASP A 1 509 ? 25.973 -20.695 -22.712 1.00 77.19 509 ASP A C 1
ATOM 3933 O O . ASP A 1 509 ? 27.160 -20.732 -22.382 1.00 77.19 509 ASP A O 1
ATOM 3937 N N . PHE A 1 510 ? 25.579 -20.577 -23.983 1.00 81.62 510 PHE A N 1
ATOM 3938 C CA . PHE A 1 510 ? 26.418 -20.473 -25.172 1.00 81.62 510 PHE A CA 1
ATOM 3939 C C . PHE A 1 510 ? 27.388 -21.640 -25.383 1.00 81.62 510 PHE A C 1
ATOM 3941 O O . PHE A 1 510 ? 28.293 -21.524 -26.210 1.00 81.62 510 PHE A O 1
ATOM 3948 N N . GLN A 1 511 ? 27.218 -22.770 -24.687 1.00 71.31 511 GLN A N 1
ATOM 3949 C CA . GLN A 1 511 ? 28.129 -23.914 -24.825 1.00 71.31 511 GLN A CA 1
ATOM 3950 C C . GLN A 1 511 ? 28.052 -24.561 -26.214 1.00 71.31 511 GLN A C 1
ATOM 3952 O O . GLN A 1 511 ? 29.034 -25.134 -26.677 1.00 71.31 511 GLN A O 1
ATOM 3957 N N . ASN A 1 512 ? 26.907 -24.416 -26.890 1.00 65.19 512 ASN A N 1
ATOM 3958 C CA . ASN A 1 512 ? 26.636 -24.968 -28.220 1.00 65.19 512 ASN A CA 1
ATOM 3959 C C . ASN A 1 512 ? 26.543 -23.891 -29.320 1.00 65.19 512 ASN A C 1
ATOM 3961 O O . ASN A 1 512 ? 26.111 -24.191 -30.432 1.00 65.19 512 ASN A O 1
ATOM 3965 N N . ASP A 1 513 ? 26.926 -22.641 -29.031 1.00 67.12 513 ASP A N 1
ATOM 3966 C CA . ASP A 1 513 ? 27.009 -21.577 -30.039 1.00 67.12 513 ASP A CA 1
ATOM 3967 C C . ASP A 1 513 ? 28.265 -21.785 -30.907 1.00 67.12 513 ASP A C 1
ATOM 3969 O O . ASP A 1 513 ? 29.296 -21.126 -30.742 1.00 67.12 513 ASP A O 1
ATOM 3973 N N . GLU A 1 514 ? 28.205 -22.719 -31.854 1.00 53.12 514 GLU A N 1
ATOM 3974 C CA . GLU A 1 514 ? 29.215 -22.832 -32.908 1.00 53.12 514 GLU A CA 1
ATOM 3975 C C . GLU A 1 514 ? 29.033 -21.698 -33.936 1.00 53.12 514 GLU A C 1
ATOM 3977 O O . GLU A 1 514 ? 28.478 -21.890 -35.014 1.00 53.12 514 GLU A O 1
ATOM 3982 N N . GLY A 1 515 ? 29.510 -20.490 -33.607 1.00 44.56 515 GLY A N 1
ATOM 3983 C CA . GLY A 1 515 ? 29.725 -19.424 -34.593 1.00 44.56 515 GLY A CA 1
ATOM 3984 C C . GLY A 1 515 ? 29.434 -17.998 -34.120 1.00 44.56 515 GLY A C 1
ATOM 3985 O O . GLY A 1 515 ? 28.281 -17.618 -33.948 1.00 44.56 515 GLY A O 1
ATOM 3986 N N . GLY A 1 516 ? 30.488 -17.179 -34.025 1.00 38.22 516 GLY A N 1
ATOM 3987 C CA . GLY A 1 516 ? 30.389 -15.714 -33.998 1.00 38.22 516 GLY A CA 1
ATOM 3988 C C . GLY A 1 516 ? 31.340 -15.052 -33.005 1.00 38.22 516 GLY A C 1
ATOM 3989 O O . GLY A 1 516 ? 30.936 -14.754 -31.884 1.00 38.22 516 GLY A O 1
ATOM 3990 N N . GLN A 1 517 ? 32.595 -14.860 -33.430 1.00 33.38 517 GLN A N 1
ATOM 3991 C CA . GLN A 1 517 ? 33.499 -13.845 -32.872 1.00 33.38 517 GLN A CA 1
ATOM 3992 C C . GLN A 1 517 ? 32.989 -12.437 -33.168 1.00 33.38 517 GLN A C 1
ATOM 3994 O O . GLN A 1 517 ? 32.391 -12.265 -34.256 1.00 33.38 517 GLN A O 1
#

Foldseek 3Di:
DDFDPDDDDPPPDDDDDPDPPPDDVPPPPQQADDADDDDLVNDPVSPQPDVCVVLVNVQQGADPVPRARNVHDDDDGDDDAAAAPDPPPDDPCVQVVQADPPFKDKDWPDWAFAQFKIKTKIWIQAFWKKFKDKAQPVPCRYQDTPVRSVRNTFIDHGAHHKDKDKDFDVNDQKDQFDKPAAFPDFAADDDPVRLVVVLVVDPQFFKKKAWPDFADPPPRGGITTHGDDIDRPGHDDPVDPTMIGIIGIDIDTDIDMGMDGDRDDALTKMKMWMKIADPPSRRIHHSVSRRVPIDIDGYHDFPDPPPQDFWQKDWAAWEAFFFKTKTKMATPDWFKKFKDWAFDDPPDDPFDDQVNSVVQVFMDTDSDRQFIDITMRGRHHGQTKIWMWMWTADSNRRIDDSVSRLLRIATDHHHNDGFFWDDKTWGWDQDPQAIKIKIWTAGNAWFKKFKDKDFSVCRSVVGDDDQVVSVVPGDIDGGQDNSGTDMDMDPNHHRVTRIHMYMTTDHDNCPPVPDDD

pLDDT: mean 71.7, std 21.02, range [23.48, 96.0]

Sequence (517 aa):
MTSSAFKCSTEEKGTDDARTPFFYPAFNDSHWPISAEQQEGCCPWRDPRDIWGRLNARWIGLNPLTFVNISGPRNFNCRYRIPGDTVPTNLPATETVQADVLVPTLNVSAVQLSTSVTKMTVTVDRTANAYCGIIDARYQLRTPTHNELKRWGSGLQNLQGELYIFQLIDGAEFTSRELNATVLYRVDVEDEEACEAQCLRYEECVALEYYAFGTHPQTGTNCKLINGTYNTSERLDPSMLASFIQKFKVLTRPPHTVTVSGLLFPATVYNVYCSVEDPITGNHSTWAKIASQVFSERSEGCFDCGNTAPPSIYIRGGWAGTETIGVVAGASATGRLFCHAFVQNSSFSPTVSPAAIRNGNYFGILTSTSNTIAITIADLQPGMPHIVACMAESDSGAESTQSQVDLTRREISTESTEVTISSMRITRESLLLGDEITVTTQMTNVGYLWCESFPSLNMRQLGVPDGATLQDIAPKQKVITIQEVSAVAFPELDRNTSYDVWCTGEYNDFQNDEGGQ

Secondary structure (DSSP, 8-state):
----TT--------S--S--TT--TT---TTSPPPPP--GGG-GGG--SSHHHHTT-TTTSB-TTT-SBTT------------TT---TT--HHHHSSB-TTSPPEEEEEEEE-SSEEEEEEEESSSEEEEEEEEEGGG--SPPPHHHHHHHSEEEEEE--SEEEEEEGGG-S-BSEEEEEEEEEEE--SSHHHHHHHHHT-TT--EEEEEEES--TTT--SEEEEEEEEEEEEEPPTT---EEEEEEEEEE---EEEEEE--PPTT-EEEEEEEEE-TTT--B--HHHHHH-EEEEEPSS-S-TT--SPPPEEEEEEEE-SS-EEEEEEESSSEEEEEEEEE-STT--S---HHHHHTT--EEEE--TT--EEEEE-SPPTT-EEEEEEEEE-TT-PBPPHHHHHHH-EEEEPPSS---EEEEEEEEEEETTEEEEEEEEEESSSEEEEEEEEEHHHHHHH-PPPHHHHHHHSPEEEE--TTSPEEEEEEEE-TTS-EEEEEEEEE---TT-----

Mean predicted aligned error: 19.38 Å

Nearest PDB structures (foldseek):
  5vic-assembly1_H  TM=3.497E-01  e=1.222E+00  Homo sapiens
  5eod-assembly1_A  TM=1.954E-01  e=1.811E-01  Homo sapiens
  5i25-assembly1_A  TM=1.461E-01  e=5.348E-02  Homo sapiens
  7ryv-assembly4_P  TM=2.160E-01  e=3.422E-01  Macaca mulatta
  5usl-assembly2_B  TM=2.249E-01  e=3.173E+00  Homo sapiens

Radius of gyration: 31.97 Å; Cα contacts (8 Å, |Δi|>4): 1118; chains: 1; bounding box: 89×60×88 Å

Solvent-accessible surface area (backbone atoms only — not comparable to full-atom values): 29354 Å² total; per-residue (Å²): 136,82,90,64,96,76,76,80,76,82,77,87,72,69,93,86,71,103,68,72,91,84,73,71,85,85,75,74,55,83,59,58,81,88,82,81,90,76,67,72,90,80,35,78,78,71,46,81,71,68,50,47,67,74,67,73,45,66,73,80,36,50,36,90,90,72,74,43,47,76,74,49,98,76,89,86,81,87,75,84,90,52,70,72,78,65,71,72,90,74,64,56,65,87,57,59,74,37,39,33,89,85,36,56,52,78,45,79,79,46,78,46,46,37,40,54,45,30,42,31,37,32,30,30,60,37,63,22,28,38,16,35,31,80,38,52,53,91,73,60,40,56,75,67,46,50,69,53,24,64,58,44,22,40,70,48,72,74,40,61,15,59,43,79,47,75,44,55,50,95,74,39,75,67,38,60,44,49,72,51,52,50,72,67,47,74,41,74,57,93,48,65,69,51,41,51,56,55,35,70,74,37,88,66,38,41,30,40,38,30,39,80,33,63,52,41,92,88,78,67,26,33,24,38,30,23,44,67,75,68,42,87,78,40,70,56,64,88,86,56,79,45,32,27,32,37,31,33,58,39,84,42,57,54,76,41,79,52,62,44,80,46,85,41,60,38,34,36,47,31,35,32,38,48,34,37,28,24,79,87,79,62,30,20,40,32,56,69,58,27,55,74,47,63,45,76,47,60,18,46,66,61,83,64,83,82,56,65,63,34,31,54,63,43,64,45,28,34,38,47,20,28,37,33,40,36,40,26,34,33,30,76,37,53,32,38,38,24,37,30,73,42,73,62,51,101,81,53,68,94,73,70,56,52,67,66,25,52,74,57,70,29,60,39,78,42,89,43,54,90,45,57,44,59,34,65,41,67,92,44,62,60,59,36,49,22,42,33,34,37,34,22,30,17,64,71,66,27,62,32,50,64,72,50,24,61,72,35,33,31,40,41,47,24,28,84,56,77,37,30,65,72,48,56,46,64,48,77,46,87,48,99,83,24,24,30,40,39,38,39,36,36,39,73,49,37,18,43,40,20,54,44,80,40,51,43,68,52,33,51,75,75,30,50,80,49,59,71,55,38,62,74,74,25,65,83,41,84,38,91,48,58,88,52,70,48,72,50,74,47,69,67,35,62,76,91,56,58,56,24,38,44,39,38,29,42,74,43,90,63,86,79,64,89,75,83,132